Protein AF-A0A7Z9INM3-F1 (afdb_monomer_lite)

Structure (mmCIF, N/CA/C/O backbone):
data_AF-A0A7Z9INM3-F1
#
_entry.id   AF-A0A7Z9INM3-F1
#
loop_
_atom_site.group_PDB
_atom_site.id
_atom_site.type_symbol
_atom_site.label_atom_id
_atom_site.label_alt_id
_atom_site.label_comp_id
_atom_site.label_asym_id
_atom_site.label_entity_id
_atom_site.label_seq_id
_atom_site.pdbx_PDB_ins_code
_atom_site.Cartn_x
_atom_site.Cartn_y
_atom_site.Cartn_z
_atom_site.occupancy
_atom_site.B_iso_or_equiv
_atom_site.auth_seq_id
_atom_site.auth_comp_id
_atom_site.auth_asym_id
_atom_site.auth_atom_id
_atom_site.pdbx_PDB_model_num
ATOM 1 N N . MET A 1 1 ? -3.804 0.507 41.800 1.00 63.28 1 MET A N 1
ATOM 2 C CA . MET A 1 1 ? -2.476 -0.148 41.709 1.00 63.28 1 MET A CA 1
ATOM 3 C C . MET A 1 1 ? -2.560 -1.644 41.408 1.00 63.28 1 MET A C 1
ATOM 5 O O . MET A 1 1 ? -1.984 -2.045 40.410 1.00 63.28 1 MET A O 1
ATOM 9 N N . LYS A 1 2 ? -3.320 -2.461 42.161 1.00 78.94 2 LYS A N 1
ATOM 10 C CA . LYS A 1 2 ? -3.453 -3.916 41.905 1.00 78.94 2 LYS A CA 1
ATOM 11 C C . LYS A 1 2 ? -3.845 -4.265 40.457 1.00 78.94 2 LYS A C 1
ATOM 13 O O . LYS A 1 2 ? -3.153 -5.037 39.808 1.00 78.94 2 LYS A O 1
ATOM 18 N N . ASN A 1 3 ? -4.889 -3.628 39.922 1.00 81.25 3 ASN A N 1
ATOM 19 C CA . ASN A 1 3 ? -5.353 -3.888 38.549 1.00 81.25 3 ASN A CA 1
ATOM 20 C C . ASN A 1 3 ? -4.346 -3.442 37.476 1.00 81.25 3 ASN A C 1
ATOM 22 O O . ASN A 1 3 ? -4.249 -4.069 36.431 1.00 81.25 3 ASN A O 1
ATOM 26 N N . MET A 1 4 ? -3.566 -2.393 37.753 1.00 78.19 4 MET A N 1
ATOM 27 C CA . MET A 1 4 ? -2.505 -1.921 36.858 1.00 78.19 4 MET A CA 1
ATOM 28 C C . MET A 1 4 ? -1.343 -2.917 36.813 1.00 78.19 4 MET A C 1
ATOM 30 O O . MET A 1 4 ? -0.868 -3.241 35.734 1.00 78.19 4 MET A O 1
ATOM 34 N N . GLY A 1 5 ? -0.936 -3.458 37.968 1.00 87.75 5 GLY A N 1
ATOM 35 C CA . GLY A 1 5 ? 0.087 -4.506 38.028 1.00 87.75 5 GLY A CA 1
ATOM 36 C C . GLY A 1 5 ? -0.333 -5.780 37.292 1.00 87.75 5 GLY A C 1
ATOM 37 O O . GLY A 1 5 ? 0.458 -6.335 36.539 1.00 87.75 5 GLY A O 1
ATOM 38 N N . ILE A 1 6 ? -1.597 -6.195 37.438 1.00 90.50 6 ILE A N 1
ATOM 39 C CA . ILE A 1 6 ? -2.157 -7.327 36.681 1.00 90.50 6 ILE A CA 1
ATOM 40 C C . ILE A 1 6 ? -2.146 -7.030 35.176 1.00 90.50 6 ILE A C 1
ATOM 42 O O . ILE A 1 6 ? -1.709 -7.872 34.398 1.00 90.50 6 ILE A O 1
ATOM 46 N N . GLY A 1 7 ? -2.580 -5.836 34.761 1.00 85.88 7 GLY A N 1
ATOM 47 C CA . GLY A 1 7 ? -2.576 -5.437 33.352 1.00 85.88 7 GLY A CA 1
ATOM 48 C C . GLY A 1 7 ? -1.176 -5.435 32.734 1.00 85.88 7 GLY A C 1
ATOM 49 O O . GLY A 1 7 ? -0.992 -5.979 31.650 1.00 85.88 7 GLY A O 1
ATOM 50 N N . LEU A 1 8 ? -0.178 -4.897 33.442 1.00 87.88 8 LEU A N 1
ATOM 51 C CA . LEU A 1 8 ? 1.220 -4.912 33.000 1.00 87.88 8 LEU A CA 1
ATOM 52 C C . LEU A 1 8 ? 1.772 -6.335 32.889 1.00 87.88 8 LEU A C 1
ATOM 54 O O . LEU A 1 8 ? 2.449 -6.646 31.914 1.00 87.88 8 LEU A O 1
ATOM 58 N N . LEU A 1 9 ? 1.454 -7.210 33.848 1.00 92.12 9 LEU A N 1
ATOM 59 C CA . LEU A 1 9 ? 1.871 -8.610 33.804 1.00 92.12 9 LEU A CA 1
ATOM 60 C C . LEU A 1 9 ? 1.251 -9.346 32.610 1.00 92.12 9 LEU A C 1
ATOM 62 O O . LEU A 1 9 ? 1.959 -10.042 31.890 1.00 92.12 9 LEU A O 1
ATOM 66 N N . ILE A 1 10 ? -0.052 -9.169 32.374 1.00 91.69 10 ILE A N 1
ATOM 67 C CA . ILE A 1 10 ? -0.737 -9.755 31.214 1.00 91.69 10 ILE A CA 1
ATOM 68 C C . ILE A 1 10 ? -0.142 -9.209 29.913 1.00 91.69 10 ILE A C 1
ATOM 70 O O . ILE A 1 10 ? 0.079 -9.980 28.982 1.00 91.69 10 ILE A O 1
ATOM 74 N N . GLY A 1 11 ? 0.155 -7.908 29.852 1.00 90.88 11 GLY A N 1
ATOM 75 C CA . GLY A 1 11 ? 0.813 -7.284 28.705 1.00 90.88 11 GLY A CA 1
ATOM 76 C C . GLY A 1 11 ? 2.194 -7.878 28.435 1.00 90.88 11 GLY A C 1
ATOM 77 O O . GLY A 1 11 ? 2.482 -8.244 27.301 1.00 90.88 11 GLY A O 1
ATOM 78 N N . LEU A 1 12 ? 3.011 -8.058 29.477 1.00 91.69 12 LEU A N 1
ATOM 79 C CA . LEU A 1 12 ? 4.327 -8.686 29.369 1.00 91.69 12 LEU A CA 1
ATOM 80 C C . LEU A 1 12 ? 4.223 -10.138 28.888 1.00 91.69 12 LEU A C 1
ATOM 82 O O . LEU A 1 12 ? 4.928 -10.518 27.962 1.00 91.69 12 LEU A O 1
ATOM 86 N N . ILE A 1 13 ? 3.323 -10.934 29.475 1.00 91.44 13 ILE A N 1
ATOM 87 C CA . ILE A 1 13 ? 3.085 -12.323 29.051 1.00 91.44 13 ILE A CA 1
ATOM 88 C C . ILE A 1 13 ? 2.636 -12.360 27.588 1.00 91.44 13 ILE A C 1
ATOM 90 O O . ILE A 1 13 ? 3.139 -13.166 26.812 1.00 91.44 13 ILE A O 1
ATOM 94 N N . SER A 1 14 ? 1.724 -11.470 27.195 1.00 89.06 14 SER A N 1
ATOM 95 C CA . SER A 1 14 ? 1.235 -11.391 25.816 1.00 89.06 14 SER A CA 1
ATOM 96 C C . SER A 1 14 ? 2.357 -11.024 24.846 1.00 89.06 14 SER A C 1
ATOM 98 O O . SER A 1 14 ? 2.459 -11.645 23.796 1.00 89.06 14 SER A O 1
ATOM 100 N N . PHE A 1 15 ? 3.227 -10.075 25.211 1.00 89.75 15 PHE A N 1
ATOM 101 C CA . PHE A 1 15 ? 4.399 -9.702 24.416 1.00 89.75 15 PHE A CA 1
ATOM 102 C C . PHE A 1 15 ? 5.376 -10.872 24.263 1.00 89.75 15 PHE A C 1
ATOM 104 O O . PHE A 1 15 ? 5.763 -11.190 23.148 1.00 89.75 15 PHE A O 1
ATOM 111 N N . VAL A 1 16 ? 5.706 -11.569 25.354 1.00 88.69 16 VAL A N 1
ATOM 112 C CA . VAL A 1 16 ? 6.602 -12.740 25.331 1.00 88.69 16 VAL A CA 1
ATOM 113 C C . VAL A 1 16 ? 6.051 -13.859 24.444 1.00 88.69 16 VAL A C 1
ATOM 115 O O . VAL A 1 16 ? 6.808 -14.513 23.733 1.00 88.69 16 VAL A O 1
ATOM 118 N N . LEU A 1 17 ? 4.738 -14.102 24.497 1.00 84.06 17 LEU A N 1
ATOM 119 C CA . LEU A 1 17 ? 4.102 -15.157 23.711 1.00 84.06 17 LEU A CA 1
ATOM 120 C C . LEU A 1 17 ? 3.946 -14.777 22.237 1.00 84.06 17 LEU A C 1
ATOM 122 O O . LEU A 1 17 ? 4.110 -15.639 21.381 1.00 84.06 17 LEU A O 1
ATOM 126 N N . ALA A 1 18 ? 3.612 -13.520 21.940 1.00 85.00 18 ALA A N 1
ATOM 127 C CA . ALA A 1 18 ? 3.392 -13.057 20.573 1.00 85.00 18 ALA A CA 1
ATOM 128 C C . ALA A 1 18 ? 4.700 -12.732 19.834 1.00 85.00 18 ALA A C 1
ATOM 130 O O . ALA A 1 18 ? 4.766 -12.937 18.629 1.00 85.00 18 ALA A O 1
ATOM 131 N N . GLU A 1 19 ? 5.728 -12.274 20.555 1.00 87.31 19 GLU A N 1
ATOM 132 C CA . GLU A 1 19 ? 7.030 -11.862 20.020 1.00 87.31 19 GLU A CA 1
ATOM 133 C C . GLU A 1 19 ? 8.196 -12.524 20.795 1.00 87.31 19 GLU A C 1
ATOM 135 O O . GLU A 1 19 ? 9.040 -11.846 21.385 1.00 87.31 19 GLU A O 1
ATOM 140 N N . PRO A 1 20 ? 8.280 -13.867 20.838 1.00 84.69 20 PRO A N 1
ATOM 141 C CA . PRO A 1 20 ? 9.343 -14.578 21.547 1.00 84.69 20 PRO A CA 1
ATOM 142 C C . PRO A 1 20 ? 10.739 -14.258 21.001 1.00 84.69 20 PRO A C 1
ATOM 144 O O . PRO A 1 20 ? 11.705 -14.317 21.760 1.00 84.69 20 PRO A O 1
ATOM 147 N N . TYR A 1 21 ? 10.865 -13.880 19.723 1.00 82.62 21 TYR A N 1
ATOM 148 C CA . TYR A 1 21 ? 12.142 -13.494 19.115 1.00 82.62 21 TYR A CA 1
ATOM 149 C C . TYR A 1 21 ? 12.750 -12.244 19.736 1.00 82.62 21 TYR A C 1
ATOM 151 O O . TYR A 1 21 ? 13.973 -12.172 19.828 1.00 82.62 21 TYR A O 1
ATOM 159 N N . ALA A 1 22 ? 11.929 -11.337 20.277 1.00 89.00 22 ALA A N 1
ATOM 160 C CA . ALA A 1 22 ? 12.449 -10.238 21.079 1.00 89.00 22 ALA A CA 1
ATOM 161 C C . ALA A 1 22 ? 13.307 -10.753 22.244 1.00 89.00 22 ALA A C 1
ATOM 163 O O . ALA A 1 22 ? 14.271 -10.108 22.620 1.00 89.00 22 ALA A O 1
ATOM 164 N N . ILE A 1 23 ? 13.014 -11.928 22.805 1.00 88.38 23 ILE A N 1
ATOM 165 C CA . ILE A 1 23 ? 13.781 -12.495 23.924 1.00 88.38 23 ILE A CA 1
ATOM 166 C C . ILE A 1 23 ? 14.856 -13.465 23.435 1.00 88.38 23 ILE A C 1
ATOM 168 O O . ILE A 1 23 ? 15.970 -13.451 23.955 1.00 88.38 23 ILE A O 1
ATOM 172 N N . LEU A 1 24 ? 14.521 -14.317 22.462 1.00 85.69 24 LEU A N 1
ATOM 173 C CA . LEU A 1 24 ? 15.423 -15.354 21.954 1.00 85.69 24 LEU A CA 1
ATOM 174 C C . LEU A 1 24 ? 16.620 -14.765 21.197 1.00 85.69 24 LEU A C 1
ATOM 176 O O . LEU A 1 24 ? 17.717 -15.307 21.308 1.00 85.69 24 LEU A O 1
ATOM 180 N N . ASP A 1 25 ? 16.420 -13.662 20.472 1.00 88.19 25 ASP A N 1
ATOM 181 C CA . ASP A 1 25 ? 17.472 -12.948 19.747 1.00 88.19 25 ASP A CA 1
ATOM 182 C C . ASP A 1 25 ? 17.259 -11.429 19.832 1.00 88.19 25 ASP A C 1
ATOM 184 O O . ASP A 1 25 ? 16.896 -10.746 18.873 1.00 88.19 25 ASP A O 1
ATOM 188 N N . TRP A 1 26 ? 17.480 -10.890 21.034 1.00 90.25 26 TRP A N 1
ATOM 189 C CA . TRP A 1 26 ? 17.312 -9.462 21.315 1.00 90.25 26 TRP A CA 1
ATOM 190 C C . TRP A 1 26 ? 18.134 -8.563 20.377 1.00 90.25 26 TRP A C 1
ATOM 192 O O . TRP A 1 26 ? 17.677 -7.484 19.998 1.00 90.25 26 TRP A O 1
ATOM 202 N N . ASN A 1 27 ? 19.339 -8.994 19.990 1.00 91.44 27 ASN A N 1
ATOM 203 C CA . ASN A 1 27 ? 20.214 -8.197 19.132 1.00 91.44 27 ASN A CA 1
ATOM 204 C C . ASN A 1 27 ? 19.636 -8.071 17.721 1.00 91.44 27 ASN A C 1
ATOM 206 O O . ASN A 1 27 ? 19.544 -6.952 17.214 1.00 91.44 27 ASN A O 1
ATOM 210 N N . GLN A 1 28 ? 19.209 -9.186 17.119 1.00 88.44 28 GLN A N 1
ATOM 211 C CA . GLN A 1 28 ? 18.565 -9.169 15.808 1.00 88.44 28 GLN A CA 1
ATOM 212 C C . GLN A 1 28 ? 17.232 -8.416 15.859 1.00 88.44 28 GLN A C 1
ATOM 214 O O . GLN A 1 28 ? 16.989 -7.550 15.025 1.00 88.44 28 GLN A O 1
ATOM 219 N N . PHE A 1 29 ? 16.416 -8.644 16.893 1.00 91.00 29 PHE A N 1
ATOM 220 C CA . PHE A 1 29 ? 15.151 -7.931 17.086 1.00 91.00 29 PHE A CA 1
ATOM 221 C C . PHE A 1 29 ? 15.332 -6.406 17.117 1.00 91.00 29 PHE A C 1
ATOM 223 O O . PHE A 1 29 ? 14.597 -5.674 16.448 1.00 91.00 29 PHE A O 1
ATOM 230 N N . ILE A 1 30 ? 16.316 -5.904 17.874 1.00 92.88 30 ILE A N 1
ATOM 231 C CA . ILE A 1 30 ? 16.608 -4.466 17.929 1.00 92.88 30 ILE A CA 1
ATOM 232 C C . ILE A 1 30 ? 17.189 -3.963 16.609 1.00 92.88 30 ILE A C 1
ATOM 234 O O . ILE A 1 30 ? 16.823 -2.862 16.190 1.00 92.88 30 ILE A O 1
ATOM 238 N N . ALA A 1 31 ? 18.051 -4.735 15.944 1.00 90.75 31 ALA A N 1
ATOM 239 C CA . ALA A 1 31 ? 18.594 -4.376 14.637 1.00 90.75 31 ALA A CA 1
ATOM 240 C C . ALA A 1 31 ? 17.477 -4.226 13.589 1.00 90.75 31 ALA A C 1
ATOM 242 O O . ALA A 1 31 ? 17.374 -3.168 12.967 1.00 90.75 31 ALA A O 1
ATOM 243 N N . ASP A 1 32 ? 16.585 -5.213 13.482 1.00 91.00 32 ASP A N 1
ATOM 244 C CA . ASP A 1 32 ? 15.454 -5.213 12.549 1.00 91.00 32 ASP A CA 1
ATOM 245 C C . ASP A 1 32 ? 14.453 -4.105 12.878 1.00 91.00 32 ASP A C 1
ATOM 247 O O . ASP A 1 32 ? 14.023 -3.357 12.000 1.00 91.00 32 ASP A O 1
ATOM 251 N N . THR A 1 33 ? 14.116 -3.926 14.158 1.00 91.81 33 THR A N 1
ATOM 252 C CA . THR A 1 33 ? 13.219 -2.844 14.594 1.00 91.81 33 THR A CA 1
ATOM 253 C C . THR A 1 33 ? 13.814 -1.471 14.279 1.00 91.81 33 THR A C 1
ATOM 255 O O . THR A 1 33 ? 13.099 -0.560 13.851 1.00 91.81 33 THR A O 1
ATOM 258 N N . THR A 1 34 ? 15.127 -1.311 14.462 1.00 92.31 34 THR A N 1
ATOM 259 C CA . THR A 1 34 ? 15.843 -0.074 14.125 1.00 92.31 34 THR A CA 1
ATOM 260 C C . THR A 1 34 ? 15.841 0.155 12.620 1.00 92.31 34 THR A C 1
ATOM 262 O O . THR A 1 34 ? 15.511 1.254 12.185 1.00 92.31 34 THR A O 1
ATOM 265 N N . GLU A 1 35 ? 16.114 -0.873 11.818 1.00 92.00 35 GLU A N 1
ATOM 266 C CA . GLU A 1 35 ? 16.049 -0.806 10.358 1.00 92.00 35 GLU A CA 1
ATOM 267 C C . GLU A 1 35 ? 14.662 -0.398 9.859 1.00 92.00 35 GLU A C 1
ATOM 269 O O . GLU A 1 35 ? 14.550 0.532 9.060 1.00 92.00 35 GLU A O 1
ATOM 274 N N . GLN A 1 36 ? 13.599 -1.028 10.367 1.00 92.31 36 GLN A N 1
ATOM 275 C CA . GLN A 1 36 ? 12.230 -0.678 9.987 1.00 92.31 36 GLN A CA 1
ATOM 276 C C . GLN A 1 36 ? 11.868 0.748 10.421 1.00 92.31 36 GLN A C 1
ATOM 278 O O . GLN A 1 36 ? 11.251 1.489 9.654 1.00 92.31 36 GLN A O 1
ATOM 283 N N . SER A 1 37 ? 12.300 1.171 11.614 1.00 92.38 37 SER A N 1
ATOM 284 C CA . SER A 1 37 ? 12.139 2.547 12.103 1.00 92.38 37 SER A CA 1
ATOM 285 C C . SER A 1 37 ? 12.863 3.567 11.214 1.00 92.38 37 SER A C 1
ATOM 287 O O . SER A 1 37 ? 12.300 4.601 10.847 1.00 92.38 37 SER A O 1
ATOM 289 N N . GLU A 1 38 ? 14.102 3.278 10.816 1.00 92.44 38 GLU A N 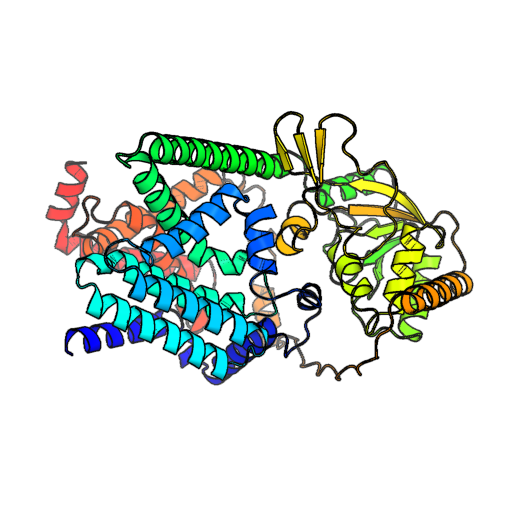1
ATOM 290 C CA . GLU A 1 38 ? 14.890 4.115 9.910 1.00 92.44 38 GLU A CA 1
ATOM 291 C C . GLU A 1 38 ? 14.303 4.142 8.495 1.00 92.44 38 GLU A C 1
ATOM 293 O O . GLU A 1 38 ? 14.306 5.200 7.864 1.00 92.44 38 GLU A O 1
ATOM 298 N N . MET A 1 39 ? 13.752 3.023 8.018 1.00 93.00 39 MET A N 1
ATOM 299 C CA . MET A 1 39 ? 13.078 2.911 6.725 1.00 93.00 39 MET A CA 1
ATOM 300 C C . MET A 1 39 ? 11.825 3.785 6.675 1.00 93.00 39 MET A C 1
ATOM 302 O O . MET A 1 39 ? 11.713 4.623 5.780 1.00 93.00 39 MET A O 1
ATOM 306 N N . VAL A 1 40 ? 10.911 3.684 7.653 1.00 92.75 40 VAL A N 1
ATOM 307 C CA . VAL A 1 40 ? 9.668 4.484 7.629 1.00 92.75 40 VAL A CA 1
ATOM 308 C C . VAL A 1 40 ? 9.917 5.985 7.777 1.00 92.75 40 VAL A C 1
ATOM 310 O O . VAL A 1 40 ? 9.110 6.801 7.331 1.00 92.75 40 VAL A O 1
ATOM 313 N N . ARG A 1 41 ? 11.059 6.357 8.362 1.00 91.75 41 ARG A N 1
ATOM 314 C CA . ARG A 1 41 ? 11.534 7.741 8.500 1.00 91.75 41 ARG A CA 1
ATOM 315 C C . ARG A 1 41 ? 12.456 8.177 7.355 1.00 91.75 41 ARG A C 1
ATOM 317 O O . ARG A 1 41 ? 12.919 9.313 7.371 1.00 91.75 41 ARG A O 1
ATOM 324 N N . ARG A 1 42 ? 12.716 7.290 6.384 1.00 91.00 42 ARG A N 1
ATOM 325 C CA . ARG A 1 42 ? 13.618 7.477 5.234 1.00 91.00 42 ARG A CA 1
ATOM 326 C C . ARG A 1 42 ? 15.033 7.945 5.602 1.00 91.00 42 ARG A C 1
ATOM 328 O O . ARG A 1 42 ? 15.669 8.666 4.840 1.00 91.00 42 ARG A O 1
ATOM 335 N N . ILE A 1 43 ? 15.537 7.507 6.759 1.00 89.12 43 ILE A N 1
ATOM 336 C CA . ILE A 1 43 ? 16.963 7.611 7.117 1.00 89.12 43 ILE A CA 1
ATOM 337 C C . ILE A 1 43 ? 17.767 6.626 6.271 1.00 89.12 43 ILE A C 1
ATOM 339 O O . ILE A 1 43 ? 18.808 6.980 5.723 1.00 89.12 43 ILE A O 1
ATOM 343 N N . ARG A 1 44 ? 17.254 5.396 6.142 1.00 85.94 44 ARG A N 1
ATOM 344 C CA . ARG A 1 44 ? 17.726 4.437 5.146 1.00 85.94 44 ARG A CA 1
ATOM 345 C C . ARG A 1 44 ? 16.977 4.664 3.847 1.00 85.94 44 ARG A C 1
ATOM 347 O O . ARG A 1 44 ? 15.750 4.765 3.825 1.00 85.94 44 ARG A O 1
ATOM 354 N N . ASP A 1 45 ? 17.734 4.739 2.769 1.00 85.00 45 ASP A N 1
ATOM 355 C CA . ASP A 1 45 ? 17.213 5.054 1.452 1.00 85.00 45 ASP A CA 1
ATOM 356 C C . ASP A 1 45 ? 16.992 3.778 0.636 1.00 85.00 45 ASP A C 1
ATOM 358 O O . ASP A 1 45 ? 17.880 3.310 -0.072 1.00 85.00 45 ASP A O 1
ATOM 362 N N . TYR A 1 46 ? 15.780 3.230 0.718 1.00 89.50 46 TYR A N 1
ATOM 363 C CA . TYR A 1 46 ? 15.364 2.117 -0.134 1.00 89.50 46 TYR A CA 1
ATOM 364 C C . TYR A 1 46 ? 14.656 2.634 -1.393 1.00 89.50 46 TYR A C 1
ATOM 366 O O . TYR A 1 46 ? 13.831 3.549 -1.272 1.00 89.50 46 TYR A O 1
ATOM 374 N N . PRO A 1 47 ? 14.877 2.034 -2.580 1.00 89.69 47 PRO A N 1
ATOM 375 C CA . PRO A 1 47 ? 14.281 2.495 -3.834 1.00 89.69 47 PRO A CA 1
ATOM 376 C C . PRO A 1 47 ? 12.760 2.700 -3.785 1.00 89.69 47 PRO A C 1
ATOM 378 O O . PRO A 1 47 ? 12.277 3.780 -4.117 1.00 89.69 47 PRO A O 1
ATOM 381 N N . TYR A 1 48 ? 12.011 1.733 -3.247 1.00 88.62 48 TYR A N 1
ATOM 382 C CA . TYR A 1 48 ? 10.547 1.801 -3.127 1.00 88.62 48 TYR A CA 1
ATOM 383 C C . TYR A 1 48 ? 10.044 2.901 -2.172 1.00 88.62 48 TYR A C 1
ATOM 385 O O . TYR A 1 48 ? 8.867 3.254 -2.192 1.00 88.62 48 TYR A O 1
ATOM 393 N N . THR A 1 49 ? 10.906 3.477 -1.325 1.00 92.75 49 THR A N 1
ATOM 394 C CA . THR A 1 49 ? 10.533 4.603 -0.444 1.00 92.75 49 THR A CA 1
ATOM 395 C C . THR A 1 49 ? 10.672 5.960 -1.122 1.00 92.75 49 THR A C 1
ATOM 397 O O . THR A 1 49 ? 10.099 6.947 -0.655 1.00 92.75 49 THR A O 1
ATOM 400 N N . ARG A 1 50 ? 11.412 6.035 -2.233 1.00 92.00 50 ARG A N 1
ATOM 401 C CA . ARG A 1 50 ? 11.708 7.295 -2.927 1.00 92.00 50 ARG A CA 1
ATOM 402 C C . ARG A 1 50 ? 10.458 7.931 -3.532 1.00 92.00 50 ARG A C 1
ATOM 404 O O . ARG A 1 50 ? 10.401 9.151 -3.634 1.00 92.00 50 ARG A O 1
ATOM 411 N N . GLN A 1 51 ? 9.414 7.143 -3.798 1.00 92.44 51 GLN A N 1
ATOM 412 C CA . GLN A 1 51 ? 8.106 7.638 -4.240 1.00 92.44 51 GLN A CA 1
ATOM 413 C C . GLN A 1 51 ? 7.505 8.713 -3.310 1.00 92.44 51 GLN A C 1
ATOM 415 O O . GLN A 1 51 ? 6.741 9.569 -3.762 1.00 92.44 51 GLN A O 1
ATOM 420 N N . TYR A 1 52 ? 7.869 8.698 -2.023 1.00 94.19 52 TYR A N 1
ATOM 421 C CA . TYR A 1 52 ? 7.367 9.640 -1.026 1.00 94.19 52 TYR A CA 1
ATOM 422 C C . TYR A 1 52 ? 8.216 10.911 -0.887 1.00 94.19 52 TYR A C 1
ATOM 424 O O . TYR A 1 52 ? 7.827 11.802 -0.128 1.00 94.19 52 TYR A O 1
ATOM 432 N N . ILE A 1 53 ? 9.346 11.034 -1.601 1.00 91.06 53 ILE A N 1
ATOM 433 C CA . ILE A 1 53 ? 10.013 12.338 -1.792 1.00 91.06 53 ILE A CA 1
ATOM 434 C C . ILE A 1 53 ? 8.975 13.315 -2.334 1.00 91.06 53 ILE A C 1
ATOM 436 O O . ILE A 1 53 ? 8.141 12.877 -3.116 1.00 91.06 53 ILE A O 1
ATOM 440 N N . ASP A 1 54 ? 9.041 14.577 -1.898 1.00 88.50 54 ASP A N 1
ATOM 441 C CA . ASP A 1 54 ? 8.129 15.690 -2.222 1.00 88.50 54 ASP A CA 1
ATOM 442 C C . ASP A 1 54 ? 6.698 15.617 -1.652 1.00 88.50 54 ASP A C 1
ATOM 444 O O . ASP A 1 54 ? 5.885 16.507 -1.900 1.00 88.50 54 ASP A O 1
ATOM 448 N N . THR A 1 55 ? 6.386 14.614 -0.823 1.00 92.56 55 THR A N 1
ATOM 449 C CA . THR A 1 55 ? 5.054 14.481 -0.206 1.00 92.56 55 THR A CA 1
ATOM 450 C C . THR A 1 55 ? 4.991 15.083 1.195 1.00 92.56 55 THR A C 1
ATOM 452 O O . THR A 1 55 ? 5.893 14.903 2.009 1.00 92.56 55 THR A O 1
ATOM 455 N N . THR A 1 56 ? 3.880 15.741 1.531 1.00 92.44 56 THR A N 1
ATOM 456 C CA . THR A 1 56 ? 3.661 16.288 2.879 1.00 92.44 56 THR A CA 1
ATOM 457 C C . THR A 1 56 ? 3.111 15.210 3.831 1.00 92.44 56 THR A C 1
ATOM 459 O O . THR A 1 56 ? 2.062 14.622 3.524 1.00 92.44 56 THR A O 1
ATOM 462 N N . PRO A 1 57 ? 3.755 14.947 4.991 1.00 93.06 57 PRO A N 1
ATOM 463 C CA . PRO A 1 57 ? 3.216 14.063 6.030 1.00 93.06 57 PRO A CA 1
ATOM 464 C C . PRO A 1 57 ? 1.794 14.462 6.444 1.00 93.06 57 PRO A C 1
ATOM 466 O O . PRO A 1 57 ? 1.417 15.629 6.340 1.00 93.06 57 PRO A O 1
ATOM 469 N N . TYR A 1 58 ? 0.992 13.494 6.894 1.00 94.69 58 TYR A N 1
ATOM 470 C CA . TYR A 1 58 ? -0.460 13.596 7.141 1.00 94.69 58 TYR A CA 1
ATOM 471 C C . TYR A 1 58 ? -1.324 13.934 5.914 1.00 94.69 58 TYR A C 1
ATOM 473 O O . TYR A 1 58 ? -2.276 13.212 5.619 1.00 94.69 58 TYR A O 1
ATOM 481 N N . LEU A 1 59 ? -1.016 15.007 5.181 1.00 95.12 59 LEU A N 1
ATOM 482 C CA . LEU A 1 59 ? -1.827 15.482 4.058 1.00 95.12 59 LEU A CA 1
ATOM 483 C C . LEU A 1 59 ? -1.852 14.470 2.911 1.00 95.12 59 LEU A C 1
ATOM 485 O O . LEU A 1 59 ? -2.923 14.189 2.372 1.00 95.12 59 LEU A O 1
ATOM 489 N N . TYR A 1 60 ? -0.700 13.885 2.573 1.00 95.44 60 TYR A N 1
ATOM 490 C CA . TYR A 1 60 ? -0.620 12.833 1.560 1.00 95.44 60 TYR A CA 1
ATOM 491 C C . TYR A 1 60 ? -1.504 11.637 1.932 1.00 95.44 60 TYR A C 1
ATOM 493 O O . TYR A 1 60 ? -2.345 11.217 1.145 1.00 95.44 60 TYR A O 1
ATOM 501 N N . GLN A 1 61 ? -1.384 11.151 3.169 1.00 95.19 61 GLN A N 1
ATOM 502 C CA . GLN A 1 61 ? -2.159 10.025 3.688 1.00 95.19 61 GLN A CA 1
ATOM 503 C C . GLN A 1 61 ? -3.668 10.295 3.683 1.00 95.19 61 GLN A C 1
ATOM 505 O O . GLN A 1 61 ? -4.431 9.462 3.204 1.00 95.19 61 GLN A O 1
ATOM 510 N N . ILE A 1 62 ? -4.108 11.466 4.158 1.00 95.62 62 ILE A N 1
ATOM 511 C CA . ILE A 1 62 ? -5.527 11.859 4.142 1.00 95.62 62 ILE A CA 1
ATOM 512 C C . ILE A 1 62 ? -6.045 11.956 2.704 1.00 95.62 62 ILE A C 1
ATOM 514 O O . ILE A 1 62 ? -7.167 11.533 2.425 1.00 95.62 62 ILE A O 1
ATOM 518 N N . THR A 1 63 ? -5.224 12.475 1.789 1.00 95.88 63 THR A N 1
ATOM 519 C CA . THR A 1 63 ? -5.576 12.588 0.370 1.00 95.88 63 THR A CA 1
ATOM 520 C C . THR A 1 63 ? -5.739 11.213 -0.266 1.00 95.88 63 THR A C 1
ATOM 522 O O . THR A 1 63 ? -6.766 10.966 -0.888 1.00 95.88 63 THR A O 1
ATOM 525 N N . GLN A 1 64 ? -4.790 10.294 -0.069 1.00 95.81 64 GLN A N 1
ATOM 526 C CA . GLN A 1 64 ? -4.882 8.925 -0.588 1.00 95.81 64 GLN A CA 1
ATOM 527 C C . GLN A 1 64 ? -6.055 8.160 0.048 1.00 95.81 64 GLN A C 1
ATOM 529 O O . GLN A 1 64 ? -6.825 7.505 -0.655 1.00 95.81 64 GLN A O 1
ATOM 534 N N . LEU A 1 65 ? -6.277 8.330 1.356 1.00 94.31 65 LEU A N 1
ATOM 535 C CA . LEU A 1 65 ? -7.402 7.726 2.071 1.00 94.31 65 LEU A CA 1
ATOM 536 C C . LEU A 1 65 ? -8.757 8.208 1.523 1.00 94.31 65 LEU A C 1
ATOM 538 O O . LEU A 1 65 ? -9.667 7.408 1.323 1.00 94.31 65 LEU A O 1
ATOM 542 N N . GLY A 1 66 ? -8.905 9.511 1.274 1.00 94.81 66 GLY A N 1
ATOM 543 C CA . GLY A 1 66 ? -10.117 10.101 0.701 1.00 94.81 66 GLY A CA 1
ATOM 544 C C . GLY A 1 66 ? -10.313 9.795 -0.781 1.00 94.81 66 GLY A C 1
ATOM 545 O O . GLY A 1 66 ? -11.445 9.636 -1.222 1.00 94.81 66 GLY A O 1
ATOM 546 N N . ARG A 1 67 ? -9.234 9.702 -1.555 1.00 93.50 67 ARG A N 1
ATOM 547 C CA . ARG A 1 67 ? -9.312 9.574 -3.011 1.00 93.50 67 ARG A CA 1
ATOM 548 C C . ARG A 1 67 ? -9.449 8.128 -3.480 1.00 93.50 67 ARG A C 1
ATOM 550 O O . ARG A 1 67 ? -10.258 7.879 -4.366 1.00 93.50 67 ARG A O 1
ATOM 557 N N . TRP A 1 68 ? -8.714 7.207 -2.855 1.00 92.44 68 TRP A N 1
ATOM 558 C CA . TRP A 1 68 ? -8.553 5.837 -3.356 1.00 92.44 68 TRP A CA 1
ATOM 559 C C . TRP A 1 68 ? -8.962 4.738 -2.374 1.00 92.44 68 TRP A C 1
ATOM 561 O O . TRP A 1 68 ? -9.229 3.628 -2.808 1.00 92.44 68 TRP A O 1
ATOM 571 N N . ALA A 1 69 ? -9.062 5.017 -1.068 1.00 91.12 69 ALA A N 1
ATOM 572 C CA . ALA A 1 69 ? -9.434 3.989 -0.088 1.00 91.12 69 ALA A CA 1
ATOM 573 C C . ALA A 1 69 ? -10.913 4.047 0.337 1.00 91.12 69 ALA A C 1
ATOM 575 O O . ALA A 1 69 ? -11.682 3.136 0.055 1.00 91.12 69 ALA A O 1
ATOM 576 N N . LEU A 1 70 ? -11.322 5.100 1.053 1.00 92.12 70 LEU A N 1
ATOM 577 C CA . LEU A 1 70 ? -12.654 5.199 1.671 1.00 92.12 70 LEU A CA 1
ATOM 578 C C . LEU A 1 70 ? -13.640 6.067 0.881 1.00 92.12 70 LEU A C 1
ATOM 580 O O . LEU A 1 70 ? -14.840 6.036 1.151 1.00 92.12 70 LEU A O 1
ATOM 584 N N . GLY A 1 71 ? -13.141 6.885 -0.045 1.00 93.50 71 GLY A N 1
ATOM 585 C CA . GLY A 1 71 ? -13.911 7.968 -0.649 1.00 93.50 71 GLY A CA 1
ATOM 586 C C . GLY A 1 71 ? -14.013 9.202 0.262 1.00 93.50 71 GLY A C 1
ATOM 587 O O . GLY A 1 71 ? -14.080 9.114 1.493 1.00 93.50 71 GLY A O 1
ATOM 588 N N . TRP A 1 72 ? -14.056 10.391 -0.348 1.00 95.38 72 TRP A N 1
ATOM 589 C CA . TRP A 1 72 ? -14.080 11.665 0.377 1.00 95.38 72 TRP A CA 1
ATOM 590 C C . TRP A 1 72 ? -15.222 11.789 1.394 1.00 95.38 72 TRP A C 1
ATOM 592 O O . TRP A 1 72 ? -14.942 12.244 2.506 1.00 95.38 72 TRP A O 1
ATOM 602 N N . PRO A 1 73 ? -16.476 11.383 1.097 1.00 97.25 73 PRO A N 1
ATOM 603 C CA . PRO A 1 73 ? -17.562 11.509 2.064 1.00 97.25 73 PRO A CA 1
ATOM 604 C C . PRO A 1 73 ? -17.292 10.755 3.368 1.00 97.25 73 PRO A C 1
ATOM 606 O O . PRO A 1 73 ? -17.446 11.334 4.444 1.00 97.25 73 PRO A O 1
ATOM 609 N N . LEU A 1 74 ? -16.847 9.496 3.292 1.00 96.81 74 LEU A N 1
ATOM 610 C CA . LEU A 1 74 ? -16.579 8.689 4.481 1.00 96.81 74 LEU A CA 1
ATOM 611 C C . LEU A 1 74 ? -15.353 9.202 5.244 1.00 96.81 74 LEU A C 1
ATOM 613 O O . LEU A 1 74 ? -15.415 9.335 6.466 1.00 96.81 74 LEU A O 1
ATOM 617 N N . THR A 1 75 ? -14.277 9.566 4.540 1.00 96.94 75 THR A N 1
ATOM 618 C CA . THR A 1 75 ? -13.071 10.139 5.162 1.00 96.94 75 THR A CA 1
ATOM 619 C C . THR A 1 75 ? -13.386 11.432 5.914 1.00 96.94 75 THR A C 1
ATOM 621 O O . THR A 1 75 ? -13.027 11.570 7.084 1.00 96.94 75 THR A O 1
ATOM 624 N N . ILE A 1 76 ? -14.114 12.365 5.291 1.00 97.62 76 ILE A N 1
ATOM 625 C CA . ILE A 1 76 ? -14.484 13.643 5.915 1.00 97.62 76 ILE A CA 1
ATOM 626 C C . ILE A 1 76 ? -15.394 13.410 7.125 1.00 97.62 76 ILE A C 1
ATOM 628 O O . ILE A 1 76 ? -15.147 13.972 8.192 1.00 97.62 76 ILE A O 1
ATOM 632 N N . ILE A 1 77 ? -16.422 12.565 6.996 1.00 97.88 77 ILE A N 1
ATOM 633 C CA . ILE A 1 77 ? -17.337 12.261 8.103 1.00 97.88 77 ILE A CA 1
ATOM 634 C C . ILE A 1 77 ? -16.616 11.560 9.260 1.00 97.88 77 ILE A C 1
ATOM 636 O O . ILE A 1 77 ? -16.886 11.890 10.412 1.00 97.88 77 ILE A O 1
ATOM 640 N N . GLY A 1 78 ? -15.672 10.657 8.987 1.00 97.25 78 GLY A N 1
ATOM 641 C CA . GLY A 1 78 ? -14.855 10.011 10.016 1.00 97.25 78 GLY A CA 1
ATOM 642 C C . GLY A 1 78 ? -13.973 11.002 10.782 1.00 97.25 78 GLY A C 1
ATOM 643 O O . GLY A 1 78 ? -13.962 10.995 12.015 1.00 97.25 78 GLY A O 1
ATOM 644 N N . LEU A 1 79 ? -13.293 11.910 10.070 1.00 96.81 79 LEU A N 1
ATOM 645 C CA . LEU A 1 79 ? -12.461 12.958 10.677 1.00 96.81 79 LEU A CA 1
ATOM 646 C C . LEU A 1 79 ? -13.296 13.959 11.492 1.00 96.81 79 LEU A C 1
ATOM 648 O O . LEU A 1 79 ? -12.940 14.285 12.626 1.00 96.81 79 LEU A O 1
ATOM 652 N N . ILE A 1 80 ? -14.441 14.403 10.959 1.00 96.81 80 ILE A N 1
ATOM 653 C CA . ILE A 1 80 ? -15.386 15.251 11.702 1.00 96.81 80 ILE A CA 1
ATOM 654 C C . ILE A 1 80 ? -15.918 14.500 12.924 1.00 96.81 80 ILE A C 1
ATOM 656 O O . ILE A 1 80 ? -16.011 15.086 14.000 1.00 96.81 80 ILE A O 1
ATOM 660 N N . GLY A 1 81 ? -16.213 13.207 12.790 1.00 96.06 81 GLY A N 1
ATOM 661 C CA . GLY A 1 81 ? -16.622 12.339 13.887 1.00 96.06 81 GLY A CA 1
ATOM 662 C C . GLY A 1 81 ? -15.619 12.364 15.035 1.00 96.06 81 GLY A C 1
ATOM 663 O O . GLY A 1 81 ? -15.993 12.687 16.165 1.00 96.06 81 GLY A O 1
ATOM 664 N N . ALA A 1 82 ? -14.337 12.143 14.736 1.00 95.31 82 ALA A N 1
ATOM 665 C CA . ALA A 1 82 ? -13.261 12.185 15.724 1.00 95.31 82 ALA A CA 1
ATOM 666 C C . ALA A 1 82 ? -13.163 13.541 16.450 1.00 95.31 82 ALA A C 1
ATOM 668 O O . ALA A 1 82 ? -13.038 13.582 17.676 1.00 95.31 82 ALA A O 1
ATOM 669 N N . VAL A 1 83 ? -13.294 14.655 15.720 1.00 95.00 83 VAL A N 1
ATOM 670 C CA . VAL A 1 83 ? -13.279 16.008 16.305 1.00 95.00 83 VAL A CA 1
ATOM 671 C C . VAL A 1 83 ? -14.543 16.287 17.128 1.00 95.00 83 VAL A C 1
ATOM 673 O O . VAL A 1 83 ? -14.460 16.845 18.222 1.00 95.00 83 VAL A O 1
ATOM 676 N N . SER A 1 84 ? -15.718 15.889 16.639 1.00 92.62 84 SER A N 1
ATOM 677 C CA . SER A 1 84 ? -17.023 16.194 17.248 1.00 92.62 84 SER A CA 1
ATOM 678 C C . SER A 1 84 ? -17.208 15.559 18.628 1.00 92.62 84 SER A C 1
ATOM 680 O O . SER A 1 84 ? -17.824 16.148 19.517 1.00 92.62 84 SER A O 1
ATOM 682 N N . VAL A 1 85 ? -16.613 14.384 18.836 1.00 91.56 85 VAL A N 1
ATOM 683 C CA . VAL A 1 85 ? -16.632 13.672 20.116 1.00 91.56 85 VAL A CA 1
ATOM 684 C C . VAL A 1 85 ? -15.834 14.428 21.187 1.00 91.56 85 VAL A C 1
ATOM 686 O O . VAL A 1 85 ? -16.219 14.471 22.362 1.00 91.56 85 VAL A O 1
ATOM 689 N N . LEU A 1 86 ? -14.761 15.115 20.788 1.00 90.25 86 LEU A N 1
ATOM 690 C CA . LEU A 1 86 ? -14.052 16.041 21.663 1.00 90.25 86 LEU A CA 1
ATOM 691 C C . LEU A 1 86 ? -14.829 17.356 21.801 1.00 90.25 86 LEU A C 1
ATOM 693 O O . LEU A 1 86 ? -15.099 17.788 22.918 1.00 90.25 86 LEU A O 1
ATOM 697 N N . VAL A 1 87 ? -15.256 18.000 20.722 1.00 89.62 87 VAL A N 1
ATOM 698 C CA . VAL A 1 87 ? -15.876 19.335 20.782 1.00 89.62 87 VAL A CA 1
ATOM 699 C C . VAL A 1 87 ? -17.395 19.240 20.968 1.00 89.62 87 VAL A C 1
ATOM 701 O O . VAL A 1 87 ? -18.170 19.280 20.017 1.00 89.62 87 VAL A O 1
ATOM 704 N N . CYS A 1 88 ? -17.848 19.173 22.225 1.00 83.31 88 CYS A N 1
ATOM 705 C CA . CYS A 1 88 ? -19.274 19.158 22.576 1.00 83.31 88 CYS A CA 1
ATOM 706 C C . CYS A 1 88 ? -19.706 20.432 23.323 1.00 83.31 88 CYS A C 1
ATOM 708 O O . CYS A 1 88 ? -18.904 21.048 24.020 1.00 83.31 88 CYS A O 1
ATOM 710 N N . LYS A 1 89 ? -20.998 20.803 23.247 1.00 82.62 89 LYS A N 1
ATOM 711 C CA . LYS A 1 89 ? -21.548 22.031 23.875 1.00 82.62 89 LYS A CA 1
ATOM 712 C C . LYS A 1 89 ? -21.158 22.207 25.347 1.00 82.62 89 LYS A C 1
ATOM 714 O O . LYS A 1 89 ? -20.908 23.321 25.782 1.00 82.62 89 LYS A O 1
ATOM 719 N N . ARG A 1 90 ? -21.124 21.109 26.108 1.00 83.38 90 ARG A N 1
ATOM 720 C CA . ARG A 1 90 ? -20.830 21.115 27.549 1.00 83.38 90 ARG A CA 1
ATOM 721 C C . ARG A 1 90 ? -19.343 21.310 27.863 1.00 83.38 90 ARG A C 1
ATOM 723 O O . ARG A 1 90 ? -19.022 21.881 28.893 1.00 83.38 90 ARG A O 1
ATOM 730 N N . HIS A 1 91 ? -18.449 20.843 26.995 1.00 85.38 91 HIS A N 1
ATOM 731 C CA . HIS A 1 91 ? -17.000 20.850 27.224 1.00 85.38 91 HIS A CA 1
ATOM 732 C C . HIS A 1 91 ? -16.264 21.514 26.059 1.00 85.38 91 HIS A C 1
ATOM 734 O O . HIS A 1 91 ? -15.208 21.040 25.644 1.00 85.38 91 HIS A O 1
ATOM 740 N N . TRP A 1 92 ? -16.841 22.584 25.504 1.00 89.38 92 TRP A N 1
ATOM 741 C CA . TRP A 1 92 ? -16.352 23.207 24.275 1.00 89.38 92 TRP A CA 1
ATOM 742 C C . TRP A 1 92 ? -14.918 23.721 24.427 1.00 89.38 92 TRP A C 1
ATOM 744 O O . TRP A 1 92 ? -14.068 23.355 23.628 1.00 89.38 92 TRP A O 1
ATOM 754 N N . ILE A 1 93 ? -14.621 24.461 25.502 1.00 91.75 93 ILE A N 1
ATOM 755 C CA . ILE A 1 93 ? -13.277 25.009 25.767 1.00 91.75 93 ILE A CA 1
ATOM 756 C C . ILE A 1 93 ? -12.238 23.882 25.851 1.00 91.75 93 ILE A C 1
ATOM 758 O O . ILE A 1 93 ? -11.244 23.897 25.133 1.00 91.75 93 ILE A O 1
ATOM 762 N N . LEU A 1 94 ? -12.501 22.873 26.686 1.00 91.00 94 LEU A N 1
ATOM 763 C CA . LEU A 1 94 ? -11.603 21.734 26.878 1.00 91.00 94 LEU A CA 1
ATOM 764 C C . LEU A 1 94 ? -11.431 20.912 25.592 1.00 91.00 94 LEU A C 1
ATOM 766 O O . LEU A 1 94 ? -10.323 20.507 25.265 1.00 91.00 94 LEU A O 1
ATOM 770 N N . GLY A 1 95 ? -12.522 20.660 24.863 1.00 91.88 95 GLY A N 1
ATOM 771 C CA . GLY A 1 95 ? -12.498 19.919 23.603 1.00 91.88 95 GLY A CA 1
ATOM 772 C C . GLY A 1 95 ? -11.697 20.640 22.526 1.00 91.88 95 GLY A C 1
ATOM 773 O O . GLY A 1 95 ? -10.828 20.030 21.913 1.00 91.88 95 GLY A O 1
ATOM 774 N N . THR A 1 96 ? -11.947 21.937 22.339 1.00 93.94 96 THR A N 1
ATOM 775 C CA . THR A 1 96 ? -11.208 22.775 21.389 1.00 93.94 96 THR A CA 1
ATOM 776 C C . THR A 1 96 ? -9.734 22.847 21.767 1.00 93.94 96 THR A C 1
ATOM 778 O O . THR A 1 96 ? -8.893 22.672 20.897 1.00 93.94 96 THR A O 1
ATOM 781 N N . PHE A 1 97 ? -9.406 23.011 23.054 1.00 95.00 97 PHE A N 1
ATOM 782 C CA . PHE A 1 97 ? -8.021 22.965 23.523 1.00 95.00 97 PHE A CA 1
ATOM 783 C C . PHE A 1 97 ? -7.346 21.637 23.156 1.00 95.00 97 PHE A C 1
ATOM 785 O O . PHE A 1 97 ? -6.307 21.652 22.505 1.00 95.00 97 PHE A O 1
ATOM 792 N N . THR A 1 98 ? -7.966 20.492 23.478 1.00 94.00 98 THR A N 1
ATOM 793 C CA . THR A 1 98 ? -7.430 19.168 23.121 1.00 94.00 98 THR A CA 1
ATOM 794 C C . THR A 1 98 ? -7.200 19.030 21.615 1.00 94.00 98 THR A C 1
ATOM 796 O O . THR A 1 98 ? -6.129 18.590 21.207 1.00 94.00 98 THR A O 1
ATOM 799 N N . VAL A 1 99 ? -8.172 19.423 20.786 1.00 95.31 99 VAL A N 1
ATOM 800 C CA . VAL A 1 99 ? -8.056 19.345 19.322 1.00 95.31 99 VAL A CA 1
ATOM 801 C C . VAL A 1 99 ? -6.920 20.234 18.821 1.00 95.31 99 VAL A C 1
ATOM 803 O O . VAL A 1 99 ? -6.034 19.743 18.128 1.00 95.31 99 VAL A O 1
ATOM 806 N N . THR A 1 100 ? -6.888 21.509 19.215 1.00 96.25 100 THR A N 1
ATOM 807 C CA . THR A 1 100 ? -5.830 22.445 18.813 1.00 96.25 100 THR A CA 1
ATOM 808 C C . THR A 1 100 ? -4.450 21.933 19.210 1.00 96.25 100 THR A C 1
ATOM 810 O O . THR A 1 100 ? -3.521 22.021 18.412 1.00 96.25 100 THR A O 1
ATOM 813 N N . THR A 1 101 ? -4.301 21.344 20.401 1.00 96.12 101 THR A N 1
ATOM 814 C CA . THR A 1 101 ? -3.020 20.763 20.807 1.00 96.12 101 THR A CA 1
ATOM 815 C C . THR A 1 101 ? -2.632 19.558 19.956 1.00 96.12 101 THR A C 1
ATOM 817 O O . THR A 1 101 ? -1.483 19.476 19.542 1.00 96.12 101 THR A O 1
ATOM 820 N N . VAL A 1 102 ? -3.562 18.652 19.636 1.00 95.88 102 VAL A N 1
ATOM 821 C CA . VAL A 1 102 ? -3.278 17.508 18.749 1.00 95.88 102 VAL A CA 1
ATOM 822 C C . VAL A 1 102 ? -2.840 17.980 17.360 1.00 95.88 102 VAL A C 1
ATOM 824 O O . VAL A 1 102 ? -1.856 17.470 16.831 1.00 95.88 102 VAL A O 1
ATOM 827 N N . PHE A 1 103 ? -3.503 18.993 16.794 1.00 95.56 103 PHE A N 1
ATOM 828 C CA . PHE A 1 103 ? -3.085 19.591 15.522 1.00 95.56 103 PHE A CA 1
ATOM 829 C C . PHE A 1 103 ? -1.710 20.267 15.619 1.00 95.56 103 PHE A C 1
ATOM 831 O O . PHE A 1 103 ? -0.892 20.101 14.717 1.00 95.56 103 PHE A O 1
ATOM 838 N N . ALA A 1 104 ? -1.422 20.978 16.714 1.00 95.88 104 ALA A N 1
ATOM 839 C CA . ALA A 1 104 ? -0.114 21.592 16.942 1.00 95.88 104 ALA A CA 1
ATOM 840 C C . ALA A 1 104 ? 1.007 20.545 17.053 1.00 95.88 104 ALA A C 1
ATOM 842 O O . ALA A 1 104 ? 2.084 20.742 16.496 1.00 95.88 104 ALA A O 1
ATOM 843 N N . LEU A 1 105 ? 0.747 19.415 17.720 1.00 96.31 105 LEU A N 1
ATOM 844 C CA . LEU A 1 105 ? 1.671 18.282 17.783 1.00 96.31 105 LEU A CA 1
ATOM 845 C C . LEU A 1 105 ? 1.897 17.656 16.404 1.00 96.31 105 LEU A C 1
ATOM 847 O O . LEU A 1 105 ? 3.041 17.409 16.036 1.00 96.31 105 LEU A O 1
ATOM 851 N N . GLY A 1 106 ? 0.829 17.446 15.628 1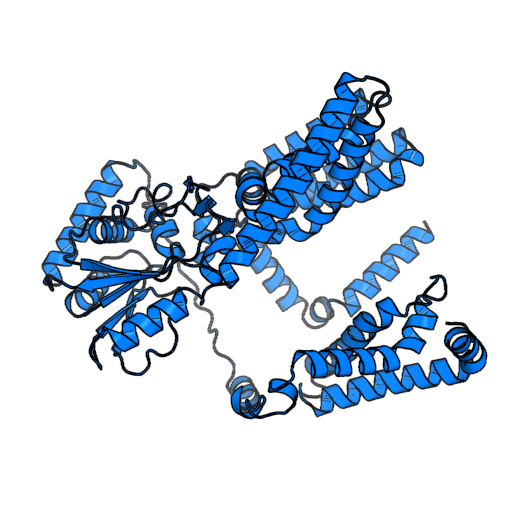.00 95.31 106 GLY A N 1
ATOM 852 C CA . GLY A 1 106 ? 0.928 16.945 14.256 1.00 95.31 106 GLY A CA 1
ATOM 853 C C . GLY A 1 106 ? 1.770 17.863 13.368 1.00 95.31 106 GLY A C 1
ATOM 854 O O . GLY A 1 106 ? 2.684 17.393 12.699 1.00 95.31 106 GLY A O 1
ATOM 855 N N . PHE A 1 107 ? 1.535 19.178 13.431 1.00 94.31 107 PHE A N 1
ATOM 856 C CA . PHE A 1 107 ? 2.328 20.179 12.710 1.00 94.31 107 PHE A CA 1
ATOM 857 C C . PHE A 1 107 ? 3.795 20.201 13.159 1.00 94.31 107 PHE A C 1
ATOM 859 O O . PHE A 1 107 ? 4.709 20.272 12.347 1.00 94.31 107 PHE A O 1
ATOM 866 N N . LEU A 1 108 ? 4.059 20.082 14.458 1.00 94.12 108 LEU A N 1
ATOM 867 C CA . LEU A 1 108 ? 5.427 19.979 14.955 1.00 94.12 108 LEU A CA 1
ATOM 868 C C . LEU A 1 108 ? 6.136 18.721 14.408 1.00 94.12 108 LEU A C 1
ATOM 870 O O . LEU A 1 108 ? 7.311 18.787 14.041 1.00 94.12 108 LEU A O 1
ATOM 874 N N . LEU A 1 109 ? 5.412 17.606 14.277 1.00 94.88 109 LEU A N 1
ATOM 875 C CA . LEU A 1 109 ? 5.931 16.359 13.713 1.00 94.88 109 LEU A CA 1
ATOM 876 C C . LEU A 1 109 ? 6.136 16.402 12.191 1.00 94.88 109 LEU A C 1
ATOM 878 O O . LEU A 1 109 ? 6.860 15.555 11.676 1.00 94.88 109 LEU A O 1
ATOM 882 N N . THR A 1 110 ? 5.576 17.380 11.464 1.00 91.19 110 THR A N 1
ATOM 883 C CA . THR A 1 110 ? 5.940 17.578 10.045 1.00 91.19 110 THR A CA 1
ATOM 884 C C . THR A 1 110 ? 7.337 18.166 9.877 1.00 91.19 110 THR A C 1
ATOM 886 O O . THR A 1 110 ? 7.944 17.997 8.828 1.00 91.19 110 THR A O 1
ATOM 889 N N . SER A 1 111 ? 7.854 18.850 10.903 1.00 87.75 111 SER A N 1
ATOM 890 C CA . SER A 1 111 ? 9.183 19.476 10.873 1.00 87.75 111 SER A CA 1
ATOM 891 C C . SER A 1 111 ? 10.279 18.569 11.435 1.00 87.75 111 SER A C 1
ATOM 893 O O . SER A 1 111 ? 11.447 18.713 11.084 1.00 87.75 111 SER A O 1
ATOM 895 N N . SER A 1 112 ? 9.931 17.649 12.339 1.00 87.81 112 SER A N 1
ATOM 896 C CA . SER A 1 112 ? 10.862 16.672 12.902 1.00 87.81 112 SER A CA 1
ATOM 897 C C . SER A 1 112 ? 10.147 15.366 13.218 1.00 87.81 112 SER A C 1
ATOM 899 O O . SER A 1 112 ? 9.272 15.317 14.080 1.00 87.81 112 SER A O 1
ATOM 901 N N . ASN A 1 113 ? 10.586 14.288 12.577 1.00 85.12 113 ASN A N 1
ATOM 902 C CA . ASN A 1 113 ? 10.081 12.935 12.798 1.00 85.12 113 ASN A CA 1
ATOM 903 C C . ASN A 1 113 ? 11.040 12.092 13.659 1.00 85.12 113 ASN A C 1
ATOM 905 O O . ASN A 1 113 ? 11.103 10.871 13.510 1.00 85.12 113 ASN A O 1
ATOM 909 N N . SER A 1 114 ? 11.865 12.716 14.512 1.00 91.50 114 SER A N 1
ATOM 910 C CA . SER A 1 114 ? 12.781 11.953 15.366 1.00 91.50 114 SER A CA 1
ATOM 911 C C . SER A 1 114 ? 12.010 11.052 16.330 1.00 91.50 114 SER A C 1
ATOM 913 O O . SER A 1 114 ? 10.931 11.421 16.790 1.00 91.50 114 SER A O 1
ATOM 915 N N . ILE A 1 115 ? 12.561 9.880 16.668 1.00 90.88 115 ILE A N 1
ATOM 916 C CA . ILE A 1 115 ? 11.908 8.945 17.605 1.00 90.88 115 ILE A CA 1
ATOM 917 C C . ILE A 1 115 ? 11.558 9.663 18.912 1.00 90.88 115 ILE A C 1
ATOM 919 O O . ILE A 1 115 ? 10.447 9.528 19.414 1.00 90.88 115 ILE A O 1
ATOM 923 N N . LEU A 1 116 ? 12.473 10.490 19.425 1.00 92.25 116 LEU A N 1
ATOM 924 C CA . LEU A 1 116 ? 12.239 11.275 20.632 1.00 92.25 116 LEU A CA 1
ATOM 925 C C . LEU A 1 116 ? 11.054 12.240 20.469 1.00 92.25 116 LEU A C 1
ATOM 927 O O . LEU A 1 116 ? 10.195 12.289 21.345 1.00 92.25 116 LEU A O 1
ATOM 931 N N . MET A 1 117 ? 10.970 12.970 19.352 1.00 92.94 117 MET A N 1
ATOM 932 C CA . MET A 1 117 ? 9.858 13.895 19.100 1.00 92.94 117 MET A CA 1
ATOM 933 C C . MET A 1 117 ? 8.528 13.158 18.939 1.00 92.94 117 MET A C 1
ATOM 935 O O . MET A 1 117 ? 7.526 13.596 19.502 1.00 92.94 117 MET A O 1
ATOM 939 N N . ILE A 1 118 ? 8.521 12.015 18.249 1.00 93.62 118 ILE A N 1
ATOM 940 C CA . ILE A 1 118 ? 7.342 11.152 18.105 1.00 93.62 118 ILE A CA 1
ATOM 941 C C . ILE A 1 118 ? 6.866 10.664 19.479 1.00 93.62 118 ILE A C 1
ATOM 943 O O . ILE A 1 118 ? 5.672 10.745 19.777 1.00 93.62 118 ILE A O 1
ATOM 947 N N . LEU A 1 119 ? 7.781 10.208 20.340 1.00 93.12 119 LEU A N 1
ATOM 948 C CA . LEU A 1 119 ? 7.459 9.756 21.696 1.00 93.12 119 LEU A CA 1
ATOM 949 C C . LEU A 1 119 ? 6.936 10.898 22.574 1.00 93.12 119 LEU A C 1
ATOM 951 O O . LEU A 1 119 ? 5.932 10.719 23.262 1.00 93.12 119 LEU A O 1
ATOM 955 N N . ILE A 1 120 ? 7.567 12.076 22.525 1.00 94.75 120 ILE A N 1
ATOM 956 C CA . ILE A 1 120 ? 7.125 13.260 23.275 1.00 94.75 120 ILE A CA 1
ATOM 957 C C . ILE A 1 120 ? 5.730 13.688 22.817 1.00 94.75 120 ILE A C 1
ATOM 959 O O . ILE A 1 120 ? 4.846 13.871 23.651 1.00 94.75 120 ILE A O 1
ATOM 963 N N . ALA A 1 121 ? 5.506 13.813 21.508 1.00 95.44 121 ALA A N 1
ATOM 964 C CA . ALA A 1 121 ? 4.219 14.228 20.963 1.00 95.44 121 ALA A CA 1
ATOM 965 C C . ALA A 1 121 ? 3.111 13.218 21.292 1.00 95.44 121 ALA A C 1
ATOM 967 O O . ALA A 1 121 ? 2.053 13.599 21.791 1.00 95.44 121 ALA A O 1
ATOM 968 N N . SER A 1 122 ? 3.369 11.925 21.096 1.00 94.06 122 SER A N 1
ATOM 969 C CA . SER A 1 122 ? 2.399 10.862 21.387 1.00 94.06 122 SER A CA 1
ATOM 970 C C . SER A 1 122 ? 2.104 10.753 22.884 1.00 94.06 122 SER A C 1
ATOM 972 O O . SER A 1 122 ? 0.943 10.641 23.280 1.00 94.06 122 SER A O 1
ATOM 974 N N . GLY A 1 123 ? 3.134 10.856 23.730 1.00 94.44 123 GLY A N 1
ATOM 975 C CA . GLY A 1 123 ? 2.995 10.873 25.184 1.00 94.44 123 GLY A CA 1
ATOM 976 C C . GLY A 1 123 ? 2.218 12.092 25.682 1.00 94.44 123 GLY A C 1
ATOM 977 O O . GLY A 1 123 ? 1.331 11.954 26.523 1.00 94.44 123 GLY A O 1
ATOM 978 N N . PHE A 1 124 ? 2.479 13.276 25.120 1.00 95.75 124 PHE A N 1
ATOM 979 C CA . PHE A 1 124 ? 1.750 14.498 25.459 1.00 95.75 124 PHE A CA 1
ATOM 980 C C . PHE A 1 124 ? 0.287 14.439 25.003 1.00 95.75 124 PHE A C 1
ATOM 982 O O . PHE A 1 124 ? -0.610 14.804 25.762 1.00 95.75 124 PHE A O 1
ATOM 989 N N . ALA A 1 125 ? 0.017 13.905 23.808 1.00 95.12 125 ALA A N 1
ATOM 990 C CA . ALA A 1 125 ? -1.344 13.673 23.333 1.00 95.12 125 ALA A CA 1
ATOM 991 C C . ALA A 1 125 ? -2.109 12.705 24.249 1.00 95.12 125 ALA A C 1
ATOM 993 O O . ALA A 1 125 ? -3.245 12.983 24.637 1.00 95.12 125 ALA A O 1
ATOM 994 N N . PHE A 1 126 ? -1.471 11.604 24.657 1.00 93.12 126 PHE A N 1
ATOM 995 C CA . PHE A 1 126 ? -2.049 10.650 25.601 1.00 93.12 126 PHE A CA 1
ATOM 996 C C . PHE A 1 126 ? -2.322 11.291 26.971 1.00 93.12 126 PHE A C 1
ATOM 998 O O . PHE A 1 126 ? -3.408 11.134 27.529 1.00 93.12 126 PHE A O 1
ATOM 1005 N N . PHE A 1 127 ? -1.384 12.092 27.484 1.00 93.62 127 PHE A N 1
ATOM 1006 C CA . PHE A 1 127 ? -1.550 12.836 28.733 1.00 93.62 127 PHE A CA 1
ATOM 1007 C C . PHE A 1 127 ? -2.732 13.816 28.681 1.00 93.62 127 PHE A C 1
ATOM 1009 O O . PHE A 1 127 ? -3.545 13.865 29.606 1.00 93.62 127 PHE A O 1
ATOM 1016 N N . ILE A 1 128 ? -2.893 14.548 27.577 1.00 93.88 128 ILE A N 1
ATOM 1017 C CA . ILE A 1 128 ? -4.035 15.452 27.386 1.00 93.88 128 ILE A CA 1
ATOM 1018 C C . ILE A 1 128 ? -5.351 14.679 27.327 1.00 93.88 128 ILE A C 1
ATOM 1020 O O . ILE A 1 128 ? -6.349 15.148 27.875 1.00 93.88 128 ILE A O 1
ATOM 1024 N N . LEU A 1 129 ? -5.378 13.497 26.707 1.00 92.50 129 LEU A N 1
ATOM 1025 C CA . LEU A 1 129 ? -6.568 12.645 26.701 1.00 92.50 129 LEU A CA 1
ATOM 1026 C C . LEU A 1 129 ? -6.917 12.133 28.102 1.00 92.50 129 LEU A C 1
ATOM 1028 O O . LEU A 1 129 ? -8.098 12.099 28.446 1.00 92.50 129 LEU A O 1
ATOM 1032 N N . ILE A 1 130 ? -5.921 11.821 28.937 1.00 91.31 130 ILE A N 1
ATOM 1033 C CA . ILE A 1 130 ? -6.137 11.490 30.352 1.00 91.31 130 ILE A CA 1
ATOM 1034 C C . ILE A 1 130 ? -6.745 12.680 31.100 1.00 91.31 130 ILE A C 1
ATOM 1036 O O . ILE A 1 130 ? -7.748 12.511 31.790 1.00 91.31 130 ILE A O 1
ATOM 1040 N N . ILE A 1 131 ? -6.193 13.889 30.945 1.00 90.88 131 ILE A N 1
ATOM 1041 C CA . ILE A 1 131 ? -6.767 15.100 31.559 1.00 90.88 131 ILE A CA 1
ATOM 1042 C C . ILE A 1 131 ? -8.206 15.305 31.077 1.00 90.88 131 ILE A C 1
ATOM 1044 O O . ILE A 1 131 ? -9.106 15.560 31.877 1.00 90.88 131 ILE A O 1
ATOM 1048 N N . ASN A 1 132 ? -8.440 15.157 29.772 1.00 89.69 132 ASN A N 1
ATOM 1049 C CA . ASN A 1 132 ? -9.759 15.293 29.171 1.00 89.69 132 ASN A CA 1
ATOM 1050 C C . ASN A 1 132 ? -10.758 14.295 29.785 1.00 89.69 132 ASN A C 1
ATOM 1052 O O . ASN A 1 132 ? -11.859 14.696 30.162 1.00 89.69 132 ASN A O 1
ATOM 1056 N N . PHE A 1 133 ? -10.350 13.036 29.969 1.00 90.56 133 PHE A N 1
ATOM 1057 C CA . PHE A 1 133 ? -11.133 12.006 30.652 1.00 90.56 133 PHE A CA 1
ATOM 1058 C C . PHE A 1 133 ? -11.423 12.358 32.115 1.00 90.56 133 PHE A C 1
ATOM 1060 O O . PHE A 1 133 ? -12.581 12.309 32.528 1.00 90.56 133 PHE A O 1
ATOM 1067 N N . ILE A 1 134 ? -10.411 12.762 32.890 1.00 90.81 134 ILE A N 1
ATOM 1068 C CA . ILE A 1 134 ? -10.574 13.121 34.310 1.00 90.81 134 ILE A CA 1
ATOM 1069 C C . ILE A 1 134 ? -11.593 14.256 34.467 1.00 90.81 134 ILE A C 1
ATOM 1071 O O . ILE A 1 134 ? -12.458 14.196 35.338 1.00 90.81 134 ILE A O 1
ATOM 1075 N N . LEU A 1 135 ? -11.536 15.266 33.593 1.00 89.88 135 LEU A N 1
ATOM 1076 C CA . LEU A 1 135 ? -12.425 16.428 33.649 1.00 89.88 135 LEU A CA 1
ATOM 1077 C C . LEU A 1 135 ? -13.850 16.144 33.139 1.00 89.88 135 LEU A C 1
ATOM 1079 O O . LEU A 1 135 ? -14.789 16.825 33.551 1.00 89.88 135 LEU A O 1
ATOM 1083 N N . ARG A 1 136 ? -14.038 15.159 32.251 1.00 87.75 136 ARG A N 1
ATOM 1084 C CA . ARG A 1 136 ? -15.363 14.764 31.722 1.00 87.75 136 ARG A CA 1
ATOM 1085 C C . ARG A 1 136 ? -16.040 13.653 32.521 1.00 87.75 136 ARG A C 1
ATOM 1087 O O . ARG A 1 136 ? -17.266 13.519 32.458 1.00 87.75 136 ARG A O 1
ATOM 1094 N N . GLY A 1 137 ? -15.262 12.882 33.273 1.00 85.50 137 GLY A N 1
ATOM 1095 C CA . GLY A 1 137 ? -15.720 11.753 34.070 1.00 85.50 137 GLY A CA 1
ATOM 1096 C C . GLY A 1 137 ? -16.099 10.521 33.240 1.00 85.50 137 GLY A C 1
ATOM 1097 O O . GLY A 1 137 ? -15.930 10.462 32.025 1.00 85.50 137 GLY A O 1
ATOM 1098 N N . TYR A 1 138 ? -16.672 9.521 33.914 1.00 83.50 138 TYR A N 1
ATOM 1099 C CA . TYR A 1 138 ? -16.909 8.177 33.362 1.00 83.50 138 TYR A CA 1
ATOM 1100 C C . TYR A 1 138 ? -17.776 8.145 32.088 1.00 83.50 138 TYR A C 1
ATOM 1102 O O . TYR A 1 138 ? -17.646 7.239 31.273 1.00 83.50 138 TYR A O 1
ATOM 1110 N N . LYS A 1 139 ? -18.625 9.157 31.866 1.00 81.94 139 LYS A N 1
ATOM 1111 C CA . LYS A 1 139 ? -19.483 9.240 30.670 1.00 81.94 139 LYS A CA 1
ATOM 1112 C C . LYS A 1 139 ? -18.705 9.406 29.361 1.00 81.94 139 LYS A C 1
ATOM 1114 O O . LYS A 1 139 ? -19.289 9.181 28.309 1.00 81.94 139 LYS A O 1
ATOM 1119 N N . SER A 1 140 ? -17.434 9.816 29.400 1.00 84.38 140 SER A N 1
ATOM 1120 C CA . SER A 1 140 ? -16.590 9.892 28.202 1.00 84.38 140 SER A CA 1
ATOM 1121 C C . SER A 1 140 ? -15.665 8.689 28.028 1.00 84.38 140 SER A C 1
ATOM 1123 O O . SER A 1 140 ? -14.883 8.694 27.082 1.00 84.38 140 SER A O 1
ATOM 1125 N N . LEU A 1 141 ? -15.729 7.675 28.904 1.00 86.69 141 LEU A N 1
ATOM 1126 C CA . LEU A 1 141 ? -14.782 6.555 28.918 1.00 86.69 141 LEU A CA 1
ATOM 1127 C C . LEU A 1 141 ? -14.656 5.885 27.546 1.00 86.69 141 LEU A C 1
ATOM 1129 O O . LEU A 1 141 ? -13.550 5.764 27.033 1.00 86.69 141 LEU A O 1
ATOM 1133 N N . GLU A 1 142 ? -15.782 5.510 26.941 1.00 89.12 142 GLU A N 1
ATOM 1134 C CA . GLU A 1 142 ? -15.834 4.823 25.643 1.00 89.12 142 GLU A CA 1
ATOM 1135 C C . GLU A 1 142 ? -15.143 5.645 24.550 1.00 89.12 142 GLU A C 1
ATOM 1137 O O . GLU A 1 142 ? -14.267 5.169 23.831 1.00 89.12 142 GLU A O 1
ATOM 1142 N N . THR A 1 143 ? -15.486 6.930 24.480 1.00 88.75 143 THR A N 1
ATOM 1143 C CA . THR A 1 143 ? -14.933 7.850 23.489 1.00 88.75 143 THR A CA 1
ATOM 1144 C C . THR A 1 143 ? -13.457 8.150 23.715 1.00 88.75 143 THR A C 1
ATOM 1146 O O . THR A 1 143 ? -12.683 8.190 22.761 1.00 88.75 143 THR A O 1
ATOM 1149 N N . THR A 1 144 ? -13.041 8.337 24.969 1.00 89.38 144 THR A N 1
ATOM 1150 C CA . THR A 1 144 ? -11.639 8.582 25.304 1.00 89.38 144 THR A CA 1
ATOM 1151 C C . THR A 1 144 ? -10.803 7.334 25.036 1.00 89.38 144 THR A C 1
ATOM 1153 O O . THR A 1 144 ? -9.693 7.467 24.538 1.00 89.38 144 THR A O 1
ATOM 1156 N N . LEU A 1 145 ? -11.337 6.133 25.277 1.00 90.56 145 LEU A N 1
ATOM 1157 C CA . LEU A 1 145 ? -10.657 4.878 24.968 1.00 90.56 145 LEU A CA 1
ATOM 1158 C C . LEU A 1 145 ? -10.379 4.753 23.465 1.00 90.56 145 LEU A C 1
ATOM 1160 O O . LEU A 1 145 ? -9.235 4.522 23.082 1.00 90.56 145 LEU A O 1
ATOM 1164 N N . ILE A 1 146 ? -11.381 4.997 22.614 1.00 94.38 146 ILE A N 1
ATOM 1165 C CA . ILE A 1 146 ? -11.199 4.982 21.153 1.00 94.38 146 ILE A CA 1
ATOM 1166 C C . ILE A 1 146 ? -10.148 6.020 20.733 1.00 94.38 146 ILE A C 1
ATOM 1168 O O . ILE A 1 146 ? -9.218 5.712 19.989 1.00 94.38 146 ILE A O 1
ATOM 1172 N N . LEU A 1 147 ? -10.259 7.252 21.237 1.00 94.62 147 LEU A N 1
ATOM 1173 C CA . LEU A 1 147 ? -9.336 8.334 20.888 1.00 94.62 147 LEU A CA 1
ATOM 1174 C C . LEU A 1 147 ? -7.914 8.116 21.423 1.00 94.62 147 LEU A C 1
ATOM 1176 O O . LEU A 1 147 ? -6.965 8.577 20.794 1.00 94.62 147 LEU A O 1
ATOM 1180 N N . SER A 1 148 ? -7.756 7.387 22.531 1.00 92.94 148 SER A N 1
ATOM 1181 C CA . SER A 1 148 ? -6.448 7.017 23.086 1.00 92.94 148 SER A CA 1
ATOM 1182 C C . SER A 1 148 ? -5.660 6.075 22.181 1.00 92.94 148 SER A C 1
ATOM 1184 O O . SER A 1 148 ? -4.439 6.031 22.276 1.00 92.94 148 SER A O 1
ATOM 1186 N N . TRP A 1 149 ? -6.345 5.382 21.268 1.00 94.38 149 TRP A N 1
ATOM 1187 C CA . TRP A 1 149 ? -5.720 4.646 20.178 1.00 94.38 149 TRP A CA 1
ATOM 1188 C C . TRP A 1 149 ? -5.559 5.525 18.935 1.00 94.38 149 TRP A C 1
ATOM 1190 O O . TRP A 1 149 ? -4.449 5.692 18.438 1.00 94.38 149 TRP A O 1
ATOM 1200 N N . VAL A 1 150 ? -6.653 6.133 18.459 1.00 96.31 150 VAL A N 1
ATOM 1201 C CA . VAL A 1 150 ? -6.673 6.860 17.177 1.00 96.31 150 VAL A CA 1
ATOM 1202 C C . VAL A 1 150 ? -5.669 8.012 17.148 1.00 96.31 150 VAL A C 1
ATOM 1204 O O . VAL A 1 150 ? -4.953 8.151 16.163 1.00 96.31 150 VAL A O 1
ATOM 1207 N N . ILE A 1 151 ? -5.596 8.833 18.202 1.00 96.12 151 ILE A N 1
ATOM 1208 C CA . ILE A 1 151 ? -4.761 10.042 18.194 1.00 96.12 151 ILE A CA 1
ATOM 1209 C C . ILE A 1 151 ? -3.266 9.704 18.245 1.00 96.12 151 ILE A C 1
ATOM 1211 O O . ILE A 1 151 ? -2.559 10.146 17.340 1.00 96.12 151 ILE A O 1
ATOM 1215 N N . PRO A 1 152 ? -2.749 8.932 19.225 1.00 95.19 152 PRO A N 1
ATOM 1216 C CA . PRO A 1 152 ? -1.331 8.580 19.232 1.00 95.19 152 PRO A CA 1
ATOM 1217 C C . PRO A 1 152 ? -0.926 7.814 17.973 1.00 95.19 152 PRO A C 1
ATOM 1219 O O . PRO A 1 152 ? 0.102 8.126 17.384 1.00 95.19 152 PRO A O 1
ATOM 1222 N N . TYR A 1 153 ? -1.760 6.880 17.503 1.00 95.94 153 TYR A N 1
ATOM 1223 C CA . TYR A 1 153 ? -1.478 6.139 16.277 1.00 95.94 153 TYR A CA 1
ATOM 1224 C C . TYR A 1 153 ? -1.384 7.062 15.056 1.00 95.94 153 TYR A C 1
ATOM 1226 O O . TYR A 1 153 ? -0.414 6.986 14.306 1.00 95.94 153 TYR A O 1
ATOM 1234 N N . ALA A 1 154 ? -2.350 7.971 14.879 1.00 95.69 154 ALA A N 1
ATOM 1235 C CA . ALA A 1 154 ? -2.342 8.926 13.775 1.00 95.69 154 ALA A CA 1
ATOM 1236 C C . ALA A 1 154 ? -1.154 9.898 13.848 1.00 95.69 154 ALA A C 1
ATOM 1238 O O . ALA A 1 154 ? -0.603 10.228 12.806 1.00 95.69 154 ALA A O 1
ATOM 1239 N N . LEU A 1 155 ? -0.729 10.327 15.044 1.00 95.88 155 LEU A N 1
ATOM 1240 C CA . LEU A 1 155 ? 0.471 11.159 15.217 1.00 95.88 155 LEU A CA 1
ATOM 1241 C C . LEU A 1 155 ? 1.748 10.402 14.834 1.00 95.88 155 LEU A C 1
ATOM 1243 O O . LEU A 1 155 ? 2.591 10.942 14.126 1.00 95.88 155 LEU A O 1
ATOM 1247 N N . ILE A 1 156 ? 1.883 9.143 15.255 1.00 95.25 156 ILE A N 1
ATOM 1248 C CA . ILE A 1 156 ? 3.052 8.318 14.926 1.00 95.25 156 ILE A CA 1
ATOM 1249 C C . ILE A 1 156 ? 3.082 8.036 13.422 1.00 95.25 156 ILE A C 1
ATOM 1251 O O . ILE A 1 156 ? 4.002 8.462 12.729 1.00 95.25 156 ILE A O 1
ATOM 1255 N N . VAL A 1 157 ? 2.054 7.364 12.904 1.00 95.56 157 VAL A N 1
ATOM 1256 C CA . VAL A 1 157 ? 2.010 6.886 11.515 1.00 95.56 157 VAL A CA 1
ATOM 1257 C C . VAL A 1 157 ? 1.875 8.030 10.516 1.00 95.56 157 VAL A C 1
ATOM 1259 O O . VAL A 1 157 ? 2.423 7.962 9.417 1.00 95.56 157 VAL A O 1
ATOM 1262 N N . GLY A 1 158 ? 1.183 9.103 10.893 1.00 94.94 158 GLY A N 1
ATOM 1263 C CA . GLY A 1 158 ? 1.052 10.294 10.062 1.00 94.94 158 GLY A CA 1
ATOM 1264 C C . GLY A 1 158 ? 2.341 11.088 9.902 1.00 94.94 158 GLY A C 1
ATOM 1265 O O . GLY A 1 158 ? 2.510 11.748 8.876 1.00 94.94 158 GLY A O 1
ATOM 1266 N N . SER A 1 159 ? 3.266 10.972 10.863 1.00 95.00 159 SER A N 1
ATOM 1267 C CA . SER A 1 159 ? 4.597 11.588 10.802 1.00 95.00 159 SER A CA 1
ATOM 1268 C C . SER A 1 159 ? 5.608 10.822 9.944 1.00 95.00 159 SER A C 1
ATOM 1270 O O . SER A 1 159 ? 6.702 11.329 9.694 1.00 95.00 159 SER A O 1
ATOM 1272 N N . PHE A 1 160 ? 5.283 9.600 9.510 1.00 94.69 160 PHE A N 1
ATOM 1273 C CA . PHE A 1 160 ? 6.203 8.794 8.715 1.00 94.69 160 PHE A CA 1
ATOM 1274 C C . PHE A 1 160 ? 6.453 9.411 7.341 1.00 94.69 160 PHE A C 1
ATOM 1276 O O . PHE A 1 160 ? 5.558 9.959 6.691 1.00 94.69 160 PHE A O 1
ATOM 1283 N N . GLU A 1 161 ? 7.689 9.262 6.871 1.00 92.88 161 GLU A N 1
ATOM 1284 C CA . GLU A 1 161 ? 8.056 9.649 5.514 1.00 92.88 161 GLU A CA 1
ATOM 1285 C C . GLU A 1 161 ? 7.604 8.613 4.494 1.00 92.88 161 GLU A C 1
ATOM 1287 O O . GLU A 1 161 ? 7.234 8.980 3.382 1.00 92.88 161 GLU A O 1
ATOM 1292 N N . VAL A 1 162 ? 7.569 7.339 4.881 1.00 93.75 162 VAL A N 1
ATOM 1293 C CA . VAL A 1 162 ? 6.951 6.259 4.109 1.00 93.75 162 VAL A CA 1
ATOM 1294 C C . VAL A 1 162 ? 5.473 6.178 4.457 1.00 93.75 162 VAL A C 1
ATOM 1296 O O . VAL A 1 162 ? 5.105 5.972 5.613 1.00 93.75 162 VAL A O 1
ATOM 1299 N N . LYS A 1 163 ? 4.613 6.337 3.450 1.00 93.44 163 LYS A N 1
ATOM 1300 C CA . LYS A 1 163 ? 3.192 6.646 3.654 1.00 93.44 163 LYS A CA 1
ATOM 1301 C C . LYS A 1 163 ? 2.262 5.614 3.013 1.00 93.44 163 LYS A C 1
ATOM 1303 O O . LYS A 1 163 ? 1.217 5.995 2.495 1.00 93.44 163 LYS A O 1
ATOM 1308 N N . PHE A 1 164 ? 2.614 4.325 3.085 1.00 90.44 164 PHE A N 1
ATOM 1309 C CA . PHE A 1 164 ? 1.766 3.259 2.544 1.00 90.44 164 PHE A CA 1
ATOM 1310 C C . PHE A 1 164 ? 0.351 3.367 3.115 1.00 90.44 164 PHE A C 1
ATOM 1312 O O . PHE A 1 164 ? 0.168 3.364 4.335 1.00 90.44 164 PHE A O 1
ATOM 1319 N N . THR A 1 165 ? -0.659 3.395 2.246 1.00 87.12 165 THR A N 1
ATOM 1320 C CA . THR A 1 165 ? -2.057 3.605 2.660 1.00 87.12 165 THR A CA 1
ATOM 1321 C C . THR A 1 165 ? -2.529 2.553 3.672 1.00 87.12 165 THR A C 1
ATOM 1323 O O . THR A 1 165 ? -3.285 2.860 4.597 1.00 87.12 165 THR A O 1
ATOM 1326 N N . ARG A 1 166 ? -1.997 1.324 3.583 1.00 91.44 166 ARG A N 1
ATOM 1327 C CA . ARG A 1 166 ? -2.275 0.232 4.531 1.00 91.44 166 ARG A CA 1
ATOM 1328 C C . ARG A 1 166 ? -1.873 0.531 5.979 1.00 91.44 166 ARG A C 1
ATOM 1330 O O . ARG A 1 166 ? -2.439 -0.063 6.891 1.00 91.44 166 ARG A O 1
ATOM 1337 N N . TYR A 1 167 ? -0.954 1.467 6.222 1.00 93.75 167 TYR A N 1
ATOM 1338 C CA . TYR A 1 167 ? -0.611 1.879 7.585 1.00 93.75 167 TYR A CA 1
ATOM 1339 C C . TYR A 1 167 ? -1.769 2.591 8.292 1.00 93.75 167 TYR A C 1
ATOM 1341 O O . TYR A 1 167 ? -1.754 2.700 9.505 1.00 93.75 167 TYR A O 1
ATOM 1349 N N . LEU A 1 168 ? -2.811 3.034 7.586 1.00 93.88 168 LEU A N 1
ATOM 1350 C CA . LEU A 1 168 ? -3.995 3.620 8.220 1.00 93.88 168 LEU A CA 1
ATOM 1351 C C . LEU A 1 168 ? -5.057 2.579 8.601 1.00 93.88 168 LEU A C 1
ATOM 1353 O O . LEU A 1 168 ? -5.988 2.917 9.334 1.00 93.88 168 LEU A O 1
ATOM 1357 N N . LEU A 1 169 ? -4.930 1.320 8.155 1.00 94.25 169 LEU A N 1
ATOM 1358 C CA . LEU A 1 169 ? -5.924 0.265 8.406 1.00 94.25 169 LEU A CA 1
ATOM 1359 C C . LEU A 1 169 ? -6.355 0.166 9.882 1.00 94.25 169 LEU A C 1
ATOM 1361 O O . LEU A 1 169 ? -7.562 0.087 10.119 1.00 94.25 169 LEU A O 1
ATOM 1365 N N . PRO A 1 170 ? -5.454 0.252 10.887 1.00 95.94 170 PRO A N 1
ATOM 1366 C CA . PRO A 1 170 ? -5.854 0.100 12.288 1.00 95.94 170 PRO A CA 1
ATOM 1367 C C . PRO A 1 170 ? -6.749 1.212 12.846 1.00 95.94 170 PRO A C 1
ATOM 1369 O O . PRO A 1 170 ? -7.365 1.017 13.893 1.00 95.94 170 PRO A O 1
ATOM 1372 N N . ILE A 1 171 ? -6.833 2.376 12.191 1.00 96.19 171 ILE A N 1
ATOM 1373 C CA . ILE A 1 171 ? -7.713 3.474 12.628 1.00 96.19 171 ILE A CA 1
ATOM 1374 C C . ILE A 1 171 ? -8.985 3.593 11.792 1.00 96.19 171 ILE A C 1
ATOM 1376 O O . ILE A 1 171 ? -9.943 4.210 12.254 1.00 96.19 171 ILE A O 1
ATOM 1380 N N . ILE A 1 172 ? -9.044 2.978 10.606 1.00 96.00 172 ILE A N 1
ATOM 1381 C CA . ILE A 1 172 ? -10.203 3.070 9.706 1.00 96.00 172 ILE A CA 1
ATOM 1382 C C . ILE A 1 172 ? -11.506 2.614 10.388 1.00 96.00 172 ILE A C 1
ATOM 1384 O O . ILE A 1 172 ? -12.442 3.414 10.413 1.00 96.00 172 ILE A O 1
ATOM 1388 N N . PRO A 1 173 ? -11.607 1.417 11.009 1.00 96.31 173 PRO A N 1
ATOM 1389 C CA . PRO A 1 173 ? -12.852 0.989 11.655 1.00 96.31 173 PRO A CA 1
ATOM 1390 C C . PRO A 1 173 ? -13.312 1.947 12.758 1.00 96.31 173 PRO A C 1
ATOM 1392 O O . PRO A 1 173 ? -14.502 2.213 12.911 1.00 96.31 173 PRO A O 1
ATOM 1395 N N . LEU A 1 174 ? -12.364 2.518 13.504 1.00 97.06 174 LEU A N 1
ATOM 1396 C CA . LEU A 1 174 ? -12.655 3.458 14.582 1.00 97.06 174 LEU A CA 1
ATOM 1397 C C . LEU A 1 174 ? -13.128 4.811 14.040 1.00 97.06 174 LEU A C 1
ATOM 1399 O O . LEU A 1 174 ? -14.074 5.381 14.577 1.00 97.06 174 LEU A O 1
ATOM 1403 N N . LEU A 1 175 ? -12.539 5.300 12.944 1.00 96.00 175 LEU A N 1
ATOM 1404 C CA . LEU A 1 175 ? -13.026 6.487 12.238 1.00 96.00 175 LEU A CA 1
ATOM 1405 C C . LEU A 1 175 ? -14.437 6.272 11.677 1.00 96.00 175 LEU A C 1
ATOM 1407 O O . LEU A 1 175 ? -15.266 7.175 11.773 1.00 96.00 175 LEU A O 1
ATOM 1411 N N . VAL A 1 176 ? -14.745 5.078 11.160 1.00 96.50 176 VAL A N 1
ATOM 1412 C CA . VAL A 1 176 ? -16.098 4.719 10.701 1.00 96.50 176 VAL A CA 1
ATOM 1413 C C . VAL A 1 176 ? -17.094 4.739 11.864 1.00 96.50 176 VAL A C 1
ATOM 1415 O O . VAL A 1 176 ? -18.176 5.310 11.721 1.00 96.50 176 VAL A O 1
ATOM 1418 N N . ILE A 1 177 ? -16.737 4.184 13.029 1.00 96.44 177 ILE A N 1
ATOM 1419 C CA . ILE A 1 177 ? -17.579 4.225 14.238 1.00 96.44 177 ILE A CA 1
ATOM 1420 C C . ILE A 1 177 ? -17.829 5.674 14.676 1.00 96.44 177 ILE A C 1
ATOM 1422 O O . ILE A 1 177 ? -18.976 6.065 14.897 1.00 96.44 177 ILE A O 1
ATOM 1426 N N . LEU A 1 178 ? -16.775 6.491 14.761 1.00 96.00 178 LEU A N 1
ATOM 1427 C CA . LEU A 1 178 ? -16.869 7.896 15.172 1.00 96.00 178 LEU A CA 1
ATOM 1428 C C . LEU A 1 178 ? -17.697 8.728 14.179 1.00 96.00 178 LEU A C 1
ATOM 1430 O O . LEU A 1 178 ? -18.545 9.521 14.591 1.00 96.00 178 LEU A O 1
ATOM 1434 N N . GLY A 1 179 ? -17.500 8.520 12.877 1.00 96.50 179 GLY A N 1
ATOM 1435 C CA . GLY A 1 179 ? -18.285 9.161 11.822 1.00 96.50 179 GLY A CA 1
ATOM 1436 C C . GLY A 1 179 ? -19.758 8.743 11.842 1.00 96.50 179 GLY A C 1
ATOM 1437 O O . GLY A 1 179 ? -20.648 9.584 11.708 1.00 96.50 179 GLY A O 1
ATOM 1438 N N . SER A 1 180 ? -20.032 7.463 12.098 1.00 96.00 180 SER A N 1
ATOM 1439 C CA . SER A 1 180 ? -21.396 6.939 12.244 1.00 96.00 180 SER A CA 1
ATOM 1440 C C . SER A 1 180 ? -22.102 7.549 13.455 1.00 96.00 180 SER A C 1
ATOM 1442 O O . SER A 1 180 ? -23.235 8.015 13.338 1.00 96.00 180 SER A O 1
ATOM 1444 N N . ALA A 1 181 ? -21.419 7.623 14.602 1.00 94.56 181 ALA A N 1
ATOM 1445 C CA . ALA A 1 181 ? -21.945 8.266 15.803 1.00 94.56 181 ALA A CA 1
ATOM 1446 C C . ALA A 1 181 ? -22.286 9.746 15.553 1.00 94.56 181 ALA A C 1
ATOM 1448 O O . ALA A 1 181 ? -23.343 10.224 15.975 1.00 94.56 181 ALA A O 1
ATOM 1449 N N . PHE A 1 182 ? -21.434 10.459 14.810 1.00 95.88 182 PHE A N 1
ATOM 1450 C CA . PHE A 1 182 ? -21.685 11.842 14.408 1.00 95.88 182 PHE A CA 1
ATOM 1451 C C . PHE A 1 182 ? -22.917 11.981 13.500 1.00 95.88 182 PHE A C 1
ATOM 1453 O O . PHE A 1 182 ? -23.778 12.824 13.762 1.00 95.88 182 PHE A O 1
ATOM 1460 N N . LEU A 1 183 ? -23.066 11.133 12.478 1.00 96.94 183 LEU A N 1
ATOM 1461 C CA . LEU A 1 183 ? -24.251 11.149 11.612 1.00 96.94 183 LEU A CA 1
ATOM 1462 C C . LEU A 1 183 ? -25.539 10.864 12.396 1.00 96.94 183 LEU A C 1
ATOM 1464 O O . LEU A 1 183 ? -26.521 11.587 12.223 1.00 96.94 183 LEU A O 1
ATOM 1468 N N . VAL A 1 184 ? -25.521 9.888 13.310 1.00 95.69 184 VAL A N 1
ATOM 1469 C CA . VAL A 1 184 ? -26.659 9.578 14.197 1.00 95.69 184 VAL A CA 1
ATOM 1470 C C . VAL A 1 184 ? -27.016 10.775 15.082 1.00 95.69 184 VAL A C 1
ATOM 1472 O O . VAL A 1 184 ? -28.192 11.093 15.281 1.00 95.69 184 VAL A O 1
ATOM 1475 N N . GLN A 1 185 ? -26.015 11.494 15.594 1.00 93.62 185 GLN A N 1
ATOM 1476 C CA . GLN A 1 185 ? -26.246 12.717 16.359 1.00 93.62 185 GLN A CA 1
ATOM 1477 C C . GLN A 1 185 ? -26.935 13.799 15.511 1.00 93.62 185 GLN A C 1
ATOM 1479 O O . GLN A 1 185 ? -27.830 14.493 16.004 1.00 93.62 185 GLN A O 1
ATOM 1484 N N . LEU A 1 186 ? -26.550 13.945 14.239 1.00 95.88 186 LEU A N 1
ATOM 1485 C CA . LEU A 1 186 ? -27.188 14.890 13.323 1.00 95.88 186 LEU A CA 1
ATOM 1486 C C . LEU A 1 186 ? -28.634 14.490 13.008 1.00 95.88 186 LEU A C 1
ATOM 1488 O O . LEU A 1 186 ? -29.518 15.347 13.080 1.00 95.88 186 LEU A O 1
ATOM 1492 N N . THR A 1 187 ? -28.905 13.215 12.708 1.00 96.56 187 THR A N 1
ATOM 1493 C CA . THR A 1 187 ? -30.258 12.724 12.380 1.00 96.56 187 THR A CA 1
ATOM 1494 C C . THR A 1 187 ? -31.215 12.796 13.570 1.00 96.56 187 THR A C 1
ATOM 1496 O O . THR A 1 187 ? -32.404 13.058 13.388 1.00 96.56 187 THR A O 1
ATOM 1499 N N . ASN A 1 188 ? -30.702 12.661 14.794 1.00 96.12 188 ASN A N 1
ATOM 1500 C CA . ASN A 1 188 ? -31.486 12.800 16.025 1.00 96.12 188 ASN A CA 1
ATOM 1501 C C . ASN A 1 188 ? -31.616 14.255 16.512 1.00 96.12 188 ASN A C 1
ATOM 1503 O O . ASN A 1 188 ? -32.217 14.514 17.555 1.00 96.12 188 ASN A O 1
ATOM 1507 N N . SER A 1 189 ? -31.071 15.230 15.778 1.00 94.44 189 SER A N 1
ATOM 1508 C CA . SER A 1 189 ? -31.140 16.637 16.170 1.00 94.44 189 SER A CA 1
ATOM 1509 C C . SER A 1 189 ? -32.584 17.168 16.156 1.00 94.44 189 SER A C 1
ATOM 1511 O O . SER A 1 189 ? -33.310 16.952 15.181 1.00 94.44 189 SER A O 1
ATOM 1513 N N . PRO A 1 190 ? -33.007 17.957 17.168 1.00 94.81 190 PRO A N 1
ATOM 1514 C CA . PRO A 1 190 ? -34.334 18.580 17.177 1.00 94.81 190 PRO A CA 1
ATOM 1515 C C . PRO A 1 190 ? -34.483 19.655 16.087 1.00 94.81 190 PRO A C 1
ATOM 1517 O O . PRO A 1 190 ? -35.593 20.004 15.687 1.00 94.81 190 PRO A O 1
ATOM 1520 N N . LYS A 1 191 ? -33.367 20.194 15.573 1.00 96.19 191 LYS A N 1
ATOM 1521 C CA . LYS A 1 191 ? -33.375 21.197 14.504 1.00 96.19 191 LYS A CA 1
ATOM 1522 C C . LYS A 1 191 ? -33.619 20.520 13.154 1.00 96.19 191 LYS A C 1
ATOM 1524 O O . LYS A 1 191 ? -32.755 19.802 12.653 1.00 96.19 191 LYS A O 1
ATOM 1529 N N . LYS A 1 192 ? -34.754 20.832 12.511 1.00 95.81 192 LYS A N 1
ATOM 1530 C CA . LYS A 1 192 ? -35.161 20.269 11.204 1.00 95.81 192 LYS A CA 1
ATOM 1531 C C . LYS A 1 192 ? -34.056 20.343 10.141 1.00 95.81 192 LYS A C 1
ATOM 1533 O O . LYS A 1 192 ? -33.876 19.385 9.398 1.00 95.81 192 LYS A O 1
ATOM 1538 N N . TYR A 1 193 ? -33.322 21.456 10.078 1.00 95.94 193 TYR A N 1
ATOM 1539 C CA . TYR A 1 193 ? -32.225 21.648 9.123 1.00 95.94 193 TYR A CA 1
ATOM 1540 C C . TYR A 1 193 ? -31.040 20.703 9.386 1.00 95.94 193 TYR A C 1
ATOM 1542 O O . TYR A 1 193 ? -30.619 19.986 8.485 1.00 95.94 193 TYR A O 1
ATOM 1550 N N . THR A 1 194 ? -30.564 20.618 10.633 1.00 95.62 194 THR A N 1
ATOM 1551 C CA . THR A 1 194 ? -29.475 19.709 11.037 1.00 95.62 194 THR A CA 1
ATOM 1552 C C . THR A 1 194 ? -29.833 18.247 10.782 1.00 95.62 194 THR A C 1
ATOM 1554 O O . THR A 1 194 ? -29.013 17.496 10.263 1.00 95.62 194 THR A O 1
ATOM 1557 N N . ARG A 1 195 ? -31.083 17.863 11.058 1.00 96.88 195 ARG A N 1
ATOM 1558 C CA . ARG A 1 195 ? -31.583 16.518 10.767 1.00 96.88 195 ARG A CA 1
ATOM 1559 C C . ARG A 1 195 ? -31.572 16.189 9.275 1.00 96.88 195 ARG A C 1
ATOM 1561 O O . ARG A 1 195 ? -31.166 15.094 8.903 1.00 96.88 195 ARG A O 1
ATOM 1568 N N . LYS A 1 196 ? -31.983 17.131 8.415 1.00 96.88 196 LYS A N 1
ATOM 1569 C CA . LYS A 1 196 ? -31.895 16.962 6.954 1.00 96.88 196 LYS A CA 1
ATOM 1570 C C . LYS A 1 196 ? -30.448 16.770 6.498 1.00 96.88 196 LYS A C 1
ATOM 1572 O O . LYS A 1 196 ? -30.202 15.873 5.703 1.00 96.88 196 LYS A O 1
ATOM 1577 N N . ILE A 1 197 ? -29.509 17.558 7.029 1.00 96.50 197 ILE A N 1
ATOM 1578 C CA . ILE A 1 197 ? -28.074 17.386 6.747 1.00 96.50 197 ILE A CA 1
ATOM 1579 C C . ILE A 1 197 ? -27.596 15.999 7.182 1.00 96.50 197 ILE A C 1
ATOM 1581 O O . ILE A 1 197 ? -26.902 15.345 6.415 1.00 96.50 197 ILE A O 1
ATOM 1585 N N . GLY A 1 198 ? -27.999 15.527 8.366 1.00 96.75 198 GLY A N 1
ATOM 1586 C CA . GLY A 1 198 ? -27.664 14.181 8.840 1.00 96.75 198 GLY A CA 1
ATOM 1587 C C . GLY A 1 198 ? -28.120 13.086 7.874 1.00 96.75 198 GLY A C 1
ATOM 1588 O O . GLY A 1 198 ? -27.321 12.235 7.498 1.00 96.75 198 GLY A O 1
ATOM 1589 N N . TYR A 1 199 ? -29.373 13.145 7.406 1.00 97.25 199 TYR A N 1
ATOM 1590 C CA . TYR A 1 199 ? -29.892 12.176 6.432 1.00 97.25 199 TYR A CA 1
ATOM 1591 C C . TYR A 1 199 ? -29.197 12.269 5.071 1.00 97.25 199 TYR A C 1
ATOM 1593 O O . TYR A 1 199 ? -28.878 11.238 4.486 1.00 97.25 199 TYR A O 1
ATOM 1601 N N . LEU A 1 200 ? -28.924 13.481 4.578 1.00 97.00 200 LEU A N 1
ATOM 1602 C CA . LEU A 1 200 ? -28.166 13.669 3.338 1.00 97.00 200 LEU A CA 1
ATOM 1603 C C . LEU A 1 200 ? -26.745 13.110 3.461 1.00 97.00 200 LEU A C 1
ATOM 1605 O O . LEU A 1 200 ? -26.290 12.426 2.553 1.00 97.00 200 LEU A O 1
ATOM 1609 N N . GLY A 1 201 ? -26.072 13.346 4.590 1.00 96.88 201 GLY A N 1
ATOM 1610 C CA . GLY A 1 201 ? -24.752 12.787 4.877 1.00 96.88 201 GLY A CA 1
ATOM 1611 C C . GLY A 1 201 ? -24.766 11.259 4.933 1.00 96.88 201 GLY A C 1
ATOM 1612 O O . GLY A 1 201 ? -23.904 10.625 4.338 1.00 96.88 201 GLY A O 1
ATOM 1613 N N . TYR A 1 202 ? -25.777 10.666 5.574 1.00 95.94 202 TYR A N 1
ATOM 1614 C CA . TYR A 1 202 ? -25.964 9.213 5.623 1.00 95.94 202 TYR A CA 1
ATOM 1615 C C . TYR A 1 202 ? -26.152 8.603 4.227 1.00 95.94 202 TYR A C 1
ATOM 1617 O O . TYR A 1 202 ? -25.449 7.658 3.871 1.00 95.94 202 TYR A O 1
ATOM 1625 N N . ILE A 1 203 ? -27.048 9.180 3.416 1.00 97.19 203 ILE A N 1
ATOM 1626 C CA . ILE A 1 203 ? -27.286 8.742 2.033 1.00 97.19 203 ILE A CA 1
ATOM 1627 C C . ILE A 1 203 ? -26.009 8.881 1.207 1.00 97.19 203 ILE A C 1
ATOM 1629 O O . ILE A 1 203 ? -25.640 7.943 0.508 1.00 97.19 203 ILE A O 1
ATOM 1633 N N . LEU A 1 204 ? -25.324 10.023 1.309 1.00 97.12 204 LEU A N 1
ATOM 1634 C CA . LEU A 1 204 ? -24.110 10.291 0.549 1.00 97.12 204 LEU A CA 1
ATOM 1635 C C . LEU A 1 204 ? -23.002 9.294 0.890 1.00 97.12 204 LEU A C 1
ATOM 1637 O O . LEU A 1 204 ? -22.418 8.739 -0.030 1.00 97.12 204 LEU A O 1
ATOM 1641 N N . VAL A 1 205 ? -22.744 9.045 2.179 1.00 97.25 205 VAL A N 1
ATOM 1642 C CA . VAL A 1 205 ? -21.714 8.096 2.626 1.00 97.25 205 VAL A CA 1
ATOM 1643 C C . VAL A 1 205 ? -22.034 6.682 2.156 1.00 97.25 205 VAL A C 1
ATOM 1645 O O . VAL A 1 205 ? -21.167 6.028 1.589 1.00 97.25 205 VAL A O 1
ATOM 1648 N N . ILE A 1 206 ? -23.266 6.200 2.345 1.00 96.00 206 ILE A N 1
ATOM 1649 C CA . ILE A 1 206 ? -23.628 4.841 1.915 1.00 96.00 206 ILE A CA 1
ATOM 1650 C C . ILE A 1 206 ? -23.533 4.713 0.402 1.00 96.00 206 ILE A C 1
ATOM 1652 O O . ILE A 1 206 ? -22.908 3.778 -0.091 1.00 96.00 206 ILE A O 1
ATOM 1656 N N . PHE A 1 207 ? -24.126 5.657 -0.329 1.00 95.88 207 PHE A N 1
ATOM 1657 C CA . PHE A 1 207 ? -24.096 5.642 -1.783 1.00 95.88 207 PHE A CA 1
ATOM 1658 C C . PHE A 1 207 ? -22.659 5.682 -2.302 1.00 95.88 207 PHE A C 1
ATOM 1660 O O . PHE A 1 207 ? -22.304 4.849 -3.129 1.00 95.88 207 PHE A O 1
ATOM 1667 N N . SER A 1 208 ? -21.815 6.585 -1.786 1.00 94.38 208 SER A N 1
ATOM 1668 C CA . SER A 1 208 ? -20.422 6.684 -2.220 1.00 94.38 208 SER A CA 1
ATOM 1669 C C . SER A 1 208 ? -19.630 5.428 -1.890 1.00 94.38 208 SER A C 1
ATOM 1671 O O . SER A 1 208 ? -18.905 4.948 -2.747 1.00 94.38 208 SER A O 1
ATOM 1673 N N . THR A 1 209 ? -19.782 4.868 -0.687 1.00 94.44 209 THR A N 1
ATOM 1674 C CA . THR A 1 209 ? -19.034 3.673 -0.271 1.00 94.44 209 THR A CA 1
ATOM 1675 C C . THR A 1 209 ? -19.437 2.452 -1.090 1.00 94.44 209 THR A C 1
ATOM 1677 O O . THR A 1 209 ? -18.571 1.715 -1.549 1.00 94.44 209 THR A O 1
ATOM 1680 N N . VAL A 1 210 ? -20.739 2.246 -1.320 1.00 94.75 210 VAL A N 1
ATOM 1681 C CA . VAL A 1 210 ? -21.229 1.135 -2.150 1.00 94.75 210 VAL A CA 1
ATOM 1682 C C . VAL A 1 210 ? -20.803 1.322 -3.603 1.00 94.75 210 VAL A C 1
ATOM 1684 O O . VAL A 1 210 ? -20.279 0.389 -4.202 1.00 94.75 210 VAL A O 1
ATOM 1687 N N . ALA A 1 211 ? -20.979 2.520 -4.166 1.00 93.62 211 ALA A N 1
ATOM 1688 C CA . ALA A 1 211 ? -20.591 2.797 -5.544 1.00 93.62 211 ALA A CA 1
ATOM 1689 C C . ALA A 1 211 ? -19.082 2.614 -5.756 1.00 93.62 211 ALA A C 1
ATOM 1691 O O . ALA A 1 211 ? -18.678 1.965 -6.716 1.00 93.62 211 ALA A O 1
ATOM 1692 N N . PHE A 1 212 ? -18.260 3.133 -4.842 1.00 92.94 212 PHE A N 1
ATOM 1693 C CA . PHE A 1 212 ? -16.806 3.020 -4.905 1.00 92.94 212 PHE A CA 1
ATOM 1694 C C . PHE A 1 212 ? -16.339 1.571 -4.716 1.00 92.94 212 PHE A C 1
ATOM 1696 O O . PHE A 1 212 ? -15.518 1.092 -5.489 1.00 92.94 212 PHE A O 1
ATOM 1703 N N . GLY A 1 213 ? -16.920 0.835 -3.761 1.00 93.62 213 GLY A N 1
ATOM 1704 C CA . GLY A 1 213 ? -16.614 -0.581 -3.545 1.00 93.62 213 GLY A CA 1
ATOM 1705 C C . GLY A 1 213 ? -16.973 -1.463 -4.744 1.00 93.62 213 GLY A C 1
ATOM 1706 O O . GLY A 1 213 ? -16.171 -2.302 -5.148 1.00 93.62 213 GLY A O 1
ATOM 1707 N N . LEU A 1 214 ? -18.139 -1.240 -5.363 1.00 94.81 214 LEU A N 1
ATOM 1708 C CA . LEU A 1 214 ? -18.527 -1.939 -6.593 1.00 94.81 214 LEU A CA 1
ATOM 1709 C C . LEU A 1 214 ? -17.625 -1.559 -7.774 1.00 94.81 214 LEU A C 1
ATOM 1711 O O . LEU A 1 214 ? -17.256 -2.433 -8.556 1.00 94.81 214 LEU A O 1
ATOM 1715 N N . ALA A 1 215 ? -17.248 -0.281 -7.888 1.00 93.38 215 ALA A N 1
ATOM 1716 C CA . ALA A 1 215 ? -16.343 0.185 -8.933 1.00 93.38 215 ALA A CA 1
ATOM 1717 C C . ALA A 1 215 ? -14.950 -0.443 -8.811 1.00 93.38 215 ALA A C 1
ATOM 1719 O O . ALA A 1 215 ? -14.385 -0.872 -9.813 1.00 93.38 215 ALA A O 1
ATOM 1720 N N . TYR A 1 216 ? -14.427 -0.539 -7.588 1.00 92.44 216 TYR A N 1
ATOM 1721 C CA . TYR A 1 216 ? -13.153 -1.187 -7.297 1.00 92.44 216 TYR A CA 1
ATOM 1722 C C . TYR A 1 216 ? -13.209 -2.697 -7.548 1.00 92.44 216 TYR A C 1
ATOM 1724 O O . TYR A 1 216 ? -12.339 -3.242 -8.215 1.00 92.44 216 TYR A O 1
ATOM 1732 N N . GLN A 1 217 ? -14.272 -3.384 -7.114 1.00 93.31 217 GLN A N 1
ATOM 1733 C CA . GLN A 1 217 ? -14.431 -4.817 -7.385 1.00 93.31 217 GLN A CA 1
ATOM 1734 C C . GLN A 1 217 ? -14.477 -5.128 -8.892 1.00 93.31 217 GLN A C 1
ATOM 1736 O O . GLN A 1 217 ? -14.047 -6.202 -9.312 1.00 93.31 217 GLN A O 1
ATOM 1741 N N . ASN A 1 218 ? -14.973 -4.196 -9.710 1.00 92.25 218 ASN A N 1
ATOM 1742 C CA . ASN A 1 218 ? -15.035 -4.362 -11.157 1.00 92.25 218 ASN A CA 1
ATOM 1743 C C . ASN A 1 218 ? -13.652 -4.464 -11.826 1.00 92.25 218 ASN A C 1
ATOM 1745 O O . ASN A 1 218 ? -13.564 -5.089 -12.879 1.00 92.25 218 ASN A O 1
ATOM 1749 N N . ILE A 1 219 ? -12.582 -3.961 -11.199 1.00 91.88 219 ILE A N 1
ATOM 1750 C CA . ILE A 1 219 ? -11.201 -4.149 -11.677 1.00 91.88 219 ILE A CA 1
ATOM 1751 C C . ILE A 1 219 ? -10.885 -5.640 -11.865 1.00 91.88 219 ILE A C 1
ATOM 1753 O O . ILE A 1 219 ? -10.277 -6.032 -12.854 1.00 91.88 219 ILE A O 1
ATOM 1757 N N . TYR A 1 220 ? -11.365 -6.482 -10.949 1.00 91.88 220 TYR A N 1
ATOM 1758 C CA . TYR A 1 220 ? -11.132 -7.928 -10.958 1.00 91.88 220 TYR A CA 1
ATOM 1759 C C . TYR A 1 220 ? -12.096 -8.699 -11.871 1.00 91.88 220 TYR A C 1
ATOM 1761 O O . TYR A 1 220 ? -12.056 -9.929 -11.917 1.00 91.88 220 TYR A O 1
ATOM 1769 N N . ALA A 1 221 ? -13.001 -8.006 -12.572 1.00 91.06 221 ALA A N 1
ATOM 1770 C CA . ALA A 1 221 ? -13.879 -8.625 -13.562 1.00 91.06 221 ALA A CA 1
ATOM 1771 C C . ALA A 1 221 ? -13.170 -8.858 -14.908 1.00 91.06 221 ALA A C 1
ATOM 1773 O O . ALA A 1 221 ? -13.666 -9.628 -15.733 1.00 91.06 221 ALA A O 1
ATOM 1774 N N . THR A 1 222 ? -12.025 -8.211 -15.132 1.00 88.00 222 THR A N 1
ATOM 1775 C CA . THR A 1 222 ? -11.146 -8.423 -16.285 1.00 88.00 222 THR A CA 1
ATOM 1776 C C . THR A 1 222 ? -9.879 -9.178 -15.865 1.00 88.00 222 THR A C 1
ATOM 1778 O O . THR A 1 222 ? -9.524 -9.194 -14.684 1.00 88.00 222 THR A O 1
ATOM 1781 N N . PRO A 1 223 ? -9.185 -9.851 -16.803 1.00 91.88 223 PRO A N 1
ATOM 1782 C CA . PRO A 1 223 ? -7.877 -10.429 -16.519 1.00 91.88 223 PRO A CA 1
ATOM 1783 C C . PRO A 1 223 ? -6.899 -9.367 -16.006 1.00 91.88 223 PRO A C 1
ATOM 1785 O O . PRO A 1 223 ? -6.937 -8.222 -16.451 1.00 91.88 223 PRO A O 1
ATOM 1788 N N . HIS A 1 224 ? -5.988 -9.765 -15.115 1.00 95.00 224 HIS A N 1
ATOM 1789 C CA . HIS A 1 224 ? -4.927 -8.881 -14.635 1.00 95.00 224 HIS A CA 1
ATOM 1790 C C . HIS A 1 224 ? -4.134 -8.296 -15.828 1.00 95.00 224 HIS A C 1
ATOM 1792 O O . HIS A 1 224 ? -3.723 -9.081 -16.694 1.00 95.00 224 HIS A O 1
ATOM 1798 N N . PRO A 1 225 ? -3.860 -6.975 -15.883 1.00 94.94 225 PRO A N 1
ATOM 1799 C CA . PRO A 1 225 ? -3.203 -6.338 -17.031 1.00 94.94 225 PRO A CA 1
ATOM 1800 C C . PRO A 1 225 ? -1.883 -6.995 -17.448 1.00 94.94 225 PRO A C 1
ATOM 1802 O O . PRO A 1 225 ? -1.635 -7.189 -18.632 1.00 94.94 225 PRO A O 1
ATOM 1805 N N . GLY A 1 226 ? -1.070 -7.451 -16.489 1.00 95.75 226 GLY A N 1
ATOM 1806 C CA . GLY A 1 226 ? 0.160 -8.195 -16.788 1.00 95.75 226 GLY A CA 1
ATOM 1807 C C . GLY A 1 226 ? -0.072 -9.531 -17.521 1.00 95.75 226 GLY A C 1
ATOM 1808 O O . GLY A 1 226 ? 0.705 -9.908 -18.397 1.00 95.75 226 GLY A O 1
ATOM 1809 N N . VAL A 1 227 ? -1.171 -10.234 -17.224 1.00 96.06 227 VAL A N 1
ATOM 1810 C CA . VAL A 1 227 ? -1.549 -11.470 -17.933 1.00 96.06 227 VAL A CA 1
ATOM 1811 C C . VAL A 1 227 ? -2.084 -11.135 -19.326 1.00 96.06 227 VAL A C 1
ATOM 1813 O O . VAL A 1 227 ? -1.716 -11.788 -20.300 1.00 96.06 227 VAL A O 1
ATOM 1816 N N . ALA A 1 228 ? -2.923 -10.101 -19.442 1.00 95.88 228 ALA A N 1
ATOM 1817 C CA . ALA A 1 228 ? -3.442 -9.631 -20.728 1.00 95.88 228 ALA A CA 1
ATOM 1818 C C . ALA A 1 228 ? -2.307 -9.193 -21.673 1.00 95.88 228 ALA A C 1
ATOM 1820 O O . ALA A 1 228 ? -2.243 -9.657 -22.812 1.00 95.88 228 ALA A O 1
ATOM 1821 N N . ALA A 1 229 ? -1.348 -8.418 -21.163 1.00 96.75 229 ALA A N 1
ATOM 1822 C CA . ALA A 1 229 ? -0.180 -7.966 -21.909 1.00 96.75 229 ALA A CA 1
ATOM 1823 C C . ALA A 1 229 ? 0.702 -9.139 -22.358 1.00 96.75 229 ALA A C 1
ATOM 1825 O O . ALA A 1 229 ? 1.120 -9.188 -23.516 1.00 96.75 229 ALA A O 1
ATOM 1826 N N . SER A 1 230 ? 0.943 -10.126 -21.485 1.00 97.25 230 SER A N 1
ATOM 1827 C CA . SER A 1 230 ? 1.660 -11.348 -21.874 1.00 97.25 230 SER A CA 1
ATOM 1828 C C . SER A 1 230 ? 0.929 -12.116 -22.979 1.00 97.25 230 SER A C 1
ATOM 1830 O O . SER A 1 230 ? 1.546 -12.522 -23.965 1.00 97.25 230 SER A O 1
ATOM 1832 N N . ASN A 1 231 ? -0.394 -12.273 -22.875 1.00 97.38 231 ASN A N 1
ATOM 1833 C CA . ASN A 1 231 ? -1.195 -12.923 -23.912 1.00 97.38 231 ASN A CA 1
ATOM 1834 C C . ASN A 1 231 ? -1.080 -12.195 -25.254 1.00 97.38 231 ASN A C 1
ATOM 1836 O O . ASN A 1 231 ? -0.907 -12.844 -26.289 1.00 97.38 231 ASN A O 1
ATOM 1840 N N . TRP A 1 232 ? -1.117 -10.861 -25.242 1.00 97.06 232 TRP A N 1
ATOM 1841 C CA . TRP A 1 232 ? -0.918 -10.061 -26.443 1.00 97.06 232 TRP A CA 1
ATOM 1842 C C . TRP A 1 232 ? 0.480 -10.262 -27.038 1.00 97.06 232 TRP A C 1
ATOM 1844 O O . TRP A 1 232 ? 0.587 -10.527 -28.238 1.00 97.06 232 TRP A O 1
ATOM 1854 N N . ILE A 1 233 ? 1.542 -10.226 -26.221 1.00 97.94 233 ILE A N 1
ATOM 1855 C CA . ILE A 1 233 ? 2.921 -10.503 -26.667 1.00 97.94 233 ILE A CA 1
ATOM 1856 C C . ILE A 1 233 ? 2.984 -11.884 -27.316 1.00 97.94 233 ILE A C 1
ATOM 1858 O O . ILE A 1 233 ? 3.465 -12.038 -28.437 1.00 97.94 233 ILE A O 1
ATOM 1862 N N . ASN A 1 234 ? 2.426 -12.886 -26.641 1.00 97.25 234 ASN A N 1
ATOM 1863 C CA . ASN A 1 234 ? 2.453 -14.270 -27.076 1.00 97.25 234 ASN A CA 1
ATOM 1864 C C . ASN A 1 234 ? 1.750 -14.511 -28.423 1.00 97.25 234 ASN A C 1
ATOM 1866 O O . ASN A 1 234 ? 2.131 -15.462 -29.116 1.00 97.25 234 ASN A O 1
ATOM 1870 N N . GLN A 1 235 ? 0.775 -13.667 -28.777 1.00 97.00 235 GLN A N 1
ATOM 1871 C CA . GLN A 1 235 ? 0.009 -13.710 -30.026 1.00 97.00 235 GLN A CA 1
ATOM 1872 C C . GLN A 1 235 ? 0.609 -12.845 -31.147 1.00 97.00 235 GLN A C 1
ATOM 1874 O O . GLN A 1 235 ? 0.489 -13.217 -32.312 1.00 97.00 235 GLN A O 1
ATOM 1879 N N . ASN A 1 236 ? 1.247 -11.715 -30.817 1.00 97.12 236 ASN A N 1
ATOM 1880 C CA . ASN A 1 236 ? 1.626 -10.687 -31.797 1.00 97.12 236 ASN A CA 1
ATOM 1881 C C . ASN A 1 236 ? 3.141 -10.535 -32.000 1.00 97.12 236 ASN A C 1
ATOM 1883 O O . ASN A 1 236 ? 3.567 -10.036 -33.041 1.00 97.12 236 ASN A O 1
ATOM 1887 N N . VAL A 1 237 ? 3.964 -10.955 -31.036 1.00 97.12 237 VAL A N 1
ATOM 1888 C CA . VAL A 1 237 ? 5.420 -10.760 -31.071 1.00 97.12 237 VAL A CA 1
ATOM 1889 C C . VAL A 1 237 ? 6.134 -12.032 -31.553 1.00 97.12 237 VAL A C 1
ATOM 1891 O O . VAL A 1 237 ? 5.902 -13.108 -30.981 1.00 97.12 237 VAL A O 1
ATOM 1894 N N . PRO A 1 238 ? 7.030 -11.945 -32.561 1.00 95.88 238 PRO A N 1
ATOM 1895 C CA . PRO A 1 238 ? 7.794 -13.088 -33.059 1.00 95.88 238 PRO A CA 1
ATOM 1896 C C . PRO A 1 238 ? 8.595 -13.812 -31.969 1.00 95.88 238 PRO A C 1
ATOM 1898 O O . PRO A 1 238 ? 9.160 -13.204 -31.063 1.00 95.88 238 PRO A O 1
ATOM 1901 N N . ARG A 1 239 ? 8.684 -15.144 -32.065 1.00 92.81 239 ARG A N 1
ATOM 1902 C CA . ARG A 1 239 ? 9.484 -15.949 -31.122 1.00 92.81 239 ARG A CA 1
ATOM 1903 C C . ARG A 1 239 ? 10.957 -15.530 -31.162 1.00 92.81 239 ARG A C 1
ATOM 1905 O O . ARG A 1 239 ? 11.472 -15.212 -32.230 1.00 92.81 239 ARG A O 1
ATOM 1912 N N . ASN A 1 240 ? 11.638 -15.609 -30.017 1.00 93.06 240 ASN A N 1
ATOM 1913 C CA . ASN A 1 240 ? 13.037 -15.200 -29.831 1.00 93.06 240 ASN A CA 1
ATOM 1914 C C . ASN A 1 240 ? 13.332 -13.699 -30.027 1.00 93.06 240 ASN A C 1
ATOM 1916 O O . ASN A 1 240 ? 14.507 -13.314 -29.985 1.00 93.06 240 ASN A O 1
ATOM 1920 N N . SER A 1 241 ? 12.313 -12.845 -30.196 1.00 96.94 241 SER A N 1
ATOM 1921 C CA . SER A 1 241 ? 12.493 -11.392 -30.105 1.00 96.94 241 SER A CA 1
ATOM 1922 C C . SER A 1 241 ? 13.131 -10.996 -28.771 1.00 96.94 241 SER A C 1
ATOM 1924 O O . SER A 1 241 ? 12.943 -11.663 -27.746 1.00 96.94 241 SER A O 1
ATOM 1926 N N . SER A 1 242 ? 13.921 -9.923 -28.805 1.00 97.69 242 SER A N 1
ATOM 1927 C CA . SER A 1 242 ? 14.499 -9.318 -27.607 1.00 97.69 242 SER A CA 1
ATOM 1928 C C . SER A 1 242 ? 13.461 -8.437 -26.922 1.00 97.69 242 SER A C 1
ATOM 1930 O O . SER A 1 242 ? 12.906 -7.531 -27.546 1.00 97.69 242 SER A O 1
ATOM 1932 N N . LEU A 1 243 ? 13.210 -8.710 -25.645 1.00 98.06 243 LEU A N 1
ATOM 1933 C CA . LEU A 1 243 ? 12.285 -7.973 -24.796 1.00 98.06 243 LEU A CA 1
ATOM 1934 C C . LEU A 1 243 ? 13.075 -7.342 -23.652 1.00 98.06 243 LEU A C 1
ATOM 1936 O O . LEU A 1 243 ? 13.684 -8.039 -22.840 1.00 98.06 243 LEU A O 1
ATOM 1940 N N . LEU A 1 244 ? 13.038 -6.020 -23.583 1.00 97.62 244 LEU A N 1
ATOM 1941 C CA . LEU A 1 244 ? 13.672 -5.247 -22.530 1.00 97.62 244 LEU A CA 1
ATOM 1942 C C . LEU A 1 244 ? 12.600 -4.821 -21.531 1.00 97.62 244 LEU A C 1
ATOM 1944 O O . LEU A 1 244 ? 11.544 -4.335 -21.929 1.00 97.62 244 LEU A O 1
ATOM 1948 N N . LYS A 1 245 ? 12.857 -5.003 -20.242 1.00 96.75 245 LYS A N 1
ATOM 1949 C CA . LYS A 1 245 ? 11.983 -4.531 -19.160 1.00 96.75 245 LYS A CA 1
ATOM 1950 C C . LYS A 1 245 ? 12.791 -3.741 -18.141 1.00 96.75 245 LYS A C 1
ATOM 1952 O O . LYS A 1 245 ? 14.005 -3.596 -18.267 1.00 96.75 245 LYS A O 1
ATOM 1957 N N . GLU A 1 246 ? 12.131 -3.249 -17.111 1.00 96.62 246 GLU A N 1
ATOM 1958 C CA . GLU A 1 246 ? 12.773 -2.471 -16.061 1.00 96.62 246 GLU A CA 1
ATOM 1959 C C . GLU A 1 246 ? 13.097 -3.350 -14.842 1.00 96.62 246 GLU A C 1
ATOM 1961 O O . GLU A 1 246 ? 12.279 -4.157 -14.403 1.00 96.62 246 GLU A O 1
ATOM 1966 N N . HIS A 1 247 ? 14.308 -3.213 -14.295 1.00 92.44 247 HIS A N 1
ATOM 1967 C CA . HIS A 1 247 ? 14.681 -3.810 -13.010 1.00 92.44 247 HIS A CA 1
ATOM 1968 C C . HIS A 1 247 ? 13.905 -3.113 -11.875 1.00 92.44 247 HIS A C 1
ATOM 1970 O O . HIS A 1 247 ? 13.650 -1.913 -11.972 1.00 92.44 247 HIS A O 1
ATOM 1976 N N . TRP A 1 248 ? 13.587 -3.834 -10.788 1.00 90.19 248 TRP A N 1
ATOM 1977 C CA . TRP A 1 248 ? 12.684 -3.424 -9.684 1.00 90.19 248 TRP A CA 1
ATOM 1978 C C . TRP A 1 248 ? 11.179 -3.396 -9.997 1.00 90.19 248 TRP A C 1
ATOM 1980 O O . TRP A 1 248 ? 10.382 -2.878 -9.204 1.00 90.19 248 TRP A O 1
ATOM 1990 N N . GLU A 1 249 ? 10.788 -4.019 -11.103 1.00 91.12 249 GLU A N 1
ATOM 1991 C CA . GLU A 1 249 ? 9.400 -4.127 -11.529 1.00 91.12 249 GLU A CA 1
ATOM 1992 C C . GLU A 1 249 ? 8.942 -5.587 -11.634 1.00 91.12 249 GLU A C 1
ATOM 1994 O O . GLU A 1 249 ? 9.756 -6.509 -11.753 1.00 91.12 249 GLU A O 1
ATOM 1999 N N . GLU A 1 250 ? 7.628 -5.802 -11.575 1.00 89.38 250 GLU A N 1
ATOM 2000 C CA . GLU A 1 250 ? 7.056 -7.128 -11.784 1.00 89.38 250 GLU A CA 1
ATOM 2001 C C . GLU A 1 250 ? 7.293 -7.613 -13.218 1.00 89.38 250 GLU A C 1
ATOM 2003 O O . GLU A 1 250 ? 7.337 -6.851 -14.187 1.00 89.38 250 GLU A O 1
ATOM 2008 N N . SER A 1 251 ? 7.452 -8.926 -13.358 1.00 88.06 251 SER A N 1
ATOM 2009 C CA . SER A 1 251 ? 7.634 -9.553 -14.667 1.00 88.06 251 SER A CA 1
ATOM 2010 C C . SER A 1 251 ? 6.300 -10.012 -15.232 1.00 88.06 251 SER A C 1
ATOM 2012 O O . SER A 1 251 ? 5.441 -10.508 -14.504 1.00 88.06 251 SER A O 1
ATOM 2014 N N . LEU A 1 252 ? 6.144 -9.911 -16.550 1.00 94.50 252 LEU A N 1
ATOM 2015 C CA . LEU A 1 252 ? 5.013 -10.537 -17.223 1.00 94.50 252 LEU A CA 1
ATOM 2016 C C . LEU A 1 252 ? 5.186 -12.073 -17.211 1.00 94.50 252 LEU A C 1
ATOM 2018 O O . LEU A 1 252 ? 6.304 -12.551 -17.435 1.00 94.50 252 LEU A O 1
ATOM 2022 N N . PRO A 1 253 ? 4.115 -12.847 -16.956 1.00 94.06 253 PRO A N 1
ATOM 2023 C CA . PRO A 1 253 ? 4.167 -14.311 -16.964 1.00 94.06 253 PRO A CA 1
ATOM 2024 C C . PRO A 1 253 ? 4.341 -14.869 -18.386 1.00 94.06 253 PRO A C 1
ATOM 2026 O O . PRO A 1 253 ? 4.137 -14.145 -19.355 1.00 94.06 253 PRO A O 1
ATOM 2029 N N . ASP A 1 254 ? 4.665 -16.157 -18.526 1.00 93.12 254 ASP A N 1
ATOM 2030 C CA . ASP A 1 254 ? 4.651 -16.911 -19.797 1.00 93.12 254 ASP A CA 1
ATOM 2031 C C . ASP A 1 254 ? 5.498 -16.302 -20.940 1.00 93.12 254 ASP A C 1
ATOM 2033 O O . ASP A 1 254 ? 5.088 -16.281 -22.108 1.00 93.12 254 ASP A O 1
ATOM 2037 N N . LEU A 1 255 ? 6.680 -15.765 -20.612 1.00 93.56 255 LEU A N 1
ATOM 2038 C CA . LEU A 1 255 ? 7.610 -15.144 -21.568 1.00 93.56 255 LEU A CA 1
ATOM 2039 C C . LEU A 1 255 ? 8.898 -15.957 -21.816 1.00 93.56 255 LEU A C 1
ATOM 2041 O O . LEU A 1 255 ? 9.857 -15.435 -22.385 1.00 93.56 255 LEU A O 1
ATOM 2045 N N . GLU A 1 256 ? 8.945 -17.243 -21.460 1.00 90.88 256 GLU A N 1
ATOM 2046 C CA . GLU A 1 256 ? 10.160 -18.079 -21.531 1.00 90.88 256 GLU A CA 1
ATOM 2047 C C . GLU A 1 256 ? 10.695 -18.278 -22.961 1.00 90.88 256 GLU A C 1
ATOM 2049 O O . GLU A 1 256 ? 11.851 -18.652 -23.156 1.00 90.88 256 GLU A O 1
ATOM 2054 N N . LYS A 1 257 ? 9.863 -18.030 -23.981 1.00 92.62 257 LYS A N 1
ATOM 2055 C CA . LYS A 1 257 ? 10.210 -18.162 -25.410 1.00 92.62 257 LYS A CA 1
ATOM 2056 C C . LYS A 1 257 ? 10.888 -16.921 -26.018 1.00 92.62 257 LYS A C 1
ATOM 2058 O O . LYS A 1 257 ? 11.086 -16.868 -27.237 1.00 92.62 257 LYS A O 1
ATOM 2063 N N . TYR A 1 258 ? 11.189 -15.916 -25.200 1.00 96.44 258 TYR A N 1
ATOM 2064 C CA . TYR A 1 258 ? 11.796 -14.647 -25.603 1.00 96.44 258 TYR A CA 1
ATOM 2065 C C . TYR A 1 258 ? 13.130 -14.419 -24.888 1.00 96.44 258 TYR A C 1
ATOM 2067 O O . TYR A 1 258 ? 13.420 -15.040 -23.867 1.00 96.44 258 TYR A O 1
ATOM 2075 N N . ARG A 1 259 ? 13.959 -13.511 -25.415 1.00 96.12 259 ARG A N 1
ATOM 2076 C CA . ARG A 1 259 ? 15.202 -13.103 -24.744 1.00 96.12 259 ARG A CA 1
ATOM 2077 C C . ARG A 1 259 ? 14.913 -11.890 -23.874 1.00 96.12 259 ARG A C 1
ATOM 2079 O O . ARG A 1 259 ? 14.685 -10.811 -24.409 1.00 96.12 259 ARG A O 1
ATOM 2086 N N . LEU A 1 260 ? 14.894 -12.092 -22.560 1.00 95.25 260 LEU A N 1
ATOM 2087 C CA . LEU A 1 260 ? 14.595 -11.050 -21.582 1.00 95.25 260 LEU A CA 1
ATOM 2088 C C . LEU A 1 260 ? 15.881 -10.397 -21.070 1.00 95.25 260 LEU A C 1
ATOM 2090 O O . LEU A 1 260 ? 16.826 -11.088 -20.689 1.00 95.25 260 LEU A O 1
ATOM 2094 N N . SER A 1 261 ? 15.884 -9.071 -21.020 1.00 95.44 261 SER A N 1
ATOM 2095 C CA . SER A 1 261 ? 16.926 -8.262 -20.386 1.00 95.44 261 SER A CA 1
ATOM 2096 C C . SER A 1 261 ? 16.303 -7.131 -19.568 1.00 95.44 261 SER A C 1
ATOM 2098 O O . SER A 1 261 ? 15.118 -6.819 -19.712 1.00 95.44 261 SER A O 1
ATOM 2100 N N . GLU A 1 262 ? 17.088 -6.536 -18.669 1.00 96.00 262 GLU A N 1
ATOM 2101 C CA . GLU A 1 262 ? 16.593 -5.555 -17.700 1.00 96.00 262 GLU A CA 1
ATOM 2102 C C . GLU A 1 262 ? 17.386 -4.249 -17.743 1.00 96.00 262 GLU A C 1
ATOM 2104 O O . GLU A 1 262 ? 18.615 -4.245 -17.850 1.00 96.00 262 GLU A O 1
ATOM 2109 N N . LEU A 1 263 ? 16.673 -3.132 -17.615 1.00 96.81 263 LEU A N 1
ATOM 2110 C CA . LEU A 1 263 ? 17.245 -1.806 -17.428 1.00 96.81 263 LEU A CA 1
ATOM 2111 C C . LEU A 1 263 ? 17.416 -1.511 -15.933 1.00 96.81 263 LEU A C 1
ATOM 2113 O O . LEU A 1 263 ? 16.426 -1.531 -15.199 1.00 96.81 263 LEU A O 1
ATOM 2117 N N . PRO A 1 264 ? 18.629 -1.173 -15.464 1.00 96.00 264 PRO A N 1
ATOM 2118 C CA . PRO A 1 264 ? 18.900 -0.906 -14.054 1.00 96.00 264 PRO A CA 1
ATOM 2119 C C . PRO A 1 264 ? 18.453 0.511 -13.644 1.00 96.00 264 PRO A C 1
ATOM 2121 O O . PRO A 1 264 ? 19.274 1.373 -13.338 1.00 96.00 264 PRO A O 1
ATOM 2124 N N . ILE A 1 265 ? 17.146 0.794 -13.670 1.00 95.88 265 ILE A N 1
ATOM 2125 C CA . ILE A 1 265 ? 16.614 2.164 -13.536 1.00 95.88 265 ILE A CA 1
ATOM 2126 C C . ILE A 1 265 ? 17.023 2.835 -12.214 1.00 95.88 265 ILE A C 1
ATOM 2128 O O . ILE A 1 265 ? 17.479 3.983 -12.228 1.00 95.88 265 ILE A O 1
ATOM 2132 N N . TYR A 1 266 ? 16.920 2.129 -11.083 1.00 93.44 266 TYR A N 1
ATOM 2133 C CA . TYR A 1 266 ? 17.238 2.685 -9.761 1.00 93.44 266 TYR A CA 1
ATOM 2134 C C . TYR A 1 266 ? 18.729 2.759 -9.419 1.00 93.44 266 TYR A C 1
ATOM 2136 O O . TYR A 1 266 ? 19.078 3.434 -8.440 1.00 93.44 266 TYR A O 1
ATOM 2144 N N . ASP A 1 267 ? 19.597 2.125 -10.205 1.00 92.62 267 ASP A N 1
ATOM 2145 C CA . ASP A 1 267 ? 21.044 2.158 -9.994 1.00 92.62 267 ASP A CA 1
ATOM 2146 C C . ASP A 1 267 ? 21.586 3.593 -10.125 1.00 92.62 267 ASP A C 1
ATOM 2148 O O . ASP A 1 267 ? 20.964 4.427 -10.804 1.00 92.62 267 ASP A O 1
ATOM 2152 N N . PRO A 1 268 ? 22.748 3.903 -9.511 1.00 90.56 268 PRO A N 1
ATOM 2153 C CA . PRO A 1 268 ? 23.351 5.232 -9.559 1.00 90.56 268 PRO A CA 1
ATOM 2154 C C . PRO A 1 268 ? 23.407 5.819 -10.972 1.00 90.56 268 PRO A C 1
ATOM 2156 O O . PRO A 1 268 ? 23.877 5.175 -11.917 1.00 90.56 268 PRO A O 1
ATOM 2159 N N . ASP A 1 269 ? 22.944 7.063 -11.107 1.00 90.81 269 ASP A N 1
ATOM 2160 C CA . ASP A 1 269 ? 22.702 7.679 -12.407 1.00 90.81 269 ASP A CA 1
ATOM 2161 C C . ASP A 1 269 ? 23.988 8.215 -13.043 1.00 90.81 269 ASP A C 1
ATOM 2163 O O . ASP A 1 269 ? 24.381 9.367 -12.882 1.00 90.81 269 ASP A O 1
ATOM 2167 N N . THR A 1 270 ? 24.708 7.314 -13.709 1.00 91.44 270 THR A N 1
ATOM 2168 C CA . THR A 1 270 ? 26.079 7.532 -14.177 1.00 91.44 270 THR A CA 1
ATOM 2169 C C . THR A 1 270 ? 26.206 7.297 -15.682 1.00 91.44 270 THR A C 1
ATOM 2171 O O . THR A 1 270 ? 25.454 6.524 -16.275 1.00 91.44 270 THR A O 1
ATOM 2174 N N . LEU A 1 271 ? 27.211 7.907 -16.319 1.00 90.38 271 LEU A N 1
ATOM 2175 C CA . LEU A 1 271 ? 27.477 7.696 -17.749 1.00 90.38 271 LEU A CA 1
ATOM 2176 C C . LEU A 1 271 ? 27.737 6.223 -18.128 1.00 90.38 271 LEU A C 1
ATOM 2178 O O . LEU A 1 271 ? 27.242 5.797 -19.169 1.00 90.38 271 LEU A O 1
ATOM 2182 N N . PRO A 1 272 ? 28.454 5.405 -17.327 1.00 93.62 272 PRO A N 1
ATOM 2183 C CA . PRO A 1 272 ? 28.592 3.978 -17.615 1.00 93.62 272 PRO A CA 1
ATOM 2184 C C . PRO A 1 272 ? 27.258 3.221 -17.619 1.00 93.62 272 PRO A C 1
ATOM 2186 O O . PRO A 1 272 ? 27.063 2.358 -18.473 1.00 93.62 272 PRO A O 1
ATOM 2189 N N . LYS A 1 273 ? 26.334 3.550 -16.702 1.00 95.31 273 LYS A N 1
ATOM 2190 C CA . LYS A 1 273 ? 24.963 3.014 -16.713 1.00 95.31 273 LYS A CA 1
ATOM 2191 C C . LYS A 1 273 ? 24.255 3.420 -18.005 1.00 95.31 273 LYS A C 1
ATOM 2193 O O . LYS A 1 273 ? 23.725 2.554 -18.691 1.00 95.31 273 LYS A O 1
ATOM 2198 N N . LEU A 1 274 ? 24.305 4.705 -18.364 1.00 96.56 274 LEU A N 1
ATOM 2199 C CA . LEU A 1 274 ? 23.679 5.215 -19.584 1.00 96.56 274 LEU A CA 1
ATOM 2200 C C . LEU A 1 274 ? 24.204 4.522 -20.848 1.00 96.56 274 LEU A C 1
ATOM 2202 O O . LEU A 1 274 ? 23.405 4.155 -21.700 1.00 96.56 274 LEU A O 1
ATOM 2206 N N . ASN A 1 275 ? 25.517 4.294 -20.958 1.00 95.81 275 ASN A N 1
ATOM 2207 C CA . ASN A 1 275 ? 26.101 3.582 -22.099 1.00 95.81 275 ASN A CA 1
ATOM 2208 C C . ASN A 1 275 ? 25.507 2.170 -22.238 1.00 95.81 275 ASN A C 1
ATOM 2210 O O . ASN A 1 275 ? 25.023 1.818 -23.308 1.00 95.81 275 ASN A O 1
ATOM 2214 N N . LYS A 1 276 ? 25.462 1.400 -21.141 1.00 96.25 276 LYS A N 1
ATOM 2215 C CA . LYS A 1 276 ? 24.862 0.055 -21.134 1.00 96.25 276 LYS A CA 1
ATOM 2216 C C . LYS A 1 276 ? 23.373 0.084 -21.470 1.00 96.25 276 LYS A C 1
ATOM 2218 O O . LYS A 1 276 ? 22.883 -0.776 -22.191 1.00 96.25 276 LYS A O 1
ATOM 2223 N N . MET A 1 277 ? 22.640 1.065 -20.941 1.00 97.94 277 MET A N 1
ATOM 2224 C CA . MET A 1 277 ? 21.223 1.229 -21.264 1.00 97.94 277 MET A CA 1
ATOM 2225 C C . MET A 1 277 ? 21.028 1.538 -22.748 1.00 97.94 277 MET A C 1
ATOM 2227 O O . MET A 1 277 ? 20.164 0.936 -23.371 1.00 97.94 277 MET A O 1
ATOM 2231 N N . ALA A 1 278 ? 21.833 2.432 -23.324 1.00 98.06 278 ALA A N 1
ATOM 2232 C CA . ALA A 1 278 ? 21.756 2.790 -24.735 1.00 98.06 278 ALA A CA 1
ATOM 2233 C C . ALA A 1 278 ? 22.089 1.604 -25.658 1.00 98.06 278 ALA A C 1
ATOM 2235 O O . ALA A 1 278 ? 21.421 1.432 -26.674 1.00 98.06 278 ALA A O 1
ATOM 2236 N N . GLU A 1 279 ? 23.058 0.762 -25.286 1.00 97.88 279 GLU A N 1
ATOM 2237 C CA . GLU A 1 279 ? 23.348 -0.507 -25.969 1.00 97.88 279 GLU A CA 1
ATOM 2238 C C . GLU A 1 279 ? 22.112 -1.423 -25.953 1.00 97.88 279 GLU A C 1
ATOM 2240 O O . GLU A 1 279 ? 21.579 -1.750 -27.015 1.00 97.88 279 GLU A O 1
ATOM 2245 N N . SER A 1 280 ? 21.563 -1.722 -24.770 1.00 97.69 280 SER A N 1
ATOM 2246 C CA . SER A 1 280 ? 20.355 -2.551 -24.628 1.00 97.69 280 SER A CA 1
ATOM 2247 C C . SER A 1 280 ? 19.142 -1.992 -25.384 1.00 97.69 280 SER A C 1
ATOM 2249 O O . SER A 1 280 ? 18.391 -2.746 -26.005 1.00 97.69 280 SER A O 1
ATOM 2251 N N . LEU A 1 281 ? 18.941 -0.671 -25.350 1.00 98.25 281 LEU A N 1
ATOM 2252 C CA . LEU A 1 281 ? 17.857 0.013 -26.062 1.00 98.25 281 LEU A CA 1
ATOM 2253 C C . LEU A 1 281 ? 18.038 -0.060 -27.583 1.00 98.25 281 LEU A C 1
ATOM 2255 O O . LEU A 1 281 ? 17.048 -0.207 -28.295 1.00 98.25 281 LEU A O 1
ATOM 2259 N N . SER A 1 282 ? 19.274 0.013 -28.085 1.00 98.06 282 SER A N 1
ATOM 2260 C CA . SER A 1 282 ? 19.553 -0.105 -29.522 1.00 98.06 282 SER A CA 1
ATOM 2261 C C . SER A 1 282 ? 19.290 -1.519 -30.052 1.00 98.06 282 SER A C 1
ATOM 2263 O O . SER A 1 282 ? 18.769 -1.690 -31.155 1.00 98.06 282 SER A O 1
ATOM 2265 N N . GLU A 1 283 ? 19.585 -2.541 -29.245 1.00 96.69 283 GLU A N 1
ATOM 2266 C CA . GLU A 1 283 ? 19.469 -3.944 -29.645 1.00 96.69 283 GLU A CA 1
ATOM 2267 C C . GLU A 1 283 ? 18.047 -4.496 -29.487 1.00 96.69 283 GLU A C 1
ATOM 2269 O O . GLU A 1 283 ? 17.606 -5.308 -30.308 1.00 96.69 283 GLU A O 1
ATOM 2274 N N . THR A 1 284 ? 17.301 -4.054 -28.468 1.00 97.94 284 THR A N 1
ATOM 2275 C CA . THR A 1 284 ? 15.994 -4.641 -28.143 1.00 97.94 284 THR A CA 1
ATOM 2276 C C . THR A 1 284 ? 14.941 -4.411 -29.227 1.00 97.94 284 THR A C 1
ATOM 2278 O O . THR A 1 284 ? 14.936 -3.380 -29.904 1.00 97.94 284 THR A O 1
ATOM 2281 N N . ASP A 1 285 ? 14.032 -5.372 -29.408 1.00 98.25 285 ASP A N 1
ATOM 2282 C CA . ASP A 1 285 ? 12.903 -5.250 -30.338 1.00 98.25 285 ASP A CA 1
ATOM 2283 C C . ASP A 1 285 ? 11.720 -4.549 -29.666 1.00 98.25 285 ASP A C 1
ATOM 2285 O O . ASP A 1 285 ? 11.084 -3.685 -30.267 1.00 98.25 285 ASP A O 1
ATOM 2289 N N . TYR A 1 286 ? 11.459 -4.888 -28.402 1.00 98.31 286 TYR A N 1
ATOM 2290 C CA . TYR A 1 286 ? 10.380 -4.306 -27.611 1.00 98.31 286 TYR A CA 1
ATOM 2291 C C . TYR A 1 286 ? 10.887 -3.843 -26.247 1.00 98.31 286 TYR A C 1
ATOM 2293 O O . TYR A 1 286 ? 11.822 -4.421 -25.683 1.00 98.31 286 TYR A O 1
ATOM 2301 N N . LEU A 1 287 ? 10.238 -2.812 -25.716 1.00 98.06 287 LEU A N 1
ATOM 2302 C CA . LEU A 1 287 ? 10.421 -2.315 -24.358 1.00 98.06 287 LEU A CA 1
ATOM 2303 C C . LEU A 1 287 ? 9.090 -2.416 -23.609 1.00 98.06 287 LEU A C 1
ATOM 2305 O O . LEU A 1 287 ? 8.054 -1.982 -24.109 1.00 98.06 287 LEU A O 1
ATOM 2309 N N . ILE A 1 288 ? 9.128 -2.993 -22.414 1.00 97.88 288 ILE A N 1
ATOM 2310 C CA . ILE A 1 288 ? 7.972 -3.208 -21.550 1.00 97.88 288 ILE A CA 1
ATOM 2311 C C . ILE A 1 288 ? 8.107 -2.287 -20.340 1.00 97.88 288 ILE A C 1
ATOM 2313 O O . ILE A 1 288 ? 9.038 -2.434 -19.549 1.00 97.88 288 ILE A O 1
ATOM 2317 N N . ILE A 1 289 ? 7.147 -1.380 -20.189 1.00 96.69 289 ILE A N 1
ATOM 2318 C CA . ILE A 1 289 ? 6.923 -0.604 -18.970 1.00 96.69 289 ILE A CA 1
ATOM 2319 C C . ILE A 1 289 ? 5.740 -1.254 -18.266 1.00 96.69 289 ILE A C 1
ATOM 2321 O O . ILE A 1 289 ? 4.624 -1.210 -18.776 1.00 96.69 289 ILE A O 1
ATOM 2325 N N . PHE A 1 290 ? 5.967 -1.925 -17.141 1.00 96.44 290 PHE A N 1
ATOM 2326 C CA . PHE A 1 290 ? 4.893 -2.673 -16.479 1.00 96.44 290 PHE A CA 1
ATOM 2327 C C . PHE A 1 290 ? 3.952 -1.755 -15.694 1.00 96.44 290 PHE A C 1
ATOM 2329 O O . PHE A 1 290 ? 2.751 -1.989 -15.694 1.00 96.44 290 PHE A O 1
ATOM 2336 N N . SER A 1 291 ? 4.474 -0.716 -15.036 1.00 95.12 291 SER A N 1
ATOM 2337 C CA . SER A 1 291 ? 3.671 0.211 -14.237 1.00 95.12 291 SER A CA 1
ATOM 2338 C C . SER A 1 291 ? 4.272 1.618 -14.199 1.00 95.12 291 SER A C 1
ATOM 2340 O O . SER A 1 291 ? 5.306 1.904 -14.799 1.00 95.12 291 SER A O 1
ATOM 2342 N N . ASN A 1 292 ? 3.624 2.517 -13.455 1.00 93.38 292 ASN A N 1
ATOM 2343 C CA . ASN A 1 292 ? 4.105 3.870 -13.202 1.00 93.38 292 ASN A CA 1
ATOM 2344 C C . ASN A 1 292 ? 5.107 4.002 -12.049 1.00 93.38 292 ASN A C 1
ATOM 2346 O O . ASN A 1 292 ? 5.536 5.122 -11.768 1.00 93.38 292 ASN A O 1
ATOM 2350 N N . ARG A 1 293 ? 5.500 2.908 -11.383 1.00 94.44 293 ARG A N 1
ATOM 2351 C CA . ARG A 1 293 ? 6.404 2.937 -10.219 1.00 94.44 293 ARG A CA 1
ATOM 2352 C C . ARG A 1 293 ? 7.701 3.690 -10.506 1.00 94.44 293 ARG A C 1
ATOM 2354 O O . ARG A 1 293 ? 8.078 4.589 -9.749 1.00 94.44 293 ARG A O 1
ATOM 2361 N N . LEU A 1 294 ? 8.396 3.301 -11.572 1.00 95.50 294 LEU A N 1
ATOM 2362 C CA . LEU A 1 294 ? 9.755 3.760 -11.845 1.00 95.50 294 LEU A CA 1
ATOM 2363 C C . LEU A 1 294 ? 9.762 5.168 -12.429 1.00 95.50 294 LEU A C 1
ATOM 2365 O O . LEU A 1 294 ? 10.286 6.085 -11.789 1.00 95.50 294 LEU A O 1
ATOM 2369 N N . TYR A 1 295 ? 9.101 5.375 -13.572 1.00 94.94 295 TYR A N 1
ATOM 2370 C CA . TYR A 1 295 ? 9.009 6.702 -14.184 1.00 94.94 295 TYR A CA 1
ATOM 2371 C C . TYR A 1 295 ? 8.264 7.708 -13.301 1.00 94.94 295 TYR A C 1
ATOM 2373 O O . TYR A 1 295 ? 8.575 8.891 -13.337 1.00 94.94 295 TYR A O 1
ATOM 2381 N N . GLY A 1 296 ? 7.315 7.267 -12.468 1.00 93.19 296 GLY A N 1
ATOM 2382 C CA . GLY A 1 296 ? 6.618 8.120 -11.504 1.00 93.19 296 GLY A CA 1
ATOM 2383 C C . GLY A 1 296 ? 7.468 8.504 -10.289 1.00 93.19 296 GLY A C 1
ATOM 2384 O O . GLY A 1 296 ? 7.061 9.363 -9.501 1.00 93.19 296 GLY A O 1
ATOM 2385 N N . THR A 1 297 ? 8.641 7.888 -10.119 1.00 94.25 297 THR A N 1
ATOM 2386 C CA . THR A 1 297 ? 9.560 8.147 -9.005 1.00 94.25 297 THR A CA 1
ATOM 2387 C C . THR A 1 297 ? 10.820 8.866 -9.462 1.00 94.25 297 THR A C 1
ATOM 2389 O O . THR A 1 297 ? 11.104 9.948 -8.956 1.00 94.25 297 THR A O 1
ATOM 2392 N N . VAL A 1 298 ? 11.587 8.299 -10.398 1.00 94.12 298 VAL A N 1
ATOM 2393 C CA . VAL A 1 298 ? 12.936 8.813 -10.696 1.00 94.12 298 VAL A CA 1
ATOM 2394 C C . VAL A 1 298 ? 12.920 10.183 -11.373 1.00 94.12 298 VAL A C 1
ATOM 2396 O O . VAL A 1 298 ? 13.801 10.994 -11.109 1.00 94.12 298 VAL A O 1
ATOM 2399 N N . THR A 1 299 ? 11.894 10.498 -12.164 1.00 92.62 299 THR A N 1
ATOM 2400 C CA . THR A 1 299 ? 11.776 11.800 -12.847 1.00 92.62 299 THR A CA 1
ATOM 2401 C C . THR A 1 299 ? 11.477 12.956 -11.890 1.00 92.62 299 THR A C 1
ATOM 2403 O O . THR A 1 299 ? 11.805 14.099 -12.189 1.00 92.62 299 THR A O 1
ATOM 2406 N N . ARG A 1 300 ? 10.914 12.673 -10.707 1.00 92.19 300 ARG A N 1
ATOM 2407 C CA . ARG A 1 300 ? 10.646 13.672 -9.655 1.00 92.19 300 ARG A CA 1
ATOM 2408 C C . ARG A 1 300 ? 11.831 13.926 -8.734 1.00 92.19 300 ARG A C 1
ATOM 2410 O O . ARG A 1 300 ? 11.732 14.740 -7.823 1.00 92.19 300 ARG A O 1
ATOM 2417 N N . ILE A 1 301 ? 12.931 13.211 -8.949 1.00 91.12 301 ILE A N 1
ATOM 2418 C CA . ILE A 1 301 ? 14.151 13.320 -8.150 1.00 91.12 301 ILE A CA 1
ATOM 2419 C C . ILE A 1 301 ? 15.318 13.628 -9.106 1.00 91.12 301 ILE A C 1
ATOM 2421 O O . ILE A 1 301 ? 16.291 12.865 -9.163 1.00 91.12 301 ILE A O 1
ATOM 2425 N N . PRO A 1 302 ? 15.224 14.693 -9.931 1.00 86.69 302 PRO A N 1
ATOM 2426 C CA . PRO A 1 302 ? 16.227 15.005 -10.949 1.00 86.69 302 PRO A CA 1
ATOM 2427 C C . PRO A 1 302 ? 17.609 15.305 -10.356 1.00 86.69 302 PRO A C 1
ATOM 2429 O O . PRO A 1 302 ? 18.613 15.151 -11.040 1.00 86.69 302 PRO A O 1
ATOM 2432 N N . GLU A 1 303 ? 17.693 15.666 -9.074 1.00 83.31 303 GLU A N 1
ATOM 2433 C CA . GLU A 1 303 ? 18.952 15.809 -8.340 1.00 83.31 303 GLU A CA 1
ATOM 2434 C C . GLU A 1 303 ? 19.729 14.493 -8.217 1.00 83.31 303 GLU A C 1
ATOM 2436 O O . GLU A 1 303 ? 20.945 14.505 -8.021 1.00 83.31 303 GLU A O 1
ATOM 2441 N N . ARG A 1 304 ? 19.026 13.361 -8.319 1.00 88.62 304 ARG A N 1
ATOM 2442 C CA . ARG A 1 304 ? 19.590 12.016 -8.219 1.00 88.62 304 ARG A CA 1
ATOM 2443 C C . ARG A 1 304 ? 19.562 11.265 -9.540 1.00 88.62 304 ARG A C 1
ATOM 2445 O O . ARG A 1 304 ? 20.478 10.486 -9.791 1.00 88.62 304 ARG A O 1
ATOM 2452 N N . TYR A 1 305 ? 18.517 11.473 -10.337 1.00 93.12 305 TYR A N 1
ATOM 2453 C CA . TYR A 1 305 ? 18.270 10.754 -11.584 1.00 93.12 305 TYR A CA 1
ATOM 2454 C C . TYR A 1 305 ? 18.075 11.684 -12.794 1.00 93.12 305 TYR A C 1
ATOM 2456 O O . TYR A 1 305 ? 17.064 11.578 -13.498 1.00 93.12 305 TYR A O 1
ATOM 2464 N N . PRO A 1 306 ? 19.011 12.613 -13.059 1.00 91.44 306 PRO A N 1
ATOM 2465 C CA . PRO A 1 306 ? 18.869 13.552 -14.165 1.00 91.44 306 PRO A CA 1
ATOM 2466 C C . PRO A 1 306 ? 18.799 12.852 -15.529 1.00 91.44 306 PRO A C 1
ATOM 2468 O O . PRO A 1 306 ? 18.024 13.270 -16.392 1.00 91.44 306 PRO A O 1
ATOM 2471 N N . LEU A 1 307 ? 19.576 11.784 -15.739 1.00 94.88 307 LEU A N 1
ATOM 2472 C CA . LEU A 1 307 ? 19.606 11.029 -16.993 1.00 94.88 307 LEU A CA 1
ATOM 2473 C C . LEU A 1 307 ? 18.348 10.175 -17.142 1.00 94.88 307 LEU A C 1
ATOM 2475 O O . LEU A 1 307 ? 17.848 10.042 -18.254 1.00 94.88 307 LEU A O 1
ATOM 2479 N N . MET A 1 308 ? 17.793 9.631 -16.049 1.00 96.00 308 MET A N 1
ATOM 2480 C CA . MET A 1 308 ? 16.507 8.918 -16.131 1.00 96.00 308 MET A CA 1
ATOM 2481 C C . MET A 1 308 ? 15.342 9.863 -16.425 1.00 96.00 308 MET A C 1
ATOM 2483 O O . MET A 1 308 ? 14.439 9.484 -17.166 1.00 96.00 308 MET A O 1
ATOM 2487 N N . GLY A 1 309 ? 15.383 11.096 -15.904 1.00 93.38 309 GLY A N 1
ATOM 2488 C CA . GLY A 1 309 ? 14.474 12.171 -16.310 1.00 93.38 309 GLY A CA 1
ATOM 2489 C C . GLY A 1 309 ? 14.491 12.382 -17.825 1.00 93.38 309 GLY A C 1
ATOM 2490 O O . GLY A 1 309 ? 13.453 12.283 -18.477 1.00 93.38 309 GLY A O 1
ATOM 2491 N N . GLY A 1 310 ? 15.690 12.564 -18.391 1.00 94.00 310 GLY A N 1
ATOM 2492 C CA . GLY A 1 310 ? 15.880 12.688 -19.838 1.00 94.00 310 GLY A CA 1
ATOM 2493 C C . GLY A 1 310 ? 15.436 11.450 -20.626 1.00 94.00 310 GLY A C 1
ATOM 2494 O O . GLY A 1 310 ? 14.787 11.583 -21.660 1.00 94.00 310 GLY A O 1
ATOM 2495 N N . TYR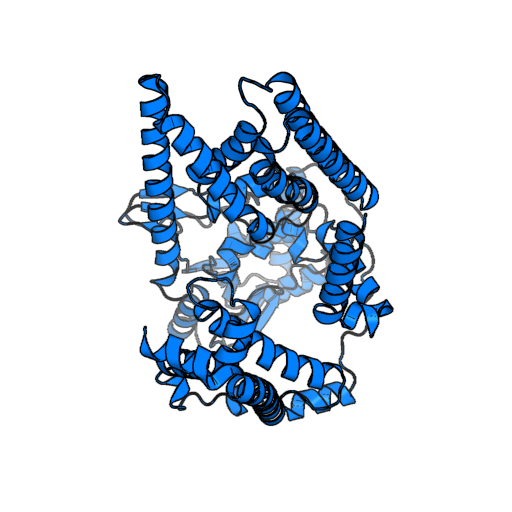 A 1 311 ? 15.729 10.247 -20.121 1.00 97.44 311 TYR A N 1
ATOM 2496 C CA . TYR A 1 311 ? 15.341 8.977 -20.740 1.00 97.44 311 TYR A CA 1
ATOM 2497 C C . TYR A 1 311 ? 13.825 8.824 -20.854 1.00 97.44 311 TYR A C 1
ATOM 2499 O O . TYR A 1 311 ? 13.336 8.568 -21.952 1.00 97.44 311 TYR A O 1
ATOM 2507 N N . TYR A 1 312 ? 13.072 9.006 -19.765 1.00 96.81 312 TYR A N 1
ATOM 2508 C CA . TYR A 1 312 ? 11.617 8.862 -19.828 1.00 96.81 312 TYR A CA 1
ATOM 2509 C C . TYR A 1 312 ? 10.964 9.974 -20.642 1.00 96.81 312 TYR A C 1
ATOM 2511 O O . TYR A 1 312 ? 10.039 9.683 -21.395 1.00 96.81 312 TYR A O 1
ATOM 2519 N N . ASN A 1 313 ? 11.451 11.217 -20.551 1.00 93.19 313 ASN A N 1
ATOM 2520 C CA . ASN A 1 313 ? 10.933 12.298 -21.388 1.00 93.19 313 ASN A CA 1
ATOM 2521 C C . ASN A 1 313 ? 11.097 11.962 -22.878 1.00 93.19 313 ASN A C 1
ATOM 2523 O O . ASN A 1 313 ? 10.124 11.983 -23.624 1.00 93.19 313 ASN A O 1
ATOM 2527 N N . ALA A 1 314 ? 12.300 11.548 -23.288 1.00 94.81 314 ALA A N 1
ATOM 2528 C CA . ALA A 1 314 ? 12.579 11.152 -24.665 1.00 94.81 314 ALA A CA 1
ATOM 2529 C C . ALA A 1 314 ? 11.803 9.891 -25.094 1.00 94.81 314 ALA A C 1
ATOM 2531 O O . ALA A 1 314 ? 11.370 9.790 -26.241 1.00 94.81 314 ALA A O 1
ATOM 2532 N N . LEU A 1 315 ? 11.614 8.918 -24.193 1.00 95.94 315 LEU A N 1
ATOM 2533 C CA . LEU A 1 315 ? 10.838 7.709 -24.472 1.00 95.94 315 LEU A CA 1
ATOM 2534 C C . LEU A 1 315 ? 9.373 8.048 -24.760 1.00 95.94 315 LEU A C 1
ATOM 2536 O O . LEU A 1 315 ? 8.830 7.607 -25.772 1.00 95.94 315 LEU A O 1
ATOM 2540 N N . PHE A 1 316 ? 8.740 8.828 -23.881 1.00 92.94 316 PHE A N 1
ATOM 2541 C CA . PHE A 1 316 ? 7.318 9.152 -23.984 1.00 92.94 316 PHE A CA 1
ATOM 2542 C C . PHE A 1 316 ? 7.015 10.187 -25.078 1.00 92.94 316 PHE A C 1
ATOM 2544 O O . PHE A 1 316 ? 5.940 10.122 -25.669 1.00 92.94 316 PHE A O 1
ATOM 2551 N N . SER A 1 317 ? 7.968 11.060 -25.423 1.00 90.25 317 SER A N 1
ATOM 2552 C CA . SER A 1 317 ? 7.894 11.914 -26.623 1.00 90.25 317 SER A CA 1
ATOM 2553 C C . SER A 1 317 ? 8.067 11.135 -27.935 1.00 90.25 317 SER A C 1
ATOM 2555 O O . SER A 1 317 ? 7.709 11.632 -28.999 1.00 90.25 317 SER A O 1
ATOM 2557 N N . GLY A 1 318 ? 8.618 9.916 -27.879 1.00 90.81 318 GLY A N 1
ATOM 2558 C CA . GLY A 1 318 ? 8.952 9.107 -29.055 1.00 90.81 318 GLY A CA 1
ATOM 2559 C C . GLY A 1 318 ? 10.323 9.416 -29.673 1.00 90.81 318 GLY A C 1
ATOM 2560 O O . GLY A 1 318 ? 10.701 8.772 -30.651 1.00 90.81 318 GLY A O 1
ATOM 2561 N N . ASP A 1 319 ? 11.101 10.330 -29.087 1.00 93.88 319 ASP A N 1
ATOM 2562 C CA . ASP A 1 319 ? 12.419 10.757 -29.581 1.00 93.88 319 ASP A CA 1
ATOM 2563 C C . ASP A 1 319 ? 13.444 9.615 -29.608 1.00 93.88 319 ASP A C 1
ATOM 2565 O O . ASP A 1 319 ? 14.378 9.626 -30.408 1.00 93.88 319 ASP A O 1
ATOM 2569 N N . LEU A 1 320 ? 13.270 8.594 -28.760 1.00 96.62 320 LEU A N 1
ATOM 2570 C CA . LEU A 1 320 ? 14.125 7.399 -28.760 1.00 96.62 320 LEU A CA 1
ATOM 2571 C C . LEU A 1 320 ? 13.827 6.427 -29.919 1.00 96.62 320 LEU A C 1
ATOM 2573 O O . LEU A 1 320 ? 14.464 5.379 -30.005 1.00 96.62 320 LEU A O 1
ATOM 2577 N N . GLY A 1 321 ? 12.865 6.733 -30.797 1.00 94.81 321 GLY A N 1
ATOM 2578 C CA . GLY A 1 321 ? 12.471 5.859 -31.908 1.00 94.81 321 GLY A CA 1
ATOM 2579 C C . GLY A 1 321 ? 11.558 4.697 -31.499 1.00 94.81 321 GLY A C 1
ATOM 2580 O O . GLY A 1 321 ? 11.316 3.779 -32.290 1.00 94.81 321 GLY A O 1
ATOM 2581 N N . PHE A 1 322 ? 11.043 4.733 -30.269 1.00 95.25 322 PHE A N 1
ATOM 2582 C CA . PHE A 1 322 ? 10.072 3.782 -29.739 1.00 95.25 322 PHE A CA 1
ATOM 2583 C C . PHE A 1 322 ? 8.652 4.304 -29.941 1.00 95.25 322 PHE A C 1
ATOM 2585 O O . PHE A 1 322 ? 8.380 5.488 -29.754 1.00 95.25 322 PHE A O 1
ATOM 2592 N N . LYS A 1 323 ? 7.725 3.407 -30.289 1.00 92.06 323 LYS A N 1
ATOM 2593 C CA . LYS A 1 323 ? 6.297 3.729 -30.389 1.00 92.06 323 LYS A CA 1
ATOM 2594 C C . LYS A 1 323 ? 5.463 2.761 -29.558 1.00 92.06 323 LYS A C 1
ATOM 2596 O O . LYS A 1 323 ? 5.705 1.556 -29.640 1.00 92.06 323 LYS A O 1
ATOM 2601 N N . PRO A 1 324 ? 4.479 3.250 -28.787 1.00 92.25 324 PRO A N 1
ATOM 2602 C CA . PRO A 1 324 ? 3.541 2.384 -28.084 1.00 92.25 324 PRO A CA 1
AT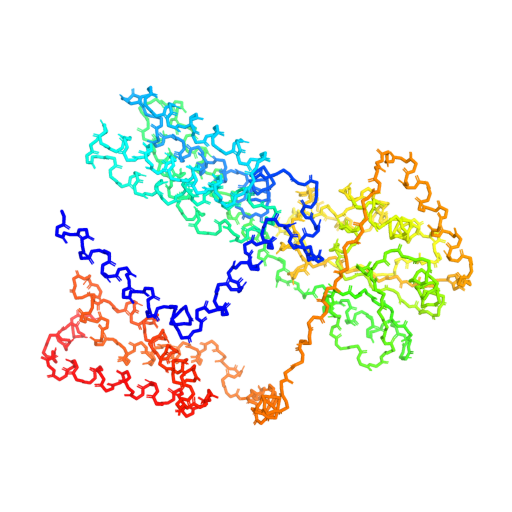OM 2603 C C . PRO A 1 324 ? 2.756 1.557 -29.111 1.00 92.25 324 PRO A C 1
ATOM 2605 O O . PRO A 1 324 ? 2.139 2.102 -30.026 1.00 92.25 324 PRO A O 1
ATOM 2608 N N . VAL A 1 325 ? 2.788 0.235 -28.982 1.00 93.81 325 VAL A N 1
ATOM 2609 C CA . VAL A 1 325 ? 2.020 -0.684 -29.844 1.00 93.81 325 VAL A CA 1
ATOM 2610 C C . VAL A 1 325 ? 0.865 -1.340 -29.106 1.00 93.81 325 VAL A C 1
ATOM 2612 O O . VAL A 1 325 ? -0.078 -1.809 -29.741 1.00 93.81 325 VAL A O 1
ATOM 2615 N N . HIS A 1 326 ? 0.920 -1.355 -27.775 1.00 92.62 326 HIS A N 1
ATOM 2616 C CA . HIS A 1 326 ? -0.124 -1.925 -26.943 1.00 92.62 326 HIS A CA 1
ATOM 2617 C C . HIS A 1 326 ? -0.089 -1.335 -25.532 1.00 92.62 326 HIS A C 1
ATOM 2619 O O . HIS A 1 326 ? 0.988 -1.079 -24.993 1.00 92.62 326 HIS A O 1
ATOM 2625 N N . ILE A 1 327 ? -1.268 -1.117 -24.950 1.00 91.50 327 ILE A N 1
ATOM 2626 C CA . ILE A 1 327 ? -1.446 -0.657 -23.572 1.00 91.50 327 ILE A CA 1
ATOM 2627 C C . ILE A 1 327 ? -2.535 -1.520 -22.949 1.00 91.50 327 ILE A C 1
ATOM 2629 O O . ILE A 1 327 ? -3.632 -1.601 -23.502 1.00 91.50 327 ILE A O 1
ATOM 2633 N N . GLU A 1 328 ? -2.234 -2.124 -21.806 1.00 91.75 328 GLU A N 1
ATOM 2634 C CA . GLU A 1 328 ? -3.198 -2.867 -20.999 1.00 91.75 328 GLU A CA 1
ATOM 2635 C C . GLU A 1 328 ? -3.397 -2.173 -19.665 1.00 91.75 328 GLU A C 1
ATOM 2637 O O . GLU A 1 328 ? -2.439 -1.765 -19.006 1.00 91.75 328 GLU A O 1
ATOM 2642 N N . ASN A 1 329 ? -4.660 -2.022 -19.278 1.00 88.31 329 ASN A N 1
ATOM 2643 C CA . ASN A 1 329 ? -5.034 -1.404 -18.020 1.00 88.31 329 ASN A CA 1
ATOM 2644 C C . ASN A 1 329 ? -6.446 -1.831 -17.601 1.00 88.31 329 ASN A C 1
ATOM 2646 O O . ASN A 1 329 ? -7.294 -2.136 -18.442 1.00 88.31 329 ASN A O 1
ATOM 2650 N N . SER A 1 330 ? -6.714 -1.763 -16.301 1.00 89.50 330 SER A N 1
ATOM 2651 C CA . SER A 1 330 ? -8.040 -1.939 -15.716 1.00 89.50 330 SER A CA 1
ATOM 2652 C C . SER A 1 330 ? -8.370 -0.714 -14.870 1.00 89.50 330 SER A C 1
ATOM 2654 O O . SER A 1 330 ? -7.524 -0.207 -14.147 1.00 89.50 330 SER A O 1
ATOM 2656 N N . TYR A 1 331 ? -9.609 -0.232 -14.947 1.00 88.44 331 TYR A N 1
ATOM 2657 C CA . TYR A 1 331 ? -10.046 0.965 -14.224 1.00 88.44 331 TYR A CA 1
ATOM 2658 C C . TYR A 1 331 ? -11.161 0.624 -13.250 1.00 88.44 331 TYR A C 1
ATOM 2660 O O . TYR A 1 331 ? -11.987 -0.250 -13.528 1.00 88.44 331 TYR A O 1
ATOM 2668 N N . MET A 1 332 ? -11.269 1.395 -12.167 1.00 91.56 332 MET A N 1
ATOM 2669 C CA . MET A 1 332 ? -12.491 1.382 -11.371 1.00 91.56 332 MET A CA 1
ATOM 2670 C C . MET A 1 332 ? -13.663 1.809 -12.251 1.00 91.56 332 MET A C 1
ATOM 2672 O O . MET A 1 332 ? -13.648 2.895 -12.839 1.00 91.56 332 MET A O 1
ATOM 2676 N N . SER A 1 333 ? -14.699 0.976 -12.342 1.00 91.88 333 SER A N 1
ATOM 2677 C CA . SER A 1 333 ? -15.848 1.300 -13.183 1.00 91.88 333 SER A CA 1
ATOM 2678 C C . SER A 1 333 ? -17.177 0.841 -12.607 1.00 91.88 333 SER A C 1
ATOM 2680 O O . SER A 1 333 ? -17.318 -0.267 -12.096 1.00 91.88 333 SER A O 1
ATOM 2682 N N . LEU A 1 334 ? -18.174 1.717 -12.702 1.00 92.25 334 LEU A N 1
ATOM 2683 C CA . LEU A 1 334 ? -19.546 1.421 -12.318 1.00 92.25 334 LEU A CA 1
ATOM 2684 C C . LEU A 1 334 ? -20.490 1.917 -13.411 1.00 92.25 334 LEU A C 1
ATOM 2686 O O . LEU A 1 334 ? -20.575 3.116 -13.688 1.00 92.25 334 LEU A O 1
ATOM 2690 N N . ALA A 1 335 ? -21.218 0.980 -14.022 1.00 88.56 335 ALA A N 1
ATOM 2691 C CA . ALA A 1 335 ? -22.015 1.227 -15.221 1.00 88.56 335 ALA A CA 1
ATOM 2692 C C . ALA A 1 335 ? -21.163 1.878 -16.333 1.00 88.56 335 ALA A C 1
ATOM 2694 O O . ALA A 1 335 ? -20.170 1.299 -16.759 1.00 88.56 335 ALA A O 1
ATOM 2695 N N . ASN A 1 336 ? -21.527 3.079 -16.791 1.00 87.75 336 ASN A N 1
ATOM 2696 C CA . ASN A 1 336 ? -20.800 3.803 -17.839 1.00 87.75 336 ASN A CA 1
ATOM 2697 C C . ASN A 1 336 ? -19.806 4.836 -17.288 1.00 87.75 336 ASN A C 1
ATOM 2699 O O . ASN A 1 336 ? -19.306 5.647 -18.064 1.00 87.75 336 ASN A O 1
ATOM 2703 N N . ILE A 1 337 ? -19.553 4.858 -15.975 1.00 90.38 337 ILE A N 1
ATOM 2704 C CA . ILE A 1 337 ? -18.617 5.793 -15.344 1.00 90.38 337 ILE A CA 1
ATOM 2705 C C . ILE A 1 337 ? -17.328 5.050 -15.013 1.00 90.38 337 ILE A C 1
ATOM 2707 O O . ILE A 1 337 ? -17.357 4.045 -14.304 1.00 90.38 337 ILE A O 1
ATOM 2711 N N . LYS A 1 338 ? -16.204 5.564 -15.504 1.00 90.44 338 LYS A N 1
ATOM 2712 C CA . LYS A 1 338 ? -14.863 5.037 -15.247 1.00 90.44 338 LYS A CA 1
ATOM 2713 C C . LYS A 1 338 ? -14.050 6.079 -14.500 1.00 90.44 338 LYS A C 1
ATOM 2715 O O . LYS A 1 338 ? -14.059 7.248 -14.874 1.00 90.44 338 LYS A O 1
ATOM 2720 N N . ILE A 1 339 ? -13.365 5.660 -13.449 1.00 90.56 339 ILE A N 1
ATOM 2721 C CA . ILE A 1 339 ? -12.451 6.497 -12.679 1.00 90.56 339 ILE A CA 1
ATOM 2722 C C . ILE A 1 339 ? -11.053 5.962 -12.948 1.00 90.56 339 ILE A C 1
ATOM 2724 O O . ILE A 1 339 ? -10.792 4.794 -12.674 1.00 90.56 339 ILE A O 1
ATOM 2728 N N . TYR A 1 340 ? -10.191 6.806 -13.510 1.00 88.19 340 TYR A N 1
ATOM 2729 C CA . TYR A 1 340 ? -8.834 6.421 -13.883 1.00 88.19 340 TYR A CA 1
ATOM 2730 C C . TYR A 1 340 ? -7.783 7.193 -13.088 1.00 88.19 340 TYR A C 1
ATOM 2732 O O . TYR A 1 340 ? -7.999 8.336 -12.679 1.00 88.19 340 TYR A O 1
ATOM 2740 N N . GLU A 1 341 ? -6.641 6.557 -12.884 1.00 90.81 341 GLU A N 1
ATOM 2741 C CA . GLU A 1 341 ? -5.460 7.091 -12.227 1.00 90.81 341 GLU A CA 1
ATOM 2742 C C . GLU A 1 341 ? -4.645 7.958 -13.193 1.00 90.81 341 GLU A C 1
ATOM 2744 O O . GLU A 1 341 ? -4.388 7.590 -14.338 1.00 90.81 341 GLU A O 1
ATOM 2749 N N . ASP A 1 342 ? -4.194 9.110 -12.711 1.00 89.00 342 ASP A N 1
ATOM 2750 C CA . ASP A 1 342 ? -3.271 9.985 -13.421 1.00 89.00 342 ASP A CA 1
ATOM 2751 C C . ASP A 1 342 ? -1.825 9.636 -13.058 1.00 89.00 342 ASP A C 1
ATOM 2753 O O . ASP A 1 342 ? -1.342 9.955 -11.963 1.00 89.00 342 ASP A O 1
ATOM 2757 N N . SER A 1 343 ? -1.139 8.972 -13.987 1.00 89.81 343 SER A N 1
ATOM 2758 C CA . SER A 1 343 ? 0.260 8.576 -13.848 1.00 89.81 343 SER A CA 1
ATOM 2759 C C . SER A 1 343 ? 1.257 9.561 -14.467 1.00 89.81 343 SER A C 1
ATOM 2761 O O . SER A 1 343 ? 2.438 9.465 -14.144 1.00 89.81 343 SER A O 1
ATOM 2763 N N . PHE A 1 344 ? 0.823 10.517 -15.299 1.00 89.06 344 PHE A N 1
ATOM 2764 C CA . PHE A 1 344 ? 1.718 11.350 -16.122 1.00 89.06 344 PHE A CA 1
ATOM 2765 C C . PHE A 1 344 ? 1.838 12.797 -15.633 1.00 89.06 344 PHE A C 1
ATOM 2767 O O . PHE A 1 344 ? 2.921 13.381 -15.717 1.00 89.06 344 PHE A O 1
ATOM 2774 N N . SER A 1 345 ? 0.781 13.367 -15.042 1.00 88.00 345 SER A N 1
ATOM 2775 C CA . SER A 1 345 ? 0.803 14.769 -14.601 1.00 88.00 345 SER A CA 1
ATOM 2776 C C . SER A 1 345 ? 1.776 15.003 -13.446 1.00 88.00 345 SER A C 1
ATOM 2778 O O . SER A 1 345 ? 2.485 16.005 -13.422 1.00 88.00 345 SER A O 1
ATOM 2780 N N . ARG A 1 346 ? 1.838 14.079 -12.473 1.00 88.38 346 ARG A N 1
ATOM 2781 C CA . ARG A 1 346 ? 2.731 14.207 -11.306 1.00 88.38 346 ARG A CA 1
ATOM 2782 C C . ARG A 1 346 ? 4.227 14.150 -11.678 1.00 88.38 346 ARG A C 1
ATOM 2784 O O . ARG A 1 346 ? 4.968 14.963 -11.135 1.00 88.38 346 ARG A O 1
ATOM 2791 N N . PRO A 1 347 ? 4.698 13.236 -12.551 1.00 88.75 347 PRO A N 1
ATOM 2792 C CA . PRO A 1 347 ? 6.084 13.246 -13.029 1.00 88.75 347 PRO A CA 1
ATOM 2793 C C . PRO A 1 347 ? 6.375 14.276 -14.135 1.00 88.75 347 PRO A C 1
ATOM 2795 O O . PRO A 1 347 ? 7.522 14.362 -14.563 1.00 88.75 347 PRO A O 1
ATOM 2798 N N . ASN A 1 348 ? 5.376 15.048 -14.590 1.00 87.50 348 ASN A N 1
ATOM 2799 C CA . ASN A 1 348 ? 5.497 16.011 -15.690 1.00 87.50 348 ASN A CA 1
ATOM 2800 C C . ASN A 1 348 ? 6.056 15.379 -16.979 1.00 87.50 348 ASN A C 1
ATOM 2802 O O . ASN A 1 348 ? 6.986 15.900 -17.592 1.00 87.50 348 ASN A O 1
ATOM 2806 N N . LEU A 1 349 ? 5.508 14.222 -17.356 1.00 88.12 349 LEU A N 1
ATOM 2807 C CA . LEU A 1 349 ? 5.888 13.516 -18.577 1.00 88.12 349 LEU A CA 1
ATOM 2808 C C . LEU A 1 349 ? 4.834 13.722 -19.668 1.00 88.12 349 LEU A C 1
ATOM 2810 O O . LEU A 1 349 ? 3.645 13.825 -19.346 1.00 88.12 349 LEU A O 1
ATOM 2814 N N . PRO A 1 350 ? 5.239 13.728 -20.951 1.00 83.88 350 PRO A N 1
ATOM 2815 C CA . PRO A 1 350 ? 4.300 13.632 -22.056 1.00 83.88 350 PRO A CA 1
ATOM 2816 C C . PRO A 1 350 ? 3.402 12.412 -21.859 1.00 83.88 350 PRO A C 1
ATOM 2818 O O . PRO A 1 350 ? 3.879 11.305 -21.599 1.00 83.88 350 PRO A O 1
ATOM 2821 N N . SER A 1 351 ? 2.091 12.613 -21.959 1.00 76.12 351 SER A N 1
ATOM 2822 C CA . SER A 1 351 ? 1.175 11.482 -22.028 1.00 76.12 351 SER A CA 1
ATOM 2823 C C . SER A 1 351 ? 1.383 10.776 -23.360 1.00 76.12 351 SER A C 1
ATOM 2825 O O . SER A 1 351 ? 1.544 11.416 -24.397 1.00 76.12 351 SER A O 1
ATOM 2827 N N . VAL A 1 352 ? 1.304 9.452 -23.348 1.00 75.69 352 VAL A N 1
ATOM 2828 C CA . VAL A 1 352 ? 1.192 8.669 -24.577 1.00 75.69 352 VAL A CA 1
ATOM 2829 C C . VAL A 1 352 ? -0.220 8.916 -25.134 1.00 75.69 352 VAL A C 1
ATOM 2831 O O . VAL A 1 352 ? -1.188 8.358 -24.628 1.00 75.69 352 VAL A O 1
ATOM 2834 N N . ASP A 1 353 ? -0.351 9.876 -26.050 1.00 54.91 353 ASP A N 1
ATOM 2835 C CA . ASP A 1 353 ? -1.597 10.576 -26.420 1.00 54.91 353 ASP A CA 1
ATOM 2836 C C . ASP A 1 353 ? -2.857 9.708 -26.694 1.00 54.91 353 ASP A C 1
ATOM 2838 O O . ASP A 1 353 ? -2.795 8.599 -27.226 1.00 54.91 353 ASP A O 1
ATOM 2842 N N . GLU A 1 354 ? -4.021 10.292 -26.359 1.00 48.12 354 GLU A N 1
ATOM 2843 C CA . GLU A 1 354 ? -5.431 10.013 -26.745 1.00 48.12 354 GLU A CA 1
ATOM 2844 C C . GLU A 1 354 ? -6.052 8.602 -26.580 1.00 48.12 354 GLU A C 1
ATOM 2846 O O . GLU A 1 354 ? -7.269 8.496 -26.398 1.00 48.12 354 GLU A O 1
ATOM 2851 N N . ALA A 1 355 ? -5.287 7.509 -26.601 1.00 45.94 355 ALA A N 1
ATOM 2852 C CA . ALA A 1 355 ? -5.819 6.136 -26.563 1.00 45.94 355 ALA A CA 1
ATOM 2853 C C . ALA A 1 355 ? -5.981 5.544 -25.148 1.00 45.94 355 ALA A C 1
ATOM 2855 O O . ALA A 1 355 ? -6.653 4.524 -24.995 1.00 45.94 355 ALA A O 1
ATOM 2856 N N . ILE A 1 356 ? -5.402 6.189 -24.127 1.00 47.84 356 ILE A N 1
ATOM 2857 C CA . ILE A 1 356 ? -5.499 5.793 -22.707 1.00 47.84 356 ILE A CA 1
ATOM 2858 C C . ILE A 1 356 ? -6.894 6.101 -22.138 1.00 47.84 356 ILE A C 1
ATOM 2860 O O . ILE A 1 356 ? -7.321 5.516 -21.143 1.00 47.84 356 ILE A O 1
ATOM 2864 N N . PHE A 1 357 ? -7.651 6.996 -22.776 1.00 54.16 357 PHE A N 1
ATOM 2865 C CA . PHE A 1 357 ? -9.011 7.270 -22.346 1.00 54.16 357 PHE A CA 1
ATOM 2866 C C . PHE A 1 357 ? -9.910 6.094 -22.704 1.00 54.16 357 PHE A C 1
ATOM 2868 O O . PHE A 1 357 ? -9.942 5.676 -23.866 1.00 54.16 357 PHE A O 1
ATOM 2875 N N . PRO A 1 358 ? -10.703 5.587 -21.749 1.00 52.22 358 PRO A N 1
ATOM 2876 C CA . PRO A 1 358 ? -11.732 4.628 -22.075 1.00 52.22 358 PRO A CA 1
ATOM 2877 C C . PRO A 1 358 ? -12.608 5.179 -23.203 1.00 52.22 358 PRO A C 1
ATOM 2879 O O . PRO A 1 358 ? -13.329 6.163 -23.024 1.00 52.22 358 PRO A O 1
ATOM 2882 N N . LYS A 1 359 ? -12.530 4.563 -24.386 1.00 57.31 359 LYS A N 1
ATOM 2883 C CA . LYS A 1 359 ? -13.395 4.929 -25.507 1.00 57.31 359 LYS A CA 1
ATOM 2884 C C . LYS A 1 359 ? -14.822 4.522 -25.137 1.00 57.31 359 LYS A C 1
ATOM 2886 O O . LYS A 1 359 ? -15.118 3.337 -24.995 1.00 57.31 359 LYS A O 1
ATOM 2891 N N . GLY A 1 360 ? -15.686 5.517 -24.943 1.00 66.94 360 GLY A N 1
ATOM 2892 C CA . GLY A 1 360 ? -17.079 5.337 -24.531 1.00 66.94 360 GLY A CA 1
ATOM 2893 C C . GLY A 1 360 ? -17.294 5.361 -23.011 1.00 66.94 360 GLY A C 1
ATOM 2894 O O . GLY A 1 360 ? -16.528 4.785 -22.235 1.00 66.94 360 GLY A O 1
ATOM 2895 N N . GLY A 1 361 ? -18.387 6.013 -22.603 1.00 73.25 361 GLY A N 1
ATOM 2896 C CA . GLY A 1 361 ? -18.722 6.283 -21.202 1.00 73.25 361 GLY A CA 1
ATOM 2897 C C . GLY A 1 361 ? -18.221 7.647 -20.710 1.00 73.25 361 GLY A C 1
ATOM 2898 O O . GLY A 1 361 ? -17.651 8.430 -21.466 1.00 73.25 361 GLY A O 1
ATOM 2899 N N . ILE A 1 362 ? -18.479 7.942 -19.438 1.00 85.94 362 ILE A N 1
ATOM 2900 C CA . ILE A 1 362 ? -17.990 9.129 -18.731 1.00 85.94 362 ILE A CA 1
ATOM 2901 C C . ILE A 1 362 ? -16.705 8.732 -18.004 1.00 85.94 362 ILE A C 1
ATOM 2903 O O . ILE A 1 362 ? -16.740 7.885 -17.112 1.00 85.94 362 ILE A O 1
ATOM 2907 N N . SER A 1 363 ? -15.586 9.357 -18.358 1.00 87.19 363 SER A N 1
ATOM 2908 C CA . SER A 1 363 ? -14.294 9.129 -17.704 1.00 87.19 363 SER A CA 1
ATOM 2909 C C . SER A 1 363 ? -13.986 10.272 -16.740 1.00 87.19 363 SER A C 1
ATOM 2911 O O . SER A 1 363 ? -14.040 11.442 -17.116 1.00 87.19 363 SER A O 1
ATOM 2913 N N . ILE A 1 364 ? -13.676 9.936 -15.493 1.00 89.31 364 ILE A N 1
ATOM 2914 C CA . ILE A 1 364 ? -13.337 10.873 -14.424 1.00 89.31 364 ILE A CA 1
ATOM 2915 C C . ILE A 1 364 ? -11.864 10.679 -14.082 1.00 89.31 364 ILE A C 1
ATOM 2917 O O . ILE A 1 364 ? -11.457 9.581 -13.704 1.00 89.31 364 ILE A O 1
ATOM 2921 N N . ASN A 1 365 ? -11.079 11.755 -14.173 1.00 89.25 365 ASN A N 1
ATOM 2922 C CA . ASN A 1 365 ? -9.711 11.755 -13.668 1.00 89.25 365 ASN A CA 1
ATOM 2923 C C . ASN A 1 365 ? -9.751 11.653 -12.136 1.00 89.25 365 ASN A C 1
ATOM 2925 O O . ASN A 1 365 ? -10.080 12.615 -11.434 1.00 89.25 365 ASN A O 1
ATOM 2929 N N . GLY A 1 366 ? -9.435 10.467 -11.626 1.00 89.44 366 GLY A N 1
ATOM 2930 C CA . GLY A 1 366 ? -9.325 10.189 -10.205 1.00 89.44 366 GLY A CA 1
ATOM 2931 C C . GLY A 1 366 ? -8.085 10.821 -9.584 1.00 89.44 366 GLY A C 1
ATOM 2932 O O . GLY A 1 366 ? -8.068 10.982 -8.375 1.00 89.44 366 GLY A O 1
ATOM 2933 N N . GLY A 1 367 ? -7.105 11.267 -10.374 1.00 91.06 367 GLY A N 1
ATOM 2934 C CA . GLY A 1 367 ? -5.854 11.910 -9.969 1.00 91.06 367 GLY A CA 1
ATOM 2935 C C . GLY A 1 367 ? -4.724 10.924 -9.691 1.00 91.06 367 GLY A C 1
ATOM 2936 O O . GLY A 1 367 ? -4.789 9.761 -10.061 1.00 91.06 367 GLY A O 1
ATOM 2937 N N . PHE A 1 368 ? -3.669 11.381 -9.021 1.00 91.25 368 PHE A N 1
ATOM 2938 C CA . PHE A 1 368 ? -2.553 10.504 -8.668 1.00 91.25 368 PHE A CA 1
ATOM 2939 C C . PHE A 1 368 ? -2.956 9.483 -7.590 1.00 91.25 368 PHE A C 1
ATOM 2941 O O . PHE A 1 368 ? -3.446 9.873 -6.520 1.00 91.25 368 PHE A O 1
ATOM 2948 N N . ALA A 1 369 ? -2.704 8.201 -7.854 1.00 92.56 369 ALA A N 1
ATOM 2949 C CA . ALA A 1 369 ? -2.838 7.104 -6.900 1.00 92.56 369 ALA A CA 1
ATOM 2950 C C . ALA A 1 369 ? -1.474 6.686 -6.349 1.00 92.56 369 ALA A C 1
ATOM 2952 O O . ALA A 1 369 ? -0.499 6.605 -7.094 1.00 92.56 369 ALA A O 1
ATOM 2953 N N . ASP A 1 370 ? -1.418 6.421 -5.043 1.00 92.62 370 ASP A N 1
ATOM 2954 C CA . ASP A 1 370 ? -0.253 5.811 -4.401 1.00 92.62 370 ASP A CA 1
ATOM 2955 C C . ASP A 1 370 ? 0.154 4.519 -5.125 1.00 92.62 370 ASP A C 1
ATOM 2957 O O . ASP A 1 370 ? -0.704 3.759 -5.577 1.00 92.62 370 ASP A O 1
ATOM 2961 N N . GLU A 1 371 ? 1.455 4.243 -5.209 1.00 89.75 371 GLU A N 1
ATOM 2962 C CA . GLU A 1 371 ? 1.962 3.060 -5.913 1.00 89.75 371 GLU A CA 1
ATOM 2963 C C . GLU A 1 371 ? 1.335 1.768 -5.372 1.00 89.75 371 GLU A C 1
ATOM 2965 O O . GLU A 1 371 ? 0.962 0.882 -6.139 1.00 89.75 371 GLU A O 1
ATOM 2970 N N . SER A 1 372 ? 1.139 1.686 -4.048 1.00 88.19 372 SER A N 1
ATOM 2971 C CA . SER A 1 372 ? 0.565 0.500 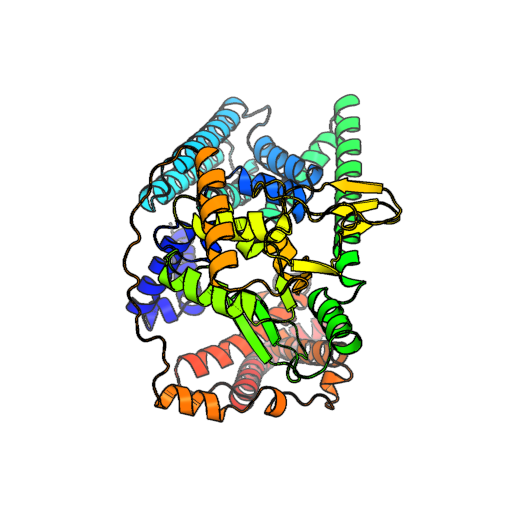-3.407 1.00 88.19 372 SER A CA 1
ATOM 2972 C C . SER A 1 372 ? -0.909 0.254 -3.734 1.00 88.19 372 SER A C 1
ATOM 2974 O O . SER A 1 372 ? -1.423 -0.796 -3.363 1.00 88.19 372 SER A O 1
ATOM 2976 N N . PHE A 1 373 ? -1.580 1.198 -4.402 1.00 90.25 373 PHE A N 1
ATOM 2977 C CA . PHE A 1 373 ? -2.970 1.059 -4.826 1.00 90.25 373 PHE A CA 1
ATOM 2978 C C . PHE A 1 373 ? -3.125 0.440 -6.221 1.00 90.25 373 PHE A C 1
ATOM 2980 O O . PHE A 1 373 ? -4.091 -0.277 -6.442 1.00 90.25 373 PHE A O 1
ATOM 2987 N N . SER A 1 374 ? -2.219 0.733 -7.160 1.00 88.56 374 SER A N 1
ATOM 2988 C CA . SER A 1 374 ? -2.405 0.381 -8.581 1.00 88.56 374 SER A CA 1
ATOM 2989 C C . SER A 1 374 ? -1.390 -0.629 -9.108 1.00 88.56 374 SER A C 1
ATOM 2991 O O . SER A 1 374 ? -1.758 -1.510 -9.875 1.00 88.56 374 SER A O 1
ATOM 2993 N N . VAL A 1 375 ? -0.127 -0.560 -8.677 1.00 91.12 375 VAL A N 1
ATOM 2994 C CA . VAL A 1 375 ? 0.971 -1.308 -9.320 1.00 91.12 375 VAL A CA 1
ATOM 2995 C C . VAL A 1 375 ? 0.827 -2.829 -9.207 1.00 91.12 375 VAL A C 1
ATOM 2997 O O . VAL A 1 375 ? 1.323 -3.548 -10.068 1.00 91.12 375 VAL A O 1
ATOM 3000 N N . TYR A 1 376 ? 0.128 -3.327 -8.186 1.00 88.56 376 TYR A N 1
ATOM 3001 C CA . TYR A 1 376 ? -0.046 -4.766 -7.967 1.00 88.56 376 TYR A CA 1
ATOM 3002 C C . TYR A 1 376 ? -1.366 -5.329 -8.498 1.00 88.56 376 TYR A C 1
ATOM 3004 O O . TYR A 1 376 ? -1.388 -6.475 -8.931 1.00 88.56 376 TYR A O 1
ATOM 3012 N N . ASP A 1 377 ? -2.454 -4.558 -8.437 1.00 88.62 377 ASP A N 1
ATOM 3013 C CA . ASP A 1 377 ? -3.799 -5.060 -8.746 1.00 88.62 377 ASP A CA 1
ATOM 3014 C C . ASP A 1 377 ? -4.199 -4.760 -10.201 1.00 88.62 377 ASP A C 1
ATOM 3016 O O . ASP A 1 377 ? -4.776 -5.606 -10.889 1.00 88.62 377 ASP A O 1
ATOM 3020 N N . HIS A 1 378 ? -3.885 -3.551 -10.680 1.00 92.69 378 HIS A N 1
ATOM 3021 C CA . HIS A 1 378 ? -4.261 -3.050 -12.004 1.00 92.69 378 HIS A CA 1
ATOM 3022 C C . HIS A 1 378 ? -3.225 -2.073 -12.573 1.00 92.69 378 HIS A C 1
ATOM 3024 O O . HIS A 1 378 ? -3.508 -0.891 -12.782 1.00 92.69 378 HIS A O 1
ATOM 3030 N N . PRO A 1 379 ? -1.999 -2.545 -12.837 1.00 93.88 379 PRO A N 1
ATOM 3031 C CA . PRO A 1 379 ? -0.965 -1.693 -13.395 1.00 93.88 379 PRO A CA 1
ATOM 3032 C C . PRO A 1 379 ? -1.290 -1.287 -14.840 1.00 93.88 379 PRO A C 1
ATOM 3034 O O . PRO A 1 379 ? -1.898 -2.045 -15.599 1.00 93.88 379 PRO A O 1
ATOM 3037 N N . MET A 1 380 ? -0.815 -0.107 -15.243 1.00 91.94 380 MET A N 1
ATOM 3038 C CA . MET A 1 380 ? -0.819 0.325 -16.641 1.00 91.94 380 MET A CA 1
ATOM 3039 C C . MET A 1 380 ? 0.425 -0.224 -17.346 1.00 91.94 380 MET A C 1
ATOM 3041 O O . MET A 1 380 ? 1.495 0.385 -17.279 1.00 91.94 380 MET A O 1
ATOM 3045 N N . VAL A 1 381 ? 0.265 -1.349 -18.040 1.00 95.19 381 VAL A N 1
ATOM 3046 C CA . VAL A 1 381 ? 1.340 -1.973 -18.815 1.00 95.19 381 VAL A CA 1
ATOM 3047 C C . VAL A 1 381 ? 1.390 -1.334 -20.198 1.00 95.19 381 VAL A C 1
ATOM 3049 O O . VAL A 1 381 ? 0.398 -1.336 -20.923 1.00 95.19 381 VAL A O 1
ATOM 3052 N N . ILE A 1 382 ? 2.551 -0.818 -20.595 1.00 95.00 382 ILE A N 1
ATOM 3053 C CA . ILE A 1 382 ? 2.793 -0.216 -21.907 1.00 95.00 382 ILE A CA 1
ATOM 3054 C C . ILE A 1 382 ? 3.878 -1.016 -22.620 1.00 95.00 382 ILE A C 1
ATOM 3056 O O . ILE A 1 382 ? 4.986 -1.194 -22.110 1.00 95.00 382 ILE A O 1
ATOM 3060 N N . ILE A 1 383 ? 3.566 -1.473 -23.830 1.00 96.50 383 ILE A N 1
ATOM 3061 C CA . ILE A 1 383 ? 4.508 -2.167 -24.703 1.00 96.50 383 ILE A CA 1
ATOM 3062 C C . ILE A 1 383 ? 4.884 -1.229 -25.839 1.00 96.50 383 ILE A C 1
ATOM 3064 O O . ILE A 1 383 ? 4.044 -0.836 -26.654 1.00 96.50 383 ILE A O 1
ATOM 3068 N N . PHE A 1 384 ? 6.168 -0.910 -25.913 1.00 96.62 384 PHE A N 1
ATOM 3069 C CA . PHE A 1 384 ? 6.759 -0.146 -26.994 1.00 96.62 384 PHE A CA 1
ATOM 3070 C C . PHE A 1 384 ? 7.451 -1.075 -27.989 1.00 96.62 384 PHE A C 1
ATOM 3072 O O . PHE A 1 384 ? 8.156 -2.005 -27.600 1.00 96.62 384 PHE A O 1
ATOM 3079 N N . LEU A 1 385 ? 7.290 -0.783 -29.276 1.00 96.94 385 LEU A N 1
ATOM 3080 C CA . LEU A 1 385 ? 8.093 -1.348 -30.356 1.00 96.94 385 LEU A CA 1
ATOM 3081 C C . LEU A 1 385 ? 9.234 -0.383 -30.681 1.00 96.94 385 LEU A C 1
ATOM 3083 O O . LEU A 1 385 ? 8.994 0.811 -30.876 1.00 96.94 385 LEU A O 1
ATOM 3087 N N . ASN A 1 386 ? 10.453 -0.906 -30.790 1.00 97.50 386 ASN A N 1
ATOM 3088 C CA . ASN A 1 386 ? 11.597 -0.160 -31.300 1.00 97.50 386 ASN A CA 1
ATOM 3089 C C . ASN A 1 386 ? 11.504 -0.060 -32.829 1.00 97.50 386 ASN A C 1
ATOM 3091 O O . ASN A 1 386 ? 11.880 -0.989 -33.546 1.00 97.50 386 ASN A O 1
ATOM 3095 N N . PHE A 1 387 ? 10.940 1.041 -33.328 1.00 94.69 387 PHE A N 1
ATOM 3096 C CA . PHE A 1 387 ? 10.647 1.207 -34.751 1.00 94.69 387 PHE A CA 1
ATOM 3097 C C . PHE A 1 387 ? 11.872 1.674 -35.540 1.00 94.69 387 PHE A C 1
ATOM 3099 O O . PHE A 1 387 ? 12.116 1.189 -36.641 1.00 94.69 387 PHE A O 1
ATOM 3106 N N . GLU A 1 388 ? 12.635 2.619 -34.988 1.00 95.44 388 GLU A N 1
ATOM 3107 C CA . GLU A 1 388 ? 13.759 3.235 -35.703 1.00 95.44 388 GLU A CA 1
ATOM 3108 C C . GLU A 1 388 ? 15.097 2.525 -35.483 1.00 95.44 388 GLU A C 1
ATOM 3110 O O . GLU A 1 388 ? 16.011 2.747 -36.275 1.00 95.44 388 GLU A O 1
ATOM 3115 N N . LYS A 1 389 ? 15.225 1.681 -34.442 1.00 95.69 389 LYS A N 1
ATOM 3116 C CA . LYS A 1 389 ? 16.460 0.938 -34.116 1.00 95.69 389 LYS A CA 1
ATOM 3117 C C . LYS A 1 389 ? 17.697 1.848 -34.136 1.00 95.69 389 LYS A C 1
ATOM 3119 O O . LYS A 1 389 ? 18.701 1.558 -34.785 1.00 95.69 389 LYS A O 1
ATOM 3124 N N . LEU A 1 390 ? 17.592 2.992 -33.457 1.00 97.56 390 LEU A N 1
ATOM 3125 C CA . LEU A 1 390 ? 18.653 3.996 -33.425 1.00 97.56 390 LEU A CA 1
ATOM 3126 C C . LEU A 1 390 ? 19.940 3.430 -32.811 1.00 97.56 390 LEU A C 1
ATOM 3128 O O . LEU A 1 390 ? 19.900 2.647 -31.862 1.00 97.56 390 LEU A O 1
ATOM 3132 N N . GLU A 1 391 ? 21.090 3.879 -33.317 1.00 97.75 391 GLU A N 1
ATOM 3133 C CA . GLU A 1 391 ? 22.391 3.519 -32.751 1.00 97.75 391 GLU A CA 1
ATOM 3134 C C . GLU A 1 391 ? 22.532 4.008 -31.299 1.00 97.75 391 GLU A C 1
ATOM 3136 O O . GLU A 1 391 ? 22.080 5.103 -30.946 1.00 97.75 391 GLU A O 1
ATOM 3141 N N . ALA A 1 392 ? 23.233 3.230 -30.468 1.00 97.31 392 ALA A N 1
ATOM 3142 C CA . ALA A 1 392 ? 23.445 3.529 -29.050 1.00 97.31 392 ALA A CA 1
ATOM 3143 C C . ALA A 1 392 ? 24.057 4.925 -28.803 1.00 97.31 392 ALA A C 1
ATOM 3145 O O . ALA A 1 392 ? 23.688 5.615 -27.853 1.00 97.31 392 ALA A O 1
ATOM 3146 N N . THR A 1 393 ? 24.954 5.383 -29.681 1.00 97.12 393 THR A N 1
ATOM 3147 C CA . THR A 1 393 ? 25.563 6.723 -29.615 1.00 97.12 393 THR A CA 1
ATOM 3148 C C . THR A 1 393 ? 24.523 7.832 -29.769 1.00 97.12 393 THR A C 1
ATOM 3150 O O . THR A 1 393 ? 24.520 8.779 -28.984 1.00 97.12 393 THR A O 1
ATOM 3153 N N . LYS A 1 394 ? 23.600 7.691 -30.728 1.00 97.44 394 LYS A N 1
ATOM 3154 C CA . LYS A 1 394 ? 22.510 8.645 -30.961 1.00 97.44 394 LYS A CA 1
ATOM 3155 C C . LYS A 1 394 ? 21.503 8.630 -29.811 1.00 97.44 394 LYS A C 1
ATOM 3157 O O . LYS A 1 394 ? 21.136 9.699 -29.331 1.00 97.44 394 LYS A O 1
ATOM 3162 N N . LEU A 1 395 ? 21.107 7.445 -29.333 1.00 97.56 395 LEU A N 1
ATOM 3163 C CA . LEU A 1 395 ? 20.217 7.298 -28.172 1.00 97.56 395 LEU A CA 1
ATOM 3164 C C . LEU A 1 395 ? 20.782 8.015 -26.945 1.00 97.56 395 LEU A C 1
ATOM 3166 O O . LEU A 1 395 ? 20.084 8.795 -26.301 1.00 97.56 395 LEU A O 1
ATOM 3170 N N . LYS A 1 396 ? 22.071 7.811 -26.661 1.00 96.94 396 LYS A N 1
ATOM 3171 C CA . LYS A 1 396 ? 22.765 8.496 -25.572 1.00 96.94 396 LYS A CA 1
ATOM 3172 C C . LYS A 1 396 ? 22.689 10.017 -25.707 1.00 96.94 396 LYS A C 1
ATOM 3174 O O . LYS A 1 396 ? 22.322 10.680 -24.742 1.00 96.94 396 LYS A O 1
ATOM 3179 N N . THR A 1 397 ? 23.004 10.565 -26.884 1.00 96.75 397 THR A N 1
ATOM 3180 C CA . THR A 1 397 ? 22.955 12.016 -27.118 1.00 96.75 397 THR A CA 1
ATOM 3181 C C . THR A 1 397 ? 21.555 12.583 -26.888 1.00 96.75 397 THR A C 1
ATOM 3183 O O . THR A 1 397 ? 21.430 13.623 -26.247 1.00 96.75 397 THR A O 1
ATOM 3186 N N . ILE A 1 398 ? 20.508 11.889 -27.345 1.00 96.50 398 ILE A N 1
ATOM 3187 C CA . ILE A 1 398 ? 19.113 12.309 -27.136 1.00 96.50 398 ILE A CA 1
ATOM 3188 C C . ILE A 1 398 ? 18.773 12.339 -25.641 1.00 96.50 398 ILE A C 1
ATOM 3190 O O . ILE A 1 398 ? 18.181 13.312 -25.171 1.00 96.50 398 ILE A O 1
ATOM 3194 N N . ILE A 1 399 ? 19.172 11.309 -24.886 1.00 96.44 399 ILE A N 1
ATOM 3195 C CA . ILE A 1 399 ? 18.927 11.221 -23.437 1.00 96.44 399 ILE A CA 1
ATOM 3196 C C . ILE A 1 399 ? 19.677 12.327 -22.681 1.00 96.44 399 ILE A C 1
ATOM 3198 O O . ILE A 1 399 ? 19.097 12.970 -21.808 1.00 96.44 399 ILE A O 1
ATOM 3202 N N . GLU A 1 400 ? 20.946 12.578 -23.014 1.00 94.12 400 GLU A N 1
ATOM 3203 C CA . GLU A 1 400 ? 21.752 13.637 -22.388 1.00 94.12 400 GLU A CA 1
ATOM 3204 C C . GLU A 1 400 ? 21.181 15.034 -22.675 1.00 94.12 400 GLU A C 1
ATOM 3206 O O . GLU A 1 400 ? 21.082 15.853 -21.762 1.00 94.12 400 GLU A O 1
ATOM 3211 N N . GLN A 1 401 ? 20.753 15.301 -23.914 1.00 92.00 401 GLN A N 1
ATOM 3212 C CA . GLN A 1 401 ? 20.118 16.570 -24.290 1.00 92.00 401 GLN A CA 1
ATOM 3213 C C . GLN A 1 401 ? 18.800 16.782 -23.541 1.00 92.00 401 GLN A C 1
ATOM 3215 O O . GLN A 1 401 ? 18.633 17.800 -22.871 1.00 92.00 401 GLN A O 1
ATOM 3220 N N . ASN A 1 402 ? 17.916 15.780 -23.557 1.00 89.25 402 ASN A N 1
ATOM 3221 C CA . ASN A 1 402 ? 16.656 15.833 -22.817 1.00 89.25 402 ASN A CA 1
ATOM 3222 C C . ASN A 1 402 ? 16.880 15.989 -21.307 1.00 89.25 402 ASN A C 1
ATOM 3224 O O . ASN A 1 402 ? 16.104 16.665 -20.642 1.00 89.25 402 ASN A O 1
ATOM 3228 N N . SER A 1 403 ? 17.940 15.394 -20.751 1.00 87.19 403 SER A N 1
ATOM 3229 C CA . SER A 1 403 ? 18.297 15.563 -19.340 1.00 87.19 403 SER A CA 1
ATOM 3230 C C . SER A 1 403 ? 18.665 17.014 -19.016 1.00 87.19 403 SER A C 1
ATOM 3232 O O . SER A 1 403 ? 18.193 17.558 -18.016 1.00 87.19 403 SER A O 1
ATOM 3234 N N . MET A 1 404 ? 19.449 17.670 -19.877 1.00 82.19 404 MET A N 1
ATOM 3235 C CA . MET A 1 404 ? 19.803 19.084 -19.715 1.00 82.19 404 MET A CA 1
ATOM 3236 C C . MET A 1 404 ? 18.574 19.996 -19.794 1.00 82.19 404 MET A C 1
ATOM 3238 O O . MET A 1 404 ? 18.416 20.881 -18.949 1.00 82.19 404 MET A O 1
ATOM 3242 N N . ASP A 1 405 ? 17.679 19.749 -20.751 1.00 73.31 405 ASP A N 1
ATOM 3243 C CA . ASP A 1 405 ? 16.434 20.505 -20.899 1.00 73.31 405 ASP A CA 1
ATOM 3244 C C . ASP A 1 405 ? 15.515 20.300 -19.686 1.00 73.31 405 ASP A C 1
ATOM 3246 O O . ASP A 1 405 ? 15.016 21.270 -19.109 1.00 73.31 405 ASP A O 1
ATOM 3250 N N . PHE A 1 406 ? 15.379 19.057 -19.215 1.00 67.00 406 PHE A N 1
ATOM 3251 C CA . PHE A 1 406 ? 14.580 18.701 -18.040 1.00 67.00 406 PHE A CA 1
ATOM 3252 C C . PHE A 1 406 ? 15.104 19.350 -16.745 1.00 67.00 406 PHE A C 1
ATOM 3254 O O . PHE A 1 406 ? 14.321 19.790 -15.899 1.00 67.00 406 PHE A O 1
ATOM 3261 N N . LEU A 1 407 ? 16.428 19.469 -16.599 1.00 69.56 407 LEU A N 1
ATOM 3262 C CA . LEU A 1 407 ? 17.071 20.169 -15.482 1.00 69.56 407 LEU A CA 1
ATOM 3263 C C . LEU A 1 407 ? 16.925 21.695 -15.571 1.00 69.56 407 LEU A C 1
ATOM 3265 O O . LEU A 1 407 ? 16.798 22.354 -14.541 1.00 69.56 407 LEU A O 1
ATOM 3269 N N . SER A 1 408 ? 16.916 22.271 -16.779 1.00 58.66 408 SER A N 1
ATOM 3270 C CA . SER A 1 408 ? 16.797 23.725 -16.977 1.00 58.66 408 SER A CA 1
ATOM 3271 C C . SER A 1 408 ? 15.455 24.302 -16.497 1.00 58.66 408 SER A C 1
ATOM 3273 O O . SER A 1 408 ? 15.383 25.470 -16.112 1.00 58.66 408 SER A O 1
ATOM 3275 N N . VAL A 1 409 ? 14.413 23.465 -16.440 1.00 57.22 409 VAL A N 1
ATOM 3276 C CA . VAL A 1 409 ? 13.075 23.813 -15.932 1.00 57.22 409 VAL A CA 1
ATOM 3277 C C . VAL A 1 409 ? 12.994 23.727 -14.397 1.00 57.22 409 VAL A C 1
ATOM 3279 O O . VAL A 1 409 ? 12.171 24.407 -13.787 1.00 57.22 409 VAL A O 1
ATOM 3282 N N . ASN A 1 410 ? 13.880 22.965 -13.745 1.00 50.59 410 ASN A N 1
ATOM 3283 C CA . ASN A 1 410 ? 13.806 22.644 -12.316 1.00 50.59 410 ASN A CA 1
ATOM 3284 C C . ASN A 1 410 ? 15.114 23.019 -11.584 1.00 50.59 410 ASN A C 1
ATOM 3286 O O . ASN A 1 410 ? 16.033 22.216 -11.442 1.00 50.59 410 ASN A O 1
ATOM 3290 N N . GLN A 1 411 ? 15.203 24.265 -11.098 1.00 43.50 411 GLN A N 1
ATOM 3291 C CA . GLN A 1 411 ? 16.387 24.823 -10.422 1.00 43.50 411 GLN A CA 1
ATOM 3292 C C . GLN A 1 411 ? 16.672 24.201 -9.037 1.00 43.50 411 GLN A C 1
ATOM 3294 O O . GLN A 1 411 ? 16.272 24.791 -8.036 1.00 43.50 411 GLN A O 1
ATOM 3299 N N . TYR A 1 412 ? 17.421 23.095 -8.912 1.00 47.03 412 TYR A N 1
ATOM 3300 C CA . TYR A 1 412 ? 17.817 22.583 -7.580 1.00 47.03 412 TYR A CA 1
ATOM 3301 C C . TYR A 1 412 ? 19.212 21.934 -7.499 1.00 47.03 412 TYR A C 1
ATOM 3303 O O . TYR A 1 412 ? 19.813 21.532 -8.491 1.00 47.03 412 TYR A O 1
ATOM 3311 N N . LYS A 1 413 ? 19.753 21.911 -6.268 1.00 35.84 413 LYS A N 1
ATOM 3312 C CA . LYS A 1 413 ? 21.126 21.512 -5.903 1.00 35.84 413 LYS A CA 1
ATOM 3313 C C . LYS A 1 413 ? 21.277 19.998 -5.722 1.00 35.84 413 LYS A C 1
ATOM 3315 O O . LYS A 1 413 ? 20.483 19.364 -5.039 1.00 35.84 413 LYS A O 1
ATOM 3320 N N . VAL A 1 414 ? 22.392 19.485 -6.236 1.00 35.38 414 VAL A N 1
ATOM 3321 C CA . VAL A 1 414 ? 22.848 18.090 -6.143 1.00 35.38 414 VAL A CA 1
ATOM 3322 C C . VAL A 1 414 ? 23.260 17.728 -4.708 1.00 35.38 414 VAL A C 1
ATOM 3324 O O . VAL A 1 414 ? 23.989 18.484 -4.060 1.00 35.38 414 VAL A O 1
ATOM 3327 N N . VAL A 1 415 ? 22.840 16.552 -4.231 1.00 37.66 415 VAL A N 1
ATOM 3328 C CA . VAL A 1 415 ? 23.274 15.946 -2.957 1.00 37.66 415 VAL A CA 1
ATOM 3329 C C . VAL A 1 415 ? 24.074 14.671 -3.263 1.00 37.66 415 VAL A C 1
ATOM 3331 O O . VAL A 1 415 ? 23.644 13.894 -4.115 1.00 37.66 415 VAL A O 1
ATOM 3334 N N . PRO A 1 416 ? 25.226 14.416 -2.611 1.00 37.50 416 PRO A N 1
ATOM 3335 C CA . PRO A 1 416 ? 26.036 13.243 -2.914 1.00 37.50 416 PRO A CA 1
ATOM 3336 C C . PRO A 1 416 ? 25.416 11.953 -2.364 1.00 37.50 416 PRO A C 1
ATOM 3338 O O . PRO A 1 416 ? 24.907 11.910 -1.244 1.00 37.50 416 PRO A O 1
ATOM 3341 N N . THR A 1 417 ? 25.528 10.885 -3.148 1.00 40.22 417 THR A N 1
ATOM 3342 C CA . THR A 1 417 ? 25.119 9.513 -2.830 1.00 40.22 417 THR A CA 1
ATOM 3343 C C . THR A 1 417 ? 26.032 8.884 -1.772 1.00 40.22 417 THR A C 1
ATOM 3345 O O . THR A 1 417 ? 27.257 8.869 -1.913 1.00 40.22 417 THR A O 1
ATOM 3348 N N . SER A 1 418 ? 25.442 8.331 -0.711 1.00 35.44 418 SER A N 1
ATOM 3349 C CA . SER A 1 418 ? 26.135 7.483 0.262 1.00 35.44 418 SER A CA 1
ATOM 3350 C C . SER A 1 418 ? 26.437 6.105 -0.339 1.00 35.44 418 SER A C 1
ATOM 3352 O O . SER A 1 418 ? 25.661 5.564 -1.124 1.00 35.44 418 SER A O 1
ATOM 3354 N N . LYS A 1 419 ? 27.594 5.541 0.026 1.00 35.03 419 LYS A N 1
ATOM 3355 C CA . LYS A 1 419 ? 28.002 4.183 -0.355 1.00 35.03 419 LYS A CA 1
ATOM 3356 C C . LYS A 1 419 ? 27.055 3.160 0.272 1.00 35.03 419 LYS A C 1
ATOM 3358 O O . LYS A 1 419 ? 26.942 3.109 1.495 1.00 35.03 419 LYS A O 1
ATOM 3363 N N . GLU A 1 420 ? 26.437 2.332 -0.562 1.00 41.53 420 GLU A N 1
ATOM 3364 C CA . GLU A 1 420 ? 25.734 1.126 -0.130 1.00 41.53 420 GLU A CA 1
ATOM 3365 C C . GLU A 1 420 ? 26.750 0.144 0.467 1.00 41.53 420 GLU A C 1
ATOM 3367 O O . GLU A 1 420 ? 27.699 -0.281 -0.195 1.00 41.53 420 GLU A O 1
ATOM 3372 N N . GLN A 1 421 ? 26.581 -0.182 1.748 1.00 34.44 421 GLN A N 1
ATOM 3373 C CA . GLN A 1 421 ? 27.232 -1.339 2.348 1.00 34.44 421 GLN A CA 1
ATOM 3374 C C . GLN A 1 421 ? 26.432 -2.570 1.941 1.00 34.44 421 GLN A C 1
ATOM 3376 O O . GLN A 1 421 ? 25.354 -2.831 2.469 1.00 34.44 421 GLN A O 1
ATOM 3381 N N . THR A 1 422 ? 26.963 -3.321 0.986 1.00 36.03 422 THR A N 1
ATOM 3382 C CA . THR A 1 422 ? 26.453 -4.641 0.637 1.00 36.03 422 THR A CA 1
ATOM 3383 C C . THR A 1 422 ? 26.903 -5.629 1.709 1.00 36.03 422 THR A C 1
ATOM 3385 O O . THR A 1 422 ? 28.020 -6.141 1.688 1.00 36.03 422 THR A O 1
ATOM 3388 N N . ALA A 1 423 ? 26.043 -5.863 2.700 1.00 44.41 423 ALA A N 1
ATOM 3389 C CA . ALA A 1 423 ? 26.156 -7.068 3.510 1.00 44.41 423 ALA A CA 1
ATOM 3390 C C . ALA A 1 423 ? 25.919 -8.291 2.609 1.00 44.41 423 ALA A C 1
ATOM 3392 O O . ALA A 1 423 ? 25.141 -8.222 1.655 1.00 44.41 423 ALA A O 1
ATOM 3393 N N . ASP A 1 424 ? 26.602 -9.397 2.893 1.00 46.72 424 ASP A N 1
ATOM 3394 C CA . ASP A 1 424 ? 26.369 -10.663 2.203 1.00 46.72 424 ASP A CA 1
ATOM 3395 C C . ASP A 1 424 ? 24.965 -11.173 2.570 1.00 46.72 424 ASP A C 1
ATOM 3397 O O . ASP A 1 424 ? 24.723 -11.614 3.691 1.00 46.72 424 ASP A O 1
ATOM 3401 N N . LEU A 1 425 ? 24.017 -11.027 1.641 1.00 63.09 425 LEU A N 1
ATOM 3402 C CA . LEU A 1 425 ? 22.619 -11.450 1.798 1.00 63.09 425 LEU A CA 1
ATOM 3403 C C . LEU A 1 425 ? 22.429 -12.945 1.498 1.00 63.09 425 LEU A C 1
ATOM 3405 O O . LEU A 1 425 ? 21.300 -13.442 1.496 1.00 63.09 425 LEU A O 1
ATOM 3409 N N . MET A 1 426 ? 23.510 -13.671 1.198 1.00 74.94 426 MET A N 1
ATOM 3410 C CA . MET A 1 426 ? 23.422 -15.081 0.853 1.00 74.94 426 MET A CA 1
ATOM 3411 C C . MET A 1 426 ? 23.192 -15.937 2.097 1.00 74.94 426 MET A C 1
ATOM 3413 O O . MET A 1 426 ? 23.850 -15.803 3.128 1.00 74.94 426 MET A O 1
ATOM 3417 N N . MET A 1 427 ? 22.257 -16.880 1.980 1.00 75.00 427 MET A N 1
ATOM 3418 C CA . MET A 1 427 ? 22.080 -17.927 2.982 1.00 75.00 427 MET A CA 1
ATOM 3419 C C . MET A 1 427 ? 23.373 -18.737 3.131 1.00 75.00 427 MET A C 1
ATOM 3421 O O . MET A 1 427 ? 24.029 -19.059 2.139 1.00 75.00 427 MET A O 1
ATOM 3425 N N . SER A 1 428 ? 23.687 -19.154 4.360 1.00 83.25 428 SER A N 1
ATOM 3426 C CA . SER A 1 428 ? 24.730 -20.157 4.582 1.00 83.25 428 SER A CA 1
ATOM 3427 C C . SER A 1 428 ? 24.402 -21.445 3.820 1.00 83.25 428 SER A C 1
ATOM 3429 O O . SER A 1 428 ? 23.231 -21.794 3.635 1.00 83.25 428 SER A O 1
ATOM 3431 N N . GLU A 1 429 ? 25.422 -22.197 3.400 1.00 85.19 429 GLU A N 1
ATOM 3432 C CA . GLU A 1 429 ? 25.174 -23.402 2.598 1.00 85.19 429 GLU A CA 1
ATOM 3433 C C . GLU A 1 429 ? 24.389 -24.486 3.352 1.00 85.19 429 GLU A C 1
ATOM 3435 O O . GLU A 1 429 ? 23.619 -25.232 2.748 1.00 85.19 429 GLU A O 1
ATOM 3440 N N . SER A 1 430 ? 24.495 -24.536 4.684 1.00 83.19 430 SER A N 1
ATOM 3441 C CA . SER A 1 430 ? 23.657 -25.417 5.504 1.00 83.19 430 SER A CA 1
ATOM 3442 C C . SER A 1 430 ? 22.178 -25.020 5.450 1.00 83.19 430 SER A C 1
ATOM 3444 O O . SER A 1 430 ? 21.319 -25.886 5.266 1.00 83.19 430 SER A O 1
ATOM 3446 N N . THR A 1 431 ? 21.874 -23.723 5.552 1.00 79.88 431 THR A N 1
ATOM 3447 C CA . THR A 1 431 ? 20.508 -23.189 5.452 1.00 79.88 431 THR A CA 1
ATOM 3448 C C . THR A 1 431 ? 19.949 -23.389 4.050 1.00 79.88 431 THR A C 1
ATOM 3450 O O . THR A 1 431 ? 18.833 -23.883 3.902 1.00 79.88 431 THR A O 1
ATOM 3453 N N . LYS A 1 432 ? 20.738 -23.093 3.014 1.00 82.94 432 LYS A N 1
ATOM 3454 C CA . LYS A 1 432 ? 20.357 -23.285 1.611 1.00 82.94 432 LYS A CA 1
ATOM 3455 C C . LYS A 1 432 ? 20.046 -24.749 1.299 1.00 82.94 432 LYS A C 1
ATOM 3457 O O . LYS A 1 432 ? 18.982 -25.037 0.752 1.00 82.94 432 LYS A O 1
ATOM 3462 N N . ALA A 1 433 ? 20.905 -25.682 1.716 1.00 85.25 433 ALA A N 1
ATOM 3463 C CA . ALA A 1 433 ? 20.651 -27.113 1.560 1.00 85.25 433 ALA A CA 1
ATOM 3464 C C . ALA A 1 433 ? 19.400 -27.571 2.336 1.00 85.25 433 ALA A C 1
ATOM 3466 O O . ALA A 1 433 ? 18.651 -28.424 1.858 1.00 85.25 433 ALA A O 1
ATOM 3467 N N . GLY A 1 434 ? 19.150 -27.003 3.521 1.00 81.44 434 GLY A N 1
ATOM 3468 C CA . GLY A 1 434 ? 17.927 -27.234 4.292 1.00 81.44 434 GLY A CA 1
ATOM 3469 C C . GLY A 1 434 ? 16.666 -26.771 3.557 1.00 81.44 434 GLY A C 1
ATOM 3470 O O . GLY A 1 434 ? 15.720 -27.546 3.431 1.00 81.44 434 GLY A O 1
ATOM 3471 N N . GLN A 1 435 ? 16.677 -25.551 3.013 1.00 80.81 435 GLN A N 1
ATOM 3472 C CA . GLN A 1 435 ? 15.563 -24.989 2.241 1.00 80.81 435 GLN A CA 1
ATOM 3473 C C . GLN A 1 435 ? 15.287 -25.799 0.967 1.00 80.81 435 GLN A C 1
ATOM 3475 O O . GLN A 1 435 ? 14.144 -26.149 0.686 1.00 80.81 435 GLN A O 1
ATOM 3480 N N . GLN A 1 436 ? 16.331 -26.192 0.233 1.00 83.50 436 GLN A N 1
ATOM 3481 C CA . GLN A 1 436 ? 16.190 -26.986 -0.994 1.00 83.50 436 GLN A CA 1
ATOM 3482 C C . GLN A 1 436 ? 15.596 -28.382 -0.747 1.00 83.50 436 GLN A C 1
ATOM 3484 O O . GLN A 1 436 ? 14.853 -28.892 -1.588 1.00 83.50 436 GLN A O 1
ATOM 3489 N N . LYS A 1 437 ? 15.857 -28.994 0.418 1.00 83.75 437 LYS A N 1
ATOM 3490 C CA . LYS A 1 437 ? 15.232 -30.272 0.810 1.00 83.75 437 LYS A CA 1
ATOM 3491 C C . LYS A 1 437 ? 13.714 -30.176 0.992 1.00 83.75 437 LYS A C 1
ATOM 3493 O O . LYS A 1 437 ? 13.051 -31.207 0.913 1.00 83.75 437 LYS A O 1
ATOM 3498 N N . GLY A 1 438 ? 13.165 -28.978 1.213 1.00 76.44 438 GLY A N 1
ATOM 3499 C CA . GLY A 1 438 ? 11.722 -28.746 1.335 1.00 76.44 438 GLY A CA 1
ATOM 3500 C C . GLY A 1 438 ? 10.928 -29.033 0.053 1.00 76.44 438 GLY A C 1
ATOM 3501 O O . GLY A 1 438 ? 9.715 -29.212 0.122 1.00 76.44 438 GLY A O 1
ATOM 3502 N N . GLY A 1 439 ? 11.606 -29.147 -1.095 1.00 82.44 439 GLY A N 1
ATOM 3503 C CA . GLY A 1 439 ? 10.984 -29.350 -2.402 1.00 82.44 439 GLY A CA 1
ATOM 3504 C C . GLY A 1 439 ? 10.487 -28.047 -3.034 1.00 82.44 439 GLY A C 1
ATOM 3505 O O . GLY A 1 439 ? 10.508 -26.981 -2.424 1.00 82.44 439 GLY A O 1
ATOM 3506 N N . THR A 1 440 ? 10.061 -28.121 -4.293 1.00 82.31 440 THR A N 1
ATOM 3507 C CA . THR A 1 440 ? 9.462 -26.986 -5.009 1.00 82.31 440 THR A CA 1
ATOM 3508 C C . THR A 1 440 ? 7.977 -26.852 -4.675 1.00 82.31 440 THR A C 1
ATOM 3510 O O . THR A 1 440 ? 7.346 -27.803 -4.213 1.00 82.31 440 THR A O 1
ATOM 3513 N N . TRP A 1 441 ? 7.379 -25.697 -4.986 1.00 79.19 441 TRP A N 1
ATOM 3514 C CA . TRP A 1 441 ? 5.931 -25.495 -4.849 1.00 79.19 441 TRP A CA 1
ATOM 3515 C C . TRP A 1 441 ? 5.122 -26.610 -5.531 1.00 79.19 441 TRP A C 1
ATOM 3517 O O . TRP A 1 441 ? 4.226 -27.172 -4.912 1.00 79.19 441 TRP A O 1
ATOM 3527 N N . SER A 1 442 ? 5.505 -27.013 -6.746 1.00 79.44 442 SER A N 1
ATOM 3528 C CA . SER A 1 442 ? 4.858 -28.094 -7.508 1.00 79.44 442 SER A CA 1
ATOM 3529 C C . SER A 1 442 ? 5.011 -29.488 -6.886 1.00 79.44 442 SER A C 1
ATOM 3531 O O . SER A 1 442 ? 4.173 -30.360 -7.118 1.00 79.44 442 SER A O 1
ATOM 3533 N N . ASN A 1 443 ? 6.050 -29.707 -6.073 1.00 79.50 443 ASN A N 1
ATOM 3534 C CA . ASN A 1 443 ? 6.231 -30.953 -5.323 1.00 79.50 443 ASN A CA 1
ATOM 3535 C C . ASN A 1 443 ? 5.336 -31.007 -4.075 1.00 79.50 443 ASN A C 1
ATOM 3537 O O . ASN A 1 443 ? 5.046 -32.092 -3.574 1.00 79.50 443 ASN A O 1
ATOM 3541 N N . ILE A 1 444 ? 4.925 -29.847 -3.553 1.00 79.62 444 ILE A N 1
ATOM 3542 C CA . ILE A 1 444 ? 4.119 -29.724 -2.331 1.00 79.62 444 ILE A CA 1
ATOM 3543 C C . ILE A 1 444 ? 2.629 -29.579 -2.674 1.00 79.62 444 ILE A C 1
ATOM 3545 O O . ILE A 1 444 ? 1.779 -30.164 -1.998 1.00 79.62 444 ILE A O 1
ATOM 3549 N N . ILE A 1 445 ? 2.316 -28.809 -3.718 1.00 79.94 445 ILE A N 1
ATOM 3550 C CA . ILE A 1 445 ? 0.970 -28.468 -4.175 1.00 79.94 445 ILE A CA 1
ATOM 3551 C C . ILE A 1 445 ? 0.737 -29.098 -5.547 1.00 79.94 445 ILE A C 1
ATOM 3553 O O . ILE A 1 445 ? 1.265 -28.654 -6.562 1.00 79.94 445 ILE A O 1
ATOM 3557 N N . HIS A 1 446 ? -0.091 -30.141 -5.581 1.00 81.31 446 HIS A N 1
ATOM 3558 C CA . HIS A 1 446 ? -0.471 -30.805 -6.824 1.00 81.31 446 HIS A CA 1
ATOM 3559 C C . HIS A 1 446 ? -1.723 -30.154 -7.416 1.00 81.31 446 HIS A C 1
ATOM 3561 O O . HIS A 1 446 ? -2.791 -30.188 -6.796 1.00 81.31 446 HIS A O 1
ATOM 3567 N N . ASN A 1 447 ? -1.614 -29.595 -8.623 1.00 78.69 447 ASN A N 1
ATOM 3568 C CA . ASN A 1 447 ? -2.723 -28.926 -9.320 1.00 78.69 447 ASN A CA 1
ATOM 3569 C C . ASN A 1 447 ? -3.956 -29.830 -9.489 1.00 78.69 447 ASN A C 1
ATOM 3571 O O . ASN A 1 447 ? -5.076 -29.362 -9.322 1.00 78.69 447 ASN A O 1
ATOM 3575 N N . ASP A 1 448 ? -3.752 -31.136 -9.676 1.00 85.19 448 ASP A N 1
ATOM 3576 C CA . ASP A 1 448 ? -4.833 -32.111 -9.884 1.00 85.19 448 ASP A CA 1
ATOM 3577 C C . ASP A 1 448 ? -5.445 -32.662 -8.579 1.00 85.19 448 ASP A C 1
ATOM 3579 O O . ASP A 1 448 ? -6.271 -33.577 -8.598 1.00 85.19 448 ASP A O 1
ATOM 3583 N N . SER A 1 449 ? -5.040 -32.136 -7.418 1.00 85.19 449 SER A N 1
ATOM 3584 C CA . SER A 1 449 ? -5.580 -32.569 -6.125 1.00 85.19 449 SER A CA 1
ATOM 3585 C C . SER A 1 449 ? -7.059 -32.202 -5.962 1.00 85.19 449 SER A C 1
ATOM 3587 O O . SER A 1 449 ? -7.534 -31.168 -6.436 1.00 85.19 449 SER A O 1
ATOM 3589 N N . THR A 1 450 ? -7.808 -33.016 -5.212 1.00 84.88 450 THR A N 1
ATOM 3590 C CA . THR A 1 450 ? -9.214 -32.725 -4.880 1.00 84.88 450 THR A CA 1
ATOM 3591 C C . THR A 1 450 ? -9.371 -31.408 -4.118 1.00 84.88 450 THR A C 1
ATOM 3593 O O . THR A 1 450 ? -10.356 -30.702 -4.332 1.00 84.88 450 THR A O 1
ATOM 3596 N N . SER A 1 451 ? -8.385 -31.044 -3.291 1.00 87.12 451 SER A N 1
ATOM 3597 C CA . SER A 1 451 ? -8.321 -29.746 -2.615 1.00 87.12 451 SER A CA 1
ATOM 3598 C C . SER A 1 451 ? -8.204 -28.578 -3.594 1.00 87.12 451 SER A C 1
ATOM 3600 O O . SER A 1 451 ? -8.856 -27.569 -3.375 1.00 87.12 451 SER A O 1
ATOM 3602 N N . ASN A 1 452 ? -7.455 -28.710 -4.693 1.00 85.94 452 ASN A N 1
ATOM 3603 C CA . ASN A 1 452 ? -7.369 -27.662 -5.721 1.00 85.94 452 ASN A CA 1
ATOM 3604 C C . ASN A 1 452 ? -8.568 -27.662 -6.676 1.00 85.94 452 ASN A C 1
ATOM 3606 O O . ASN A 1 452 ? -8.926 -26.614 -7.207 1.00 85.94 452 ASN A O 1
ATOM 3610 N N . ARG A 1 453 ? -9.242 -28.806 -6.852 1.00 90.38 453 ARG A N 1
ATOM 3611 C CA . ARG A 1 453 ? -10.493 -28.891 -7.620 1.00 90.38 453 ARG A CA 1
ATOM 3612 C C . ARG A 1 453 ? -11.678 -28.236 -6.901 1.00 90.38 453 ARG A C 1
ATOM 3614 O O . ARG A 1 453 ? -12.554 -27.682 -7.559 1.00 90.38 453 ARG A O 1
ATOM 3621 N N . TYR A 1 454 ? -11.706 -28.292 -5.566 1.00 92.88 454 TYR A N 1
ATOM 3622 C CA . TYR A 1 454 ? -12.769 -27.717 -4.728 1.00 92.88 454 TYR A CA 1
ATOM 3623 C C . TYR A 1 454 ? -12.206 -26.925 -3.529 1.00 92.88 454 TYR A C 1
ATOM 3625 O O . TYR A 1 454 ? -12.488 -27.270 -2.375 1.00 92.88 454 TYR A O 1
ATOM 3633 N N . PRO A 1 455 ? -11.441 -25.842 -3.768 1.00 91.31 455 PRO A N 1
ATOM 3634 C CA . PRO A 1 455 ? -10.660 -25.173 -2.727 1.00 91.31 455 PRO A CA 1
ATOM 3635 C C . PRO A 1 455 ? -11.533 -24.575 -1.631 1.00 91.31 455 PRO A C 1
ATOM 3637 O O . PRO A 1 455 ? -11.232 -24.745 -0.455 1.00 91.31 455 PRO A O 1
ATOM 3640 N N . ILE A 1 456 ? -12.663 -23.961 -1.991 1.00 94.12 456 ILE A N 1
ATOM 3641 C CA . ILE A 1 456 ? -13.585 -23.347 -1.025 1.00 94.12 456 ILE A CA 1
ATOM 3642 C C . ILE A 1 456 ? -14.170 -24.401 -0.076 1.00 94.12 456 ILE A C 1
ATOM 3644 O O . ILE A 1 456 ? -14.138 -24.221 1.140 1.00 94.12 456 ILE A O 1
ATOM 3648 N N . LEU A 1 457 ? -14.672 -25.520 -0.612 1.00 94.25 457 LEU A N 1
ATOM 3649 C CA . LEU A 1 457 ? -15.264 -26.590 0.199 1.00 94.25 457 LEU A CA 1
ATOM 3650 C C . LEU A 1 457 ? -14.223 -27.236 1.112 1.00 94.25 457 LEU A C 1
ATOM 3652 O O . LEU A 1 457 ? -14.495 -27.461 2.290 1.00 94.25 457 LEU A O 1
ATOM 3656 N N . PHE A 1 458 ? -13.025 -27.490 0.582 1.00 91.56 458 PHE A N 1
ATOM 3657 C CA . PHE A 1 458 ? -11.924 -28.042 1.360 1.00 91.56 458 PHE A CA 1
ATOM 3658 C C . PHE A 1 458 ? -11.521 -27.101 2.504 1.00 91.56 458 PHE A C 1
ATOM 3660 O O . PHE A 1 458 ? -11.406 -27.541 3.646 1.00 91.56 458 PHE A O 1
ATOM 3667 N N . TRP A 1 459 ? -11.387 -25.798 2.234 1.00 91.62 459 TRP A N 1
ATOM 3668 C CA . TRP A 1 459 ? -11.017 -24.809 3.251 1.00 91.62 459 TRP A CA 1
ATOM 3669 C C . TRP A 1 459 ? -12.082 -24.669 4.341 1.00 91.62 459 TRP A C 1
ATOM 3671 O O . TRP A 1 459 ? -11.754 -24.661 5.527 1.00 91.62 459 TRP A O 1
ATOM 3681 N N . ILE A 1 460 ? -13.364 -24.629 3.959 1.00 93.62 460 ILE A N 1
ATOM 3682 C CA . ILE A 1 460 ? -14.484 -24.615 4.911 1.00 93.62 460 ILE A CA 1
ATOM 3683 C C . ILE A 1 460 ? -14.473 -25.882 5.769 1.00 93.62 460 ILE A C 1
ATOM 3685 O O . ILE A 1 460 ? -14.653 -25.792 6.984 1.00 93.62 460 ILE A O 1
ATOM 3689 N N . ALA A 1 461 ? -14.225 -27.053 5.177 1.00 93.50 461 ALA A N 1
ATOM 3690 C CA . ALA A 1 461 ? -14.149 -28.311 5.914 1.00 93.50 461 ALA A CA 1
ATOM 3691 C C . ALA A 1 461 ? -12.982 -28.311 6.914 1.00 93.50 461 ALA A C 1
ATOM 3693 O O . ALA A 1 461 ? -13.192 -28.600 8.091 1.00 93.50 461 ALA A O 1
ATOM 3694 N N . CYS A 1 462 ? -11.778 -27.919 6.487 1.00 91.25 462 CYS A N 1
ATOM 3695 C CA . CYS A 1 462 ? -10.607 -27.812 7.359 1.00 91.25 462 CYS A CA 1
ATOM 3696 C C . CYS A 1 462 ? -10.828 -26.825 8.509 1.00 91.25 462 CYS A C 1
ATOM 3698 O O . CYS A 1 462 ? -10.580 -27.175 9.662 1.00 91.25 462 CYS A O 1
ATOM 3700 N N . LEU A 1 463 ? -11.343 -25.624 8.225 1.00 92.94 463 LEU A N 1
ATOM 3701 C CA . LEU A 1 463 ? -11.705 -24.658 9.262 1.00 92.94 463 LEU A CA 1
ATOM 3702 C C . LEU A 1 463 ? -12.711 -25.222 10.251 1.00 92.94 463 LEU A C 1
ATOM 3704 O O . LEU A 1 463 ? -12.563 -25.027 11.452 1.00 92.94 463 LEU A O 1
ATOM 3708 N N . THR A 1 464 ? -13.756 -25.873 9.745 1.00 93.44 464 THR A N 1
ATOM 3709 C CA . THR A 1 464 ? -14.828 -26.413 10.581 1.00 93.44 464 THR A CA 1
ATOM 3710 C C . THR A 1 464 ? -14.277 -27.501 11.488 1.00 93.44 464 THR A C 1
ATOM 3712 O O . THR A 1 464 ? -14.530 -27.476 12.686 1.00 93.44 464 THR A O 1
ATOM 3715 N N . LEU A 1 465 ? -13.447 -28.401 10.957 1.00 94.19 465 LEU A N 1
ATOM 3716 C CA . LEU A 1 465 ? -12.776 -29.433 11.744 1.00 94.19 465 LEU A CA 1
ATOM 3717 C C . LEU A 1 465 ? -11.875 -28.827 12.825 1.00 94.19 465 LEU A C 1
ATOM 3719 O O . LEU A 1 465 ? -12.004 -29.185 13.993 1.00 94.19 465 LEU A O 1
ATOM 3723 N N . ILE A 1 466 ? -11.010 -27.875 12.463 1.00 94.56 466 ILE A N 1
ATOM 3724 C CA . ILE A 1 466 ? -10.135 -27.183 13.420 1.00 94.56 466 ILE A CA 1
ATOM 3725 C C . ILE A 1 466 ? -10.965 -26.447 14.482 1.00 94.56 466 ILE A C 1
ATOM 3727 O O . ILE A 1 466 ? -10.630 -26.502 15.662 1.00 94.56 466 ILE A O 1
ATOM 3731 N N . SER A 1 467 ? -12.070 -25.816 14.081 1.00 93.81 467 SER A N 1
ATOM 3732 C CA . SER A 1 467 ? -12.995 -25.123 14.978 1.00 93.81 467 SER A CA 1
ATOM 3733 C C . SER A 1 467 ? -13.704 -26.066 15.943 1.00 93.81 467 SER A C 1
ATOM 3735 O O . SER A 1 467 ? -13.933 -25.694 17.088 1.00 93.81 467 SER A O 1
ATOM 3737 N N . LEU A 1 468 ? -14.097 -27.261 15.498 1.00 93.25 468 LEU A N 1
ATOM 3738 C CA . LEU A 1 468 ? -14.728 -28.263 16.359 1.00 93.25 468 LEU A CA 1
ATOM 3739 C C . LEU A 1 468 ? -13.723 -28.817 17.367 1.00 93.25 468 LEU A C 1
ATOM 3741 O O . LEU A 1 468 ? -14.055 -28.975 18.540 1.00 93.25 468 LEU A O 1
ATOM 3745 N N . ILE A 1 469 ? -12.486 -29.050 16.922 1.00 95.19 469 ILE A N 1
ATOM 3746 C CA . ILE A 1 469 ? -11.386 -29.466 17.791 1.00 95.19 469 ILE A CA 1
ATOM 3747 C C . ILE A 1 469 ? -11.146 -28.414 18.874 1.00 95.19 469 ILE A C 1
ATOM 3749 O O . ILE A 1 469 ? -11.058 -28.775 20.038 1.00 95.19 469 ILE A O 1
ATOM 3753 N N . SER A 1 470 ? -11.073 -27.129 18.523 1.00 95.81 470 SER A N 1
ATOM 3754 C CA . SER A 1 470 ? -10.787 -26.041 19.466 1.00 95.81 470 SER A CA 1
ATOM 3755 C C . SER A 1 470 ? -12.002 -25.543 20.256 1.00 95.81 470 SER A C 1
ATOM 3757 O O . SER A 1 470 ? -11.828 -24.763 21.197 1.00 95.81 470 SER A O 1
ATOM 3759 N N . PHE A 1 471 ? -13.224 -25.964 19.913 1.00 95.06 471 PHE A N 1
ATOM 3760 C CA . PHE A 1 471 ? -14.451 -25.463 20.538 1.00 95.06 471 PHE A CA 1
ATOM 3761 C C . PHE A 1 471 ? -14.461 -25.593 22.068 1.00 95.06 471 PHE A C 1
ATOM 3763 O O . PHE A 1 471 ? -14.781 -24.601 22.716 1.00 95.06 471 PHE A O 1
ATOM 3770 N N . PRO A 1 472 ? -14.049 -26.715 22.694 1.00 95.50 472 PRO A N 1
ATOM 3771 C CA . PRO A 1 472 ? -14.002 -26.812 24.156 1.00 95.50 472 PRO A CA 1
ATOM 3772 C C . PRO A 1 472 ? -13.091 -25.765 24.814 1.00 95.50 472 PRO A C 1
ATOM 3774 O O . PRO A 1 472 ? -13.397 -25.270 25.899 1.00 95.50 472 PRO A O 1
ATOM 3777 N N . ILE A 1 473 ? -11.989 -25.392 24.154 1.00 94.75 473 ILE A N 1
ATOM 3778 C CA . ILE A 1 473 ? -11.093 -24.323 24.618 1.00 94.75 473 ILE A CA 1
ATOM 3779 C C . ILE A 1 473 ? -11.806 -22.970 24.510 1.00 94.75 473 ILE A C 1
ATOM 3781 O O . ILE A 1 473 ? -11.833 -22.214 25.482 1.00 94.75 473 ILE A O 1
ATOM 3785 N N . GLY A 1 474 ? -12.439 -22.693 23.363 1.00 93.62 474 GLY A N 1
ATOM 3786 C CA . GLY A 1 474 ? -13.256 -21.493 23.161 1.00 93.62 474 GLY A CA 1
ATOM 3787 C C . GLY A 1 474 ? -14.390 -21.372 24.185 1.00 93.62 474 GLY A C 1
ATOM 3788 O O . GLY A 1 474 ? -14.551 -20.317 24.793 1.00 93.62 474 GLY A O 1
ATOM 3789 N N . TYR A 1 475 ? -15.089 -22.475 24.463 1.00 93.88 475 TYR A N 1
ATOM 3790 C CA . TYR A 1 475 ? -16.147 -22.580 25.470 1.00 93.88 475 TYR A CA 1
ATOM 3791 C C . TYR A 1 475 ? -15.673 -22.169 26.857 1.00 93.88 475 TYR A C 1
ATOM 3793 O O . TYR A 1 475 ? -16.372 -21.447 27.566 1.00 93.88 475 TYR A O 1
ATOM 3801 N N . LEU A 1 476 ? -14.474 -22.599 27.253 1.00 93.25 476 LEU A N 1
ATOM 3802 C CA . LEU A 1 476 ? -13.902 -22.229 28.541 1.00 93.25 476 LEU A CA 1
ATOM 3803 C C . LEU A 1 476 ? -13.527 -20.739 28.581 1.00 93.25 476 LEU A C 1
ATOM 3805 O O . LEU A 1 476 ? -13.918 -20.029 29.511 1.00 93.25 476 LEU A O 1
ATOM 3809 N N . MET A 1 477 ? -12.786 -20.273 27.571 1.00 92.00 477 MET A N 1
ATOM 3810 C CA . MET A 1 477 ? -12.249 -18.908 27.509 1.00 92.00 477 MET A CA 1
ATOM 3811 C C . MET A 1 477 ? -13.343 -17.844 27.384 1.00 92.00 477 MET A C 1
ATOM 3813 O O . MET A 1 477 ? -13.252 -16.792 28.012 1.00 92.00 477 MET A O 1
ATOM 3817 N N . PHE A 1 478 ? -14.386 -18.132 26.609 1.00 93.44 478 PHE A N 1
ATOM 3818 C CA . PHE A 1 478 ? -15.489 -17.218 26.310 1.00 93.44 478 PHE A CA 1
ATOM 3819 C C . PHE A 1 478 ? -16.802 -17.698 26.939 1.00 93.44 478 PHE A C 1
ATOM 3821 O O . PHE A 1 478 ? -17.887 -17.442 26.423 1.00 93.44 478 PHE A O 1
ATOM 3828 N N . SER A 1 479 ? -16.718 -18.386 28.081 1.00 89.75 479 SER A N 1
ATOM 3829 C CA . SER A 1 479 ? -17.880 -18.923 28.808 1.00 89.75 479 SER A CA 1
ATOM 3830 C C . SER A 1 479 ? -18.910 -17.858 29.204 1.00 89.75 479 SER A C 1
ATOM 3832 O O . SER A 1 479 ? -20.087 -18.174 29.403 1.00 89.75 479 SER A O 1
ATOM 3834 N N . THR A 1 480 ? -18.495 -16.594 29.295 1.00 91.88 480 THR A N 1
ATOM 3835 C CA . THR A 1 480 ? -19.361 -15.443 29.579 1.00 91.88 480 THR A CA 1
ATOM 3836 C C . THR A 1 480 ? -20.133 -14.943 28.361 1.00 91.88 480 THR A C 1
ATOM 3838 O O . THR A 1 480 ? -21.103 -14.215 28.544 1.00 91.88 480 THR A O 1
ATOM 3841 N N . PHE A 1 481 ? -19.738 -15.317 27.142 1.00 90.50 481 PHE A N 1
ATOM 3842 C CA . PHE A 1 481 ? -20.410 -14.886 25.917 1.00 90.50 481 PHE A CA 1
ATOM 3843 C C . PHE A 1 481 ? -21.643 -15.758 25.649 1.00 90.50 481 PHE A C 1
ATOM 3845 O O . PHE A 1 481 ? -21.748 -16.894 26.135 1.00 90.50 481 PHE A O 1
ATOM 3852 N N . ASP A 1 482 ? -22.587 -15.222 24.878 1.00 89.38 482 ASP A N 1
ATOM 3853 C CA . ASP A 1 482 ? -23.841 -15.907 24.545 1.00 89.38 482 ASP A CA 1
ATOM 3854 C C . ASP A 1 482 ? -23.591 -17.142 23.666 1.00 89.38 482 ASP A C 1
ATOM 3856 O O . ASP A 1 482 ? -24.155 -18.209 23.907 1.00 89.38 482 ASP A O 1
ATOM 3860 N N . ASP A 1 483 ? -22.666 -17.032 22.707 1.00 90.44 483 ASP A N 1
ATOM 3861 C CA . ASP A 1 483 ? -22.264 -18.115 21.801 1.00 90.44 483 ASP A CA 1
ATOM 3862 C C . ASP A 1 483 ? -21.230 -19.077 22.411 1.00 90.44 483 ASP A C 1
ATOM 3864 O O . ASP A 1 483 ? -20.724 -19.963 21.722 1.00 90.44 483 ASP A O 1
ATOM 3868 N N . LYS A 1 484 ? -20.854 -18.864 23.680 1.00 91.00 484 LYS A N 1
ATOM 3869 C CA . LYS A 1 484 ? -19.797 -19.615 24.373 1.00 91.00 484 LYS A CA 1
ATOM 3870 C C . LYS A 1 484 ? -18.516 -19.734 23.534 1.00 91.00 484 LYS A C 1
ATOM 3872 O O . LYS A 1 484 ? -17.856 -20.765 23.543 1.00 91.00 484 LYS A O 1
ATOM 3877 N N . GLY A 1 485 ? -18.168 -18.702 22.764 1.00 90.75 485 GLY A N 1
ATOM 3878 C CA . GLY A 1 485 ? -16.953 -18.694 21.952 1.00 90.75 485 GLY A CA 1
ATOM 3879 C C . GLY A 1 485 ? -16.995 -19.564 20.699 1.00 90.75 485 GLY A C 1
ATOM 3880 O O . GLY A 1 485 ? -15.934 -19.799 20.119 1.00 90.75 485 GLY A O 1
ATOM 3881 N N . TYR A 1 486 ? -18.165 -20.034 20.257 1.00 89.75 486 TYR A N 1
ATOM 3882 C CA . TYR A 1 486 ? -18.307 -20.811 19.024 1.00 89.75 486 TYR A CA 1
ATOM 3883 C C . TYR A 1 486 ? -17.714 -20.092 17.805 1.00 89.75 486 TYR A C 1
ATOM 3885 O O . TYR A 1 486 ? -16.980 -20.698 17.021 1.00 89.75 486 TYR A O 1
ATOM 3893 N N . LEU A 1 487 ? -17.974 -18.788 17.648 1.00 90.25 487 LEU A N 1
ATOM 3894 C CA . LEU A 1 487 ? -17.421 -18.027 16.528 1.00 90.25 487 LEU A CA 1
ATOM 3895 C C . LEU A 1 487 ? -15.896 -17.888 16.638 1.00 90.25 487 LEU A C 1
ATOM 3897 O O . LEU A 1 487 ? -15.183 -18.078 15.650 1.00 90.25 487 LEU A O 1
ATOM 3901 N N . PHE A 1 488 ? -15.397 -17.600 17.843 1.00 90.69 488 PHE A N 1
ATOM 3902 C CA . PHE A 1 488 ? -13.969 -17.430 18.113 1.00 90.69 488 PHE A CA 1
ATOM 3903 C C . PHE A 1 488 ? -13.182 -18.740 18.035 1.00 90.69 488 PHE A C 1
ATOM 3905 O O . PHE A 1 488 ? -11.993 -18.704 17.736 1.00 90.69 488 PHE A O 1
ATOM 3912 N N . ALA A 1 489 ? -13.815 -19.900 18.234 1.00 91.75 489 ALA A N 1
ATOM 3913 C CA . ALA A 1 489 ? -13.156 -21.198 18.111 1.00 91.75 489 ALA A CA 1
ATOM 3914 C C . ALA A 1 489 ? -12.531 -21.406 16.719 1.00 91.75 489 ALA A C 1
ATOM 3916 O O . ALA A 1 489 ? -11.454 -21.996 16.618 1.00 91.75 489 ALA A O 1
ATOM 3917 N N . LYS A 1 490 ? -13.137 -20.851 15.660 1.00 90.94 490 LYS A N 1
ATOM 3918 C CA . LYS A 1 490 ? -12.612 -20.909 14.284 1.00 90.94 490 LYS A CA 1
ATOM 3919 C C . LYS A 1 490 ? -11.235 -20.260 14.173 1.00 90.94 490 LYS A C 1
ATOM 3921 O O . LYS A 1 490 ? -10.288 -20.884 13.700 1.00 90.94 490 LYS A O 1
ATOM 3926 N N . THR A 1 491 ? -11.117 -19.016 14.632 1.00 92.56 491 THR A N 1
ATOM 3927 C CA . THR A 1 491 ? -9.863 -18.255 14.566 1.00 92.56 491 THR A CA 1
ATOM 3928 C C . THR A 1 491 ? -8.868 -18.727 15.618 1.00 92.56 491 THR A C 1
ATOM 3930 O O . THR A 1 491 ? -7.693 -18.894 15.306 1.00 92.56 491 THR A O 1
ATOM 3933 N N . LEU A 1 492 ? -9.334 -19.023 16.834 1.00 92.81 492 LEU A N 1
ATOM 3934 C CA . LEU A 1 492 ? -8.508 -19.530 17.927 1.00 92.81 492 LEU A CA 1
ATOM 3935 C C . LEU A 1 492 ? -7.891 -20.888 17.586 1.00 92.81 492 LEU A C 1
ATOM 3937 O O . LEU A 1 492 ? -6.713 -21.101 17.841 1.00 92.81 492 LEU A O 1
ATOM 3941 N N . GLY A 1 493 ? -8.663 -21.801 16.993 1.00 93.81 493 GLY A N 1
ATOM 3942 C CA . GLY A 1 493 ? -8.174 -23.119 16.592 1.00 93.81 493 GLY A CA 1
ATOM 3943 C C . GLY A 1 493 ? -7.062 -23.021 15.558 1.00 93.81 493 GLY A C 1
ATOM 3944 O O . GLY A 1 493 ? -6.002 -23.619 15.743 1.00 93.81 493 GLY A O 1
ATOM 3945 N N . LEU A 1 494 ? -7.277 -22.215 14.513 1.00 94.25 494 LEU A N 1
ATOM 3946 C CA . LEU A 1 494 ? -6.262 -21.968 13.493 1.00 94.25 494 LEU A CA 1
ATOM 3947 C C . LEU A 1 494 ? -5.009 -21.337 14.112 1.00 94.25 494 LEU A C 1
ATOM 3949 O O . LEU A 1 494 ? -3.907 -21.834 13.896 1.00 94.25 494 LEU A O 1
ATOM 3953 N N . LEU A 1 495 ? -5.187 -20.305 14.945 1.00 93.00 495 LEU A N 1
ATOM 3954 C CA . LEU A 1 495 ? -4.095 -19.637 15.647 1.00 93.00 495 LEU A CA 1
ATOM 3955 C C . LEU A 1 495 ? -3.296 -20.617 16.508 1.00 93.00 495 LEU A C 1
ATOM 3957 O O . LEU A 1 495 ? -2.080 -20.643 16.393 1.00 93.00 495 LEU A O 1
ATOM 3961 N N . MET A 1 496 ? -3.944 -21.439 17.336 1.00 93.38 496 MET A N 1
ATOM 3962 C CA . MET A 1 496 ? -3.254 -22.392 18.211 1.00 93.38 496 MET A CA 1
ATOM 3963 C C . MET A 1 496 ? -2.461 -23.430 17.412 1.00 93.38 496 MET A C 1
ATOM 3965 O O . MET A 1 496 ? -1.301 -23.682 17.728 1.00 93.38 496 MET A O 1
ATOM 3969 N N . VAL A 1 497 ? -3.052 -24.013 16.363 1.00 95.06 497 VAL A N 1
ATOM 3970 C CA . VAL A 1 497 ? -2.363 -25.008 15.524 1.00 95.06 497 VAL A CA 1
ATOM 3971 C C . VAL A 1 497 ? -1.151 -24.385 14.827 1.00 95.06 497 VAL A C 1
ATOM 3973 O O . VAL A 1 497 ? -0.054 -24.949 14.880 1.00 95.06 497 VAL A O 1
ATOM 3976 N N . CYS A 1 498 ? -1.330 -23.212 14.215 1.00 93.62 498 CYS A N 1
ATOM 3977 C CA . CYS A 1 498 ? -0.255 -22.482 13.550 1.00 93.62 498 CYS A CA 1
ATOM 3978 C C . CYS A 1 498 ? 0.828 -22.045 14.538 1.00 93.62 498 CYS A C 1
ATOM 3980 O O . CYS A 1 498 ? 2.006 -22.228 14.253 1.00 93.62 498 CYS A O 1
ATOM 3982 N N . PHE A 1 499 ? 0.447 -21.536 15.709 1.00 91.75 499 PHE A N 1
ATOM 3983 C CA . PHE A 1 499 ? 1.371 -21.071 16.738 1.00 91.75 499 PHE A CA 1
ATOM 3984 C C . PHE A 1 499 ? 2.223 -22.210 17.297 1.00 91.75 499 PHE A C 1
ATOM 3986 O O . PHE A 1 499 ? 3.431 -22.055 17.427 1.00 91.75 499 PHE A O 1
ATOM 3993 N N . ILE A 1 500 ? 1.630 -23.379 17.566 1.00 93.50 500 ILE A N 1
ATOM 3994 C CA . ILE A 1 500 ? 2.389 -24.551 18.024 1.00 93.50 500 ILE A CA 1
ATOM 3995 C C . ILE A 1 500 ? 3.340 -25.038 16.921 1.00 93.50 500 ILE A C 1
ATOM 3997 O O . ILE A 1 500 ? 4.499 -25.334 17.193 1.00 93.50 500 ILE A O 1
ATOM 4001 N N . ALA A 1 501 ? 2.890 -25.091 15.663 1.00 93.88 501 ALA A N 1
ATOM 4002 C CA . ALA A 1 501 ? 3.756 -25.525 14.562 1.00 93.88 501 ALA A CA 1
ATOM 4003 C C . ALA A 1 501 ? 4.924 -24.550 14.353 1.00 93.88 501 ALA A C 1
ATOM 4005 O O . ALA A 1 501 ? 6.062 -24.969 14.136 1.00 93.88 501 ALA A O 1
ATOM 4006 N N . TRP A 1 502 ? 4.630 -23.255 14.454 1.00 91.75 502 TRP A N 1
ATOM 4007 C CA . TRP A 1 502 ? 5.603 -22.181 14.372 1.00 91.75 502 TRP A CA 1
ATOM 4008 C C . TRP A 1 502 ? 6.604 -22.245 15.524 1.00 91.75 502 TRP A C 1
ATOM 4010 O O . TRP A 1 502 ? 7.791 -22.352 15.249 1.00 91.75 502 TRP A O 1
ATOM 4020 N N . ILE A 1 503 ? 6.166 -22.308 16.789 1.00 88.50 503 ILE A N 1
ATOM 4021 C CA . ILE A 1 503 ? 7.084 -22.316 17.939 1.00 88.50 503 ILE A CA 1
ATOM 4022 C C . ILE A 1 503 ? 7.988 -23.558 17.944 1.00 88.50 503 ILE A C 1
ATOM 4024 O O . ILE A 1 503 ? 9.170 -23.452 18.257 1.00 88.50 503 ILE A O 1
ATOM 4028 N N . LEU A 1 504 ? 7.478 -24.727 17.531 1.00 91.44 504 LEU A N 1
ATOM 4029 C CA . LEU A 1 504 ? 8.288 -25.943 17.386 1.00 91.44 504 LEU A CA 1
ATOM 4030 C C . LEU A 1 504 ? 9.390 -25.779 16.329 1.00 91.44 504 LEU A C 1
ATOM 4032 O O . LEU A 1 504 ? 10.509 -26.251 16.536 1.00 91.44 504 LEU A O 1
ATOM 4036 N N . SER A 1 505 ? 9.081 -25.101 15.221 1.00 88.75 505 SER A N 1
ATOM 4037 C CA . SER A 1 505 ? 10.047 -24.811 14.158 1.00 88.75 505 SER A CA 1
ATOM 4038 C C . SER A 1 505 ? 11.034 -23.720 14.560 1.00 88.75 505 SER A C 1
ATOM 4040 O O . SER A 1 505 ? 12.231 -23.872 14.327 1.00 88.75 505 SER A O 1
ATOM 4042 N N . SER A 1 506 ? 10.553 -22.650 15.190 1.00 83.75 506 SER A N 1
ATOM 4043 C CA . SER A 1 506 ? 11.349 -21.522 15.676 1.00 83.75 506 SER A CA 1
ATOM 4044 C C . SER A 1 506 ? 12.353 -21.933 16.747 1.00 83.75 506 SER A C 1
ATOM 4046 O O . SER A 1 506 ? 13.480 -21.456 16.742 1.00 83.75 506 SER A O 1
ATOM 4048 N N . LEU A 1 507 ? 11.974 -22.856 17.636 1.00 86.00 507 LEU A N 1
ATOM 4049 C CA . LEU A 1 507 ? 12.864 -23.421 18.653 1.00 86.00 507 LEU A CA 1
ATOM 4050 C C . LEU A 1 507 ? 13.752 -24.557 18.116 1.00 86.00 507 LEU A C 1
ATOM 4052 O O . LEU A 1 507 ? 14.442 -25.209 18.896 1.00 86.00 507 LEU A O 1
ATOM 4056 N N . HIS A 1 508 ? 13.712 -24.836 16.807 1.00 86.19 508 HIS A N 1
ATOM 4057 C CA . HIS A 1 508 ? 14.422 -25.944 16.159 1.00 86.19 508 HIS A CA 1
ATOM 4058 C C . HIS A 1 508 ? 14.142 -27.331 16.773 1.00 86.19 508 HIS A C 1
ATOM 4060 O O . HIS A 1 508 ? 14.929 -28.261 16.602 1.00 86.19 508 HIS A O 1
ATOM 4066 N N . ILE A 1 509 ? 13.000 -27.499 17.450 1.00 90.94 509 ILE A N 1
ATOM 4067 C CA . ILE A 1 509 ? 12.556 -28.786 18.007 1.00 90.94 509 ILE A CA 1
ATOM 4068 C C . ILE A 1 509 ? 12.119 -29.715 16.870 1.00 90.94 509 ILE A C 1
ATOM 4070 O O . ILE A 1 509 ? 12.379 -30.917 16.898 1.00 90.94 509 ILE A O 1
ATOM 4074 N N . MET A 1 510 ? 11.442 -29.160 15.862 1.00 91.69 510 MET A N 1
ATOM 4075 C CA . MET A 1 510 ? 10.918 -29.913 14.728 1.00 91.69 510 MET A CA 1
ATOM 4076 C C . MET A 1 510 ? 10.803 -29.016 13.496 1.00 91.69 510 MET A C 1
ATOM 4078 O O . MET A 1 510 ? 10.227 -27.940 13.579 1.00 91.69 510 MET A O 1
ATOM 4082 N N . GLY A 1 511 ? 11.305 -29.460 12.340 1.00 86.62 511 GLY A N 1
ATOM 4083 C CA . GLY A 1 511 ? 11.186 -28.692 11.096 1.00 86.62 511 GLY A CA 1
ATOM 4084 C C . GLY A 1 511 ? 9.729 -28.467 10.675 1.00 86.62 511 GLY A C 1
ATOM 4085 O O . GLY A 1 511 ? 8.876 -29.339 10.867 1.00 86.62 511 GLY A O 1
ATOM 4086 N N . PHE A 1 512 ? 9.442 -27.305 10.081 1.00 88.25 512 PHE A N 1
ATOM 4087 C CA . PHE A 1 512 ? 8.120 -27.007 9.534 1.00 88.25 512 PHE A CA 1
ATOM 4088 C C . PHE A 1 512 ? 7.746 -27.991 8.414 1.00 88.25 512 PHE A C 1
ATOM 4090 O O . PHE A 1 512 ? 8.469 -28.148 7.432 1.00 88.25 512 PHE A O 1
ATOM 4097 N N . GLY A 1 513 ? 6.602 -28.660 8.557 1.00 86.19 513 GLY A N 1
ATOM 4098 C CA . GLY A 1 513 ? 6.101 -29.610 7.573 1.00 86.19 513 GLY A CA 1
ATOM 4099 C C . GLY A 1 513 ? 4.794 -30.265 8.012 1.00 86.19 513 GLY A C 1
ATOM 4100 O O . GLY A 1 513 ? 4.188 -29.898 9.017 1.00 86.19 513 GLY A O 1
ATOM 4101 N N . LYS A 1 514 ? 4.349 -31.286 7.268 1.00 88.06 514 LYS A N 1
ATOM 4102 C CA . LYS A 1 514 ? 3.090 -31.998 7.565 1.00 88.06 514 LYS A CA 1
ATOM 4103 C C . LYS A 1 514 ? 3.082 -32.611 8.970 1.00 88.06 514 LYS A C 1
ATOM 4105 O O . LYS A 1 514 ? 2.058 -32.601 9.643 1.00 88.06 514 LYS A O 1
ATOM 4110 N N . SER A 1 515 ? 4.215 -33.145 9.415 1.00 90.94 515 SER A N 1
ATOM 4111 C CA . SER A 1 515 ? 4.348 -33.811 10.710 1.00 90.94 515 SER A CA 1
ATOM 4112 C C . SER A 1 515 ? 4.241 -32.837 11.889 1.00 90.94 515 SER A C 1
ATOM 4114 O O . SER A 1 515 ? 3.562 -33.163 12.862 1.00 90.94 515 SER A O 1
ATOM 4116 N N . SER A 1 516 ? 4.824 -31.635 11.793 1.00 93.00 516 SER A N 1
ATOM 4117 C CA . SER A 1 516 ? 4.681 -30.618 12.843 1.00 93.00 516 SER A CA 1
ATOM 4118 C C . SER A 1 516 ? 3.247 -30.092 12.926 1.00 93.00 516 SER A C 1
ATOM 4120 O O . SER A 1 516 ? 2.730 -29.925 14.025 1.00 93.00 516 SER A O 1
ATOM 4122 N N . LEU A 1 517 ? 2.551 -29.949 11.792 1.00 93.25 517 LEU A N 1
ATOM 4123 C CA . LEU A 1 517 ? 1.129 -29.584 11.766 1.00 93.25 517 LEU A CA 1
ATOM 4124 C C . LEU A 1 517 ? 0.233 -30.642 12.429 1.00 93.25 517 LEU A C 1
ATOM 4126 O O . LEU A 1 517 ? -0.620 -30.296 13.245 1.00 93.25 517 LEU A O 1
ATOM 4130 N N . TRP A 1 518 ? 0.431 -31.930 12.123 1.00 95.12 518 TRP A N 1
ATOM 4131 C CA . TRP A 1 518 ? -0.339 -33.006 12.758 1.00 95.12 518 TRP A CA 1
ATOM 4132 C C . TRP A 1 518 ? -0.088 -33.095 14.264 1.00 95.12 518 TRP A C 1
ATOM 4134 O O . TRP A 1 518 ? -1.036 -33.291 15.025 1.00 95.12 518 TRP A O 1
ATOM 4144 N N . LEU A 1 519 ? 1.157 -32.893 14.705 1.00 96.44 519 LEU A N 1
ATOM 4145 C CA . LEU A 1 519 ? 1.488 -32.822 16.127 1.00 96.44 519 LEU A CA 1
ATOM 4146 C C . LEU A 1 519 ? 0.778 -31.644 16.810 1.00 96.44 519 LEU A C 1
ATOM 4148 O O . LEU A 1 519 ? 0.183 -31.823 17.872 1.00 96.44 519 LEU A O 1
ATOM 4152 N N . SER A 1 520 ? 0.769 -30.465 16.185 1.00 96.50 520 SER A N 1
ATOM 4153 C CA . SER A 1 520 ? 0.041 -29.297 16.692 1.00 96.50 520 SER A CA 1
ATOM 4154 C C . SER A 1 520 ? -1.454 -29.566 16.842 1.00 96.50 520 SER A C 1
ATOM 4156 O O . SER A 1 520 ? -2.029 -29.275 17.890 1.00 96.50 520 SER A O 1
ATOM 4158 N N . ILE A 1 521 ? -2.087 -3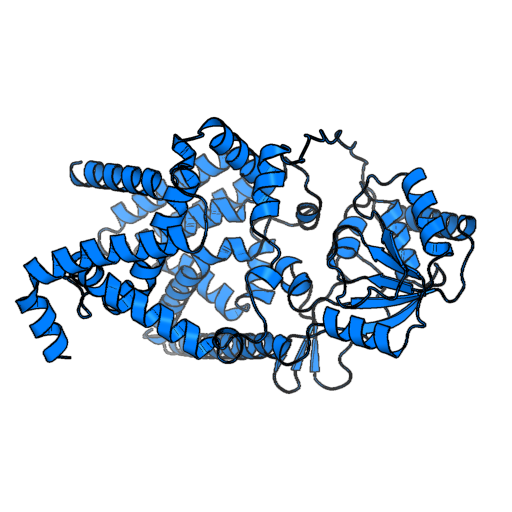0.183 15.837 1.00 96.69 521 ILE A N 1
ATOM 4159 C CA . ILE A 1 521 ? -3.501 -30.586 15.909 1.00 96.69 521 ILE A CA 1
ATOM 4160 C C . ILE A 1 521 ? -3.721 -31.584 17.051 1.00 96.69 521 ILE A C 1
ATOM 4162 O O . ILE A 1 521 ? -4.688 -31.446 17.803 1.00 96.69 521 ILE A O 1
ATOM 4166 N N . ALA A 1 522 ? -2.831 -32.564 17.224 1.00 97.00 522 ALA A N 1
ATOM 4167 C CA . ALA A 1 522 ? -2.931 -33.556 18.292 1.00 97.00 522 ALA A CA 1
ATOM 4168 C C . ALA A 1 522 ? -2.822 -32.923 19.690 1.00 97.00 522 ALA A C 1
ATOM 4170 O O . ALA A 1 522 ? -3.585 -33.283 20.589 1.00 97.00 522 ALA A O 1
ATOM 4171 N N . LEU A 1 523 ? -1.936 -31.941 19.874 1.00 96.75 523 LEU A N 1
ATOM 4172 C CA . LEU A 1 523 ? -1.793 -31.205 21.133 1.00 96.75 523 LEU A CA 1
ATOM 4173 C C . LEU A 1 523 ? -3.053 -30.393 21.460 1.00 96.75 523 LEU A C 1
ATOM 4175 O O . LEU A 1 523 ? -3.598 -30.529 22.558 1.00 96.75 523 LEU A O 1
ATOM 4179 N N . VAL A 1 524 ? -3.579 -29.626 20.498 1.00 96.75 524 VAL A N 1
ATOM 4180 C CA . VAL A 1 524 ? -4.840 -28.879 20.678 1.00 96.75 524 VAL A CA 1
ATOM 4181 C C . VAL A 1 524 ? -6.005 -29.831 20.959 1.00 96.75 524 VAL A C 1
ATOM 4183 O O . VAL A 1 524 ? -6.822 -29.570 21.846 1.00 96.75 524 VAL A O 1
ATOM 4186 N N . SER A 1 525 ? -6.059 -30.967 20.260 1.00 97.06 525 SER A N 1
ATOM 4187 C CA . SER A 1 525 ? -7.080 -31.998 20.478 1.00 97.06 525 SER A CA 1
ATOM 4188 C C . SER A 1 525 ? -6.990 -32.585 21.883 1.00 97.06 525 SER A C 1
ATOM 4190 O O . SER A 1 525 ? -8.009 -32.736 22.545 1.00 97.06 525 SER A O 1
ATOM 4192 N N . THR A 1 526 ? -5.782 -32.850 22.383 1.00 97.31 526 THR A N 1
ATOM 4193 C CA . THR A 1 526 ? -5.561 -33.404 23.727 1.00 97.31 526 THR A CA 1
ATOM 4194 C C . THR A 1 526 ? -6.055 -32.449 24.813 1.00 97.31 526 THR A C 1
ATOM 4196 O O . THR A 1 526 ? -6.779 -32.864 25.721 1.00 97.31 526 THR A O 1
ATOM 4199 N N . ILE A 1 527 ? -5.734 -31.157 24.693 1.00 96.06 527 ILE A N 1
ATOM 4200 C CA . ILE A 1 527 ? -6.233 -30.116 25.606 1.00 96.06 527 ILE A CA 1
ATOM 4201 C C . ILE A 1 527 ? -7.764 -30.058 25.552 1.00 96.06 527 ILE A C 1
ATOM 4203 O O . ILE A 1 527 ? -8.434 -30.028 26.585 1.00 96.06 527 ILE A O 1
ATOM 4207 N N . SER A 1 528 ? -8.332 -30.098 24.349 1.00 96.19 528 SER A N 1
ATOM 4208 C CA . SER A 1 528 ? -9.778 -29.997 24.144 1.00 96.19 528 SER A CA 1
ATOM 4209 C C . SER A 1 528 ? -10.531 -31.218 24.674 1.00 96.19 528 SER A C 1
ATOM 4211 O O . SER A 1 528 ? -11.586 -31.066 25.293 1.00 96.19 528 SER A O 1
ATOM 4213 N N . ILE A 1 529 ? -9.969 -32.421 24.529 1.00 96.31 529 ILE A N 1
ATOM 4214 C CA . ILE A 1 529 ? -10.480 -33.655 25.139 1.00 96.31 529 ILE A CA 1
ATOM 4215 C C . ILE A 1 529 ? -10.442 -33.535 26.663 1.00 96.31 529 ILE A C 1
ATOM 4217 O O . ILE A 1 529 ? -11.442 -33.815 27.323 1.00 96.31 529 ILE A O 1
ATOM 4221 N N . PHE A 1 530 ? -9.334 -33.059 27.239 1.00 96.25 530 PHE A N 1
ATOM 4222 C CA . PHE A 1 530 ? -9.230 -32.860 28.685 1.00 96.25 530 PHE A CA 1
ATOM 4223 C C . PHE A 1 530 ? -10.312 -31.903 29.212 1.00 96.25 530 PHE A C 1
ATOM 4225 O O . PHE A 1 530 ? -11.014 -32.238 30.167 1.00 96.25 530 PHE A O 1
ATOM 4232 N N . ILE A 1 531 ? -10.527 -30.760 28.554 1.00 94.94 531 ILE A N 1
ATOM 4233 C CA . ILE A 1 531 ? -11.597 -29.820 28.925 1.00 94.94 531 ILE A CA 1
ATOM 4234 C C . ILE A 1 531 ? -12.971 -30.482 28.791 1.00 94.94 531 ILE A C 1
ATOM 4236 O O . ILE A 1 531 ? -13.784 -30.414 29.714 1.00 94.94 531 ILE A O 1
ATOM 4240 N N . THR A 1 532 ? -13.212 -31.179 27.679 1.00 94.50 532 THR A N 1
ATOM 4241 C CA . THR A 1 532 ? -14.483 -31.863 27.420 1.00 94.50 532 THR A CA 1
ATOM 4242 C C . THR A 1 532 ? -14.784 -32.898 28.497 1.00 94.50 532 THR A C 1
ATOM 4244 O O . THR A 1 532 ? -15.889 -32.909 29.019 1.00 94.50 532 THR A O 1
ATOM 4247 N N . THR A 1 533 ? -13.812 -33.712 28.921 1.00 94.19 533 THR A N 1
ATOM 4248 C CA . THR A 1 533 ? -14.033 -34.710 29.987 1.00 94.19 533 THR A CA 1
ATOM 4249 C C . THR A 1 533 ? -14.387 -34.078 31.337 1.00 94.19 533 THR A C 1
ATOM 4251 O O . THR A 1 533 ? -15.165 -34.651 32.096 1.00 94.19 533 THR A O 1
ATOM 4254 N N . LYS A 1 534 ? -13.873 -32.878 31.638 1.00 93.94 534 LYS A N 1
ATOM 4255 C CA . LYS A 1 534 ? -14.187 -32.142 32.875 1.00 93.94 534 LYS A CA 1
ATOM 4256 C C . LYS A 1 534 ? -15.513 -31.383 32.818 1.00 93.94 534 LYS A C 1
ATOM 4258 O O . LYS A 1 534 ? -16.125 -31.169 33.860 1.00 93.94 534 LYS A O 1
ATOM 4263 N N . LYS A 1 535 ? -15.943 -30.961 31.626 1.00 92.44 535 LYS A N 1
ATOM 4264 C CA . LYS A 1 535 ? -17.097 -30.071 31.404 1.00 92.44 535 LYS A CA 1
ATOM 4265 C C . LYS A 1 535 ? -18.185 -30.677 30.512 1.00 92.44 535 LYS A C 1
ATOM 4267 O O . LYS A 1 535 ? -19.054 -29.956 30.030 1.00 92.44 535 LYS A O 1
ATOM 4272 N N . TYR A 1 536 ? -18.173 -31.998 30.330 1.00 90.50 536 TYR A N 1
ATOM 4273 C CA . TYR A 1 536 ? -19.013 -32.708 29.363 1.00 90.50 536 TYR A CA 1
ATOM 4274 C C . TYR A 1 536 ? -20.501 -32.378 29.505 1.00 90.50 536 TYR A C 1
ATOM 4276 O O . TYR A 1 536 ? -21.155 -32.077 28.514 1.00 90.50 536 TYR A O 1
ATOM 4284 N N . GLN A 1 537 ? -21.030 -32.371 30.733 1.00 90.31 537 GLN A N 1
ATOM 4285 C CA . GLN A 1 537 ? -22.448 -32.090 30.975 1.00 90.31 537 GLN A CA 1
ATOM 4286 C C . GLN A 1 537 ? -22.850 -30.674 30.536 1.00 90.31 537 GLN A C 1
ATOM 4288 O O . GLN A 1 537 ? -23.911 -30.496 29.944 1.00 90.31 537 GLN A O 1
ATOM 4293 N N . GLU A 1 538 ? -22.006 -29.673 30.802 1.00 90.75 538 GLU A N 1
ATOM 4294 C CA . GLU A 1 538 ? -22.263 -28.275 30.435 1.00 90.75 538 GLU A CA 1
ATOM 4295 C C . GLU A 1 538 ? -22.202 -28.090 28.914 1.00 90.75 538 GLU A C 1
ATOM 4297 O O . GLU A 1 538 ? -23.124 -27.536 28.317 1.00 90.75 538 GLU A O 1
ATOM 4302 N N . ILE A 1 539 ? -21.147 -28.618 28.287 1.00 88.62 539 ILE A N 1
ATOM 4303 C CA . ILE A 1 539 ? -20.921 -28.510 26.842 1.00 88.62 539 ILE A CA 1
ATOM 4304 C C . ILE A 1 539 ? -22.016 -29.254 26.068 1.00 88.62 539 ILE A C 1
ATOM 4306 O O . ILE A 1 539 ? -22.599 -28.701 25.140 1.00 88.62 539 ILE A O 1
ATOM 4310 N N . PHE A 1 540 ? -22.351 -30.482 26.469 1.00 89.44 540 PHE A N 1
ATOM 4311 C CA . PHE A 1 540 ? -23.386 -31.274 25.805 1.00 89.44 540 PHE A CA 1
ATOM 4312 C C . PHE A 1 540 ? -24.776 -30.643 25.953 1.00 89.44 540 PHE A C 1
ATOM 4314 O O . PHE A 1 540 ? -25.557 -30.626 25.003 1.00 89.44 540 PHE A O 1
ATOM 4321 N N . LYS A 1 541 ? -25.089 -30.062 27.120 1.00 89.50 541 LYS A N 1
ATOM 4322 C CA . LYS A 1 541 ? -26.340 -29.316 27.316 1.00 89.50 541 LYS A CA 1
ATOM 4323 C C . LYS A 1 541 ? -26.416 -28.088 26.406 1.00 89.50 541 LYS A C 1
ATOM 4325 O O . LYS A 1 541 ? -27.474 -27.811 25.857 1.00 89.50 541 LYS A O 1
ATOM 4330 N N . TYR A 1 542 ? -25.312 -27.366 26.235 1.00 87.94 542 TYR A N 1
ATOM 4331 C CA . TYR A 1 542 ? -25.259 -26.222 25.325 1.00 87.94 542 TYR A CA 1
ATOM 4332 C C . TYR A 1 542 ? -25.472 -26.637 23.860 1.00 87.94 542 TYR A C 1
ATOM 4334 O O . TYR A 1 542 ? -26.286 -26.024 23.174 1.00 87.94 542 TYR A O 1
ATOM 4342 N N . LEU A 1 543 ? -24.794 -27.702 23.417 1.00 87.12 543 LEU A N 1
ATOM 4343 C CA . LEU A 1 543 ? -24.884 -28.238 22.051 1.00 87.12 543 LEU A CA 1
ATOM 4344 C C . LEU A 1 543 ? -26.216 -28.928 21.727 1.00 87.12 543 LEU A C 1
ATOM 4346 O O . LEU A 1 543 ? -26.509 -29.155 20.566 1.00 87.12 543 LEU A O 1
ATOM 4350 N N . SER A 1 544 ? -26.989 -29.336 22.734 1.00 87.00 544 SER A N 1
ATOM 4351 C CA . SER A 1 544 ? -28.324 -29.919 22.526 1.00 87.00 544 SER A CA 1
ATOM 4352 C C . SER A 1 544 ? -29.438 -28.874 22.557 1.00 87.00 544 SER A C 1
ATOM 4354 O O . SER A 1 544 ? -30.549 -29.155 22.114 1.00 87.00 544 SER A O 1
ATOM 4356 N N . ALA A 1 545 ? -29.159 -27.685 23.096 1.00 84.94 545 ALA A N 1
ATOM 4357 C CA . ALA A 1 545 ? -30.111 -26.584 23.197 1.00 84.94 545 ALA A CA 1
ATOM 4358 C C . ALA A 1 545 ? -30.083 -25.628 21.990 1.00 84.94 545 ALA A C 1
ATOM 4360 O O . ALA A 1 545 ? -31.021 -24.848 21.834 1.00 84.94 545 ALA A O 1
ATOM 4361 N N . ASN A 1 546 ? -29.028 -25.675 21.173 1.00 78.50 546 ASN A N 1
ATOM 4362 C CA . ASN A 1 546 ? -28.820 -24.876 19.960 1.00 78.50 546 ASN A CA 1
ATOM 4363 C C . ASN A 1 546 ? -28.440 -25.807 18.815 1.00 78.50 546 ASN A C 1
ATOM 4365 O O . ASN A 1 546 ? -28.790 -25.482 17.660 1.00 78.50 546 ASN A O 1
#

Secondary structure (DSSP, 8-state):
-HHHHHHHHHHHHHHHHH-THHHHTHHHHHHHHHHHHHHHTTSS--GGGGGGTTPPTTHHHHHHIIIIIS-HHHHHHHHHHHHHHHS-GGGHHHHHHHHHHHHHHHHHHHH---HHHHHHHHHHHHHHHHHHHHHH-GGGHHHHHHHHHHHHHHHHHHT-SS--GGGGGGGHHHHHHHHHHHHHHHHT-SSHHHHHHHHHHHHHHHHHHHHHHHHHHGGGGS--HHHHHHHHHHHHSPTT-EEEEETTSPPPSS-TTSEEEEE-TTS---HHHHHHHHHHHHH-SEEEE--STTHHHHTT-TTT-HHHHHHHHHHHHTTTSEEEEEEE---EEETTEEEEE--STTTTPPP--SSSS-SSSEEEEEEPPPHHHHTTTS--EEEEEESS---HHHHHHHHHHHHHHHHHHS-----PPPPP-----PPPHHHHHHHHHT--HHHHS-TTSHHHHSHHHHHHHHHHHHHHHHHHHHHHHTTTSTTTTHHHHHHHHHHHHHHHHHHHHHTTSS-SSHHHHHHHHHHHHHHHHHHHHHHHHHHHHHHHH-

Foldseek 3Di:
DVVVVVVVVVVVVCCCLVPVCCVVPVPVVVVVVVVVLCVQQVVDPDLLLLLLVPPFFPVVLLLQCCQFNQHVLLSVLLVVLLLDLLCDPVCNVLSVVLVVLLVVLLVVLSVPLDPVSLCVSLVVNLVSLVVSDVVVDPVCVVSSVLCNCQSSLCSNQSSTSRRPNVSCVVNSVSSNVSSVVVLVCQCPDPDPVSNVVSVVSVCCSVVCRVLQVQLVVVLVVDPAQLAVVLVCCVVPPDFQAEEEEEPPADHRPPNPRYHYDYQDLSPFQDPVSLLVVLVSLLRHFKYKYLALSRLSRLLVPCLGHLLSVLLQQCVLVCVSQKAWPDKGWGFRDDDQETEDEDSCVNSVHRHNDDPPDDDGGHYHDSYHHDCNRDRPRIGTMTMIGNRPSDHSVSSSVSSVVSSVVSCVVPDDDHDDDDDDDDDPPDDDPVVVVVVVVVDDPCVVDPCPDPCNVPVPVVVVVVLVVLLVLQLLVQLVVQVVDPLSRSVVSSVVSVCQLVSQLVVCCVVVVDNRDPVSSVVSSVVSNVVSVVSCVVCVVVVVVSVVVD

Radius of gyration: 28.4 Å; chains: 1; bounding box: 64×60×78 Å

Sequence (546 aa):
MKNMGIGLLIGLISFVLAEPYAILDWNQFIADTTEQSEMVRRIRDYPYTRQYIDTTPYLYQITQLGRWALGWPLTIIGLIGAVSVLVCKRHWILGTFTVTTVFALGFLLTSSNSILMILIASGFAFFILIINFILRGYKSLETTLILSWVIPYALIVGSFEVKFTRYLLPIIPLLVILGSAFLVQLTNSPKKYTRKIGYLGYILVIFSTVAFGLAYQNIYATPHPGVAASNWINQNVPRNSSLLKEHWEESLPDLEKYRLSELPIYDPDTLPKLNKMAESLSETDYLIIFSNRLYGTVTRIPERYPLMGGYYNALFSGDLGFKPVHIENSYMSLANIKIYEDSFSRPNLPSVDEAIFPKGGISINGGFADESFSVYDHPMVIIFLNFEKLEATKLKTIIEQNSMDFLSVNQYKVVPTSKEQTADLMMSESTKAGQQKGGTWSNIIHNDSTSNRYPILFWIACLTLISLISFPIGYLMFSTFDDKGYLFAKTLGLLMVCFIAWILSSLHIMGFGKSSLWLSIALVSTISIFITTKKYQEIFKYLSAN

pLDDT: mean 89.72, std 11.04, range [34.44, 98.31]